Protein AF-A0A9W6SU15-F1 (afdb_monomer_lite)

pLDDT: mean 71.01, std 27.25, range [19.53, 98.69]

Secondary structure (DSSP, 8-state):
-------------------------SSSHHHHHHHHT----PPPEEEE--HHHHHHHHH-TT-THHHHHHHHHHHHHT--EEEEESB-HHHHHHHHHHHHHHHH-TTS-PPP-PPPPPGGGBS-----HHHHTTEEEE--TT--TT-SSHHHHHHHHHHHHHHHHHHHHHT--EEEEPPPS-STTHHHHHHHHHHHHHH-TT-EEEEEEESS-----------TT-------S---------------------TTHHHHHHHHHHHHTTT-TTEEEEEEPPPTTSPPPPHHHHHHHHTS-EEEEEEEGGG-EE-TTS-EE--HHHHHHHHHHHHHTTTSPPEEEEE--STHHHHHHHHHT--------------------------------------------PPPP--------------------PPP--------S-------EEEEEETTEEEEEEEHHHHHHHHHHHHHHHHTT-S-HHHHHHHHHHHHTTPPTTPPPPPP-TTTSPPPHHHHHHHHT-HHHHHHHHHHHHHHHHHHHHSTTTGGGG---TTS---GGG-EEEEEES-TTTHHHHHHHHHHHHTT--GGGEEEEEEE--HHHHHHHHHHHHHTSTT-EEEEES-GGG------S--SSS-------TTS-BSEEEE---BTTBGGG-HHHHHHTTGGGB-TTT-EEES------------HHHHHHHHTT--GGGGGS--------

Radius of gyration: 38.25 Å; chains: 1; bounding box: 88×95×110 Å

Organism: Candida boidinii (NCBI:txid5477)

Sequence (733 aa):
MNQSSGSVHSRHSIFTNTHALNTSGNHKETIDSICSSIHTKKIRIGIKPNNQIINQFSSNNTELSSLDNLFENYFKIGYNFLILSISNSNYRKICKNYLENFKKNIADLNFLNVPLPNKEDLNYCNTNQSLTNKLIGITSSWIELDSEDPLINEFSLQVITNEINYSTFLGIEDILISPPNSLNNLLIYSNNLNSLLSKFPTIRFSIRLPFCETNTSNNNLSNLESRTVSLNNTYSVNTLTNNGDNINKSDDIDYLSTWEIWNKIRISCNYNQNLYVSLASPNSFEPKLPEYLIDRWCIEPIKFYLISSSRFIPNQKKFPVLSKSNQLVFWKIIQKNALSPPGIVLYGTEIEFKELIASAGKKVTTNNQACSPIKHNSINMNRVSIISDNSESSSSSGNSTSLRFASPSIDQNSDTAQQTTFKKSSFSLSSPNFPSRSINSNSTPVSSCVNISLNNEVYNLEDLSYFEYIKYLIKSSFSNNQLLPIENYNINSLLANKLSEGALQVPLQPLNNNLTNLTYQIFEHDSTKYYCYENAIFQAISDLIEIPRFKQVTYHNETTKFDHKNCLNILVVGPGRGLLIDKVLGCLKDLDLNLSRVNIIAIEKNPNVIIHLHEKNKNHWMNKVKILNQDIRNWNGLIANLNFNDNIINGFSNNNKFHLIISELLGSFGCNELSPECIDSTTKFTDLKNCIFIPQSYSSYIAPVISPQLYKKISIFNDFSKFHNMFPFKYFQ

Structure (mmCIF, N/CA/C/O backbone):
data_AF-A0A9W6SU15-F1
#
_entry.id   AF-A0A9W6SU15-F1
#
loop_
_atom_site.group_PDB
_atom_site.id
_atom_site.type_symbol
_atom_site.label_atom_id
_atom_site.label_alt_id
_atom_site.label_comp_id
_atom_site.label_asym_id
_atom_site.label_entity_id
_atom_site.label_seq_id
_atom_site.pdbx_PDB_ins_code
_atom_site.Cartn_x
_atom_site.Cartn_y
_atom_site.Cartn_z
_atom_site.occupancy
_atom_site.B_iso_or_equiv
_atom_site.auth_seq_id
_atom_site.auth_comp_id
_atom_site.auth_asym_id
_atom_site.auth_atom_id
_atom_site.pdbx_PDB_model_num
ATOM 1 N N . MET A 1 1 ? -31.692 58.631 51.249 1.00 33.94 1 MET A N 1
ATOM 2 C CA . MET A 1 1 ? -30.475 59.412 51.565 1.00 33.94 1 MET A CA 1
ATOM 3 C C . MET A 1 1 ? -29.970 58.866 52.897 1.00 33.94 1 MET A C 1
ATOM 5 O O . MET A 1 1 ? -30.632 59.106 53.887 1.00 33.94 1 MET A O 1
ATOM 9 N N . ASN A 1 2 ? -29.000 57.960 53.012 1.00 30.39 2 ASN A N 1
ATOM 10 C CA . ASN A 1 2 ? -27.767 57.742 52.259 1.00 30.39 2 ASN A CA 1
ATOM 11 C C . ASN A 1 2 ? -27.596 56.272 51.851 1.00 30.39 2 ASN A C 1
ATOM 13 O O . ASN A 1 2 ? -27.993 55.362 52.574 1.00 30.39 2 ASN A O 1
ATOM 17 N N . GLN A 1 3 ? -27.050 56.081 50.653 1.00 24.45 3 GLN A N 1
ATOM 18 C CA . GLN A 1 3 ? -26.863 54.802 49.977 1.00 24.45 3 GLN A CA 1
ATOM 19 C C . GLN A 1 3 ? -25.541 54.103 50.354 1.00 24.45 3 GLN A C 1
ATOM 21 O O . GLN A 1 3 ? -24.541 54.764 50.618 1.00 24.45 3 GLN A O 1
ATOM 26 N N . SER A 1 4 ? -25.604 52.765 50.263 1.00 24.44 4 SER A N 1
ATOM 27 C CA . SER A 1 4 ? -24.645 51.808 49.662 1.00 24.44 4 SER A CA 1
ATOM 28 C C . SER A 1 4 ? -23.205 51.748 50.207 1.00 24.44 4 SER A C 1
ATOM 30 O O . SER A 1 4 ? -22.450 52.701 50.078 1.00 24.44 4 SER A O 1
ATOM 32 N N . SER A 1 5 ? -22.777 50.676 50.890 1.00 24.27 5 SER A N 1
ATOM 33 C CA . SER A 1 5 ? -22.520 49.289 50.424 1.00 24.27 5 SER A CA 1
ATOM 34 C C . SER A 1 5 ? -21.236 49.142 49.594 1.00 24.27 5 SER A C 1
ATOM 36 O O . SER A 1 5 ? -21.213 49.485 48.416 1.00 24.27 5 SER A O 1
ATOM 38 N N . GLY A 1 6 ? -20.196 48.561 50.203 1.00 23.12 6 GLY A N 1
ATOM 39 C CA . GLY A 1 6 ? -18.992 48.067 49.533 1.00 23.12 6 GLY A CA 1
ATOM 40 C C . GLY A 1 6 ? -18.863 46.561 49.750 1.00 23.12 6 GLY A C 1
ATOM 41 O O . GLY A 1 6 ? -18.497 46.113 50.833 1.00 23.12 6 GLY A O 1
ATOM 42 N N . SER A 1 7 ? -19.226 45.797 48.723 1.00 24.47 7 SER A N 1
ATOM 43 C CA . SER A 1 7 ? -19.146 44.341 48.627 1.00 24.47 7 SER A CA 1
ATOM 44 C C . SER A 1 7 ? -17.720 43.859 48.355 1.00 24.47 7 SER A C 1
ATOM 46 O O . SER A 1 7 ? -17.006 44.413 47.520 1.00 24.47 7 SER A O 1
ATOM 48 N N . VAL A 1 8 ? -17.358 42.767 49.020 1.00 23.88 8 VAL A N 1
ATOM 49 C CA . VAL A 1 8 ? -16.118 42.001 48.872 1.00 23.88 8 VAL A CA 1
ATOM 50 C C . VAL A 1 8 ? -16.131 41.222 47.552 1.00 23.88 8 VAL A C 1
ATOM 52 O O . VAL A 1 8 ? -16.965 40.335 47.380 1.00 23.88 8 VAL A O 1
ATOM 55 N N . HIS A 1 9 ? -15.188 41.501 46.645 1.00 24.22 9 HIS A N 1
ATOM 56 C CA . HIS A 1 9 ? -14.867 40.638 45.502 1.00 24.22 9 HIS A CA 1
ATOM 57 C C . HIS A 1 9 ? -13.356 40.577 45.223 1.00 24.22 9 HIS A C 1
ATOM 59 O O . HIS A 1 9 ? -12.706 41.578 44.935 1.00 24.22 9 HIS A O 1
ATOM 65 N N . SER A 1 10 ? -12.850 39.343 45.328 1.00 24.03 10 SER A N 1
ATOM 66 C CA . SER A 1 10 ? -11.826 38.673 44.515 1.00 24.03 10 SER A CA 1
ATOM 67 C C . SER A 1 10 ? -10.619 39.468 44.004 1.00 24.03 10 SER A C 1
ATOM 69 O O . SER A 1 10 ? -10.732 40.244 43.058 1.00 24.03 10 SER A O 1
ATOM 71 N N . ARG A 1 11 ? -9.430 39.101 44.499 1.00 22.61 11 ARG A N 1
ATOM 72 C CA . ARG A 1 11 ? -8.165 39.043 43.739 1.00 22.61 11 ARG A CA 1
ATOM 73 C C . ARG A 1 11 ? -7.127 38.305 44.582 1.00 22.61 11 ARG A C 1
ATOM 75 O O . ARG A 1 11 ? -6.486 38.925 45.421 1.00 22.61 11 ARG A O 1
ATOM 82 N N . HIS A 1 12 ? -6.958 37.001 44.377 1.00 24.42 12 HIS A N 1
ATOM 83 C CA . HIS A 1 12 ? -5.746 36.297 44.802 1.00 24.42 12 HIS A CA 1
ATOM 84 C C . HIS A 1 12 ? -5.114 35.627 43.584 1.00 24.42 12 HIS A C 1
ATOM 86 O O . HIS A 1 12 ? -5.634 34.684 42.998 1.00 24.42 12 HIS A O 1
ATOM 92 N N . SER A 1 13 ? -3.997 36.228 43.195 1.00 22.91 13 SER A N 1
ATOM 93 C CA . SER A 1 13 ? -2.961 35.732 42.306 1.00 22.91 13 SER A CA 1
ATOM 94 C C . SER A 1 13 ? -2.458 34.366 42.769 1.00 22.91 13 SER A C 1
ATOM 96 O O . SER A 1 13 ? -1.919 34.258 43.871 1.00 22.91 13 SER A O 1
ATOM 98 N N . ILE A 1 14 ? -2.577 33.341 41.926 1.00 24.08 14 ILE A N 1
ATOM 99 C CA . ILE A 1 14 ? -1.899 32.062 42.148 1.00 24.08 14 ILE A CA 1
ATOM 100 C C . ILE A 1 14 ? -0.577 32.099 41.385 1.00 24.08 14 ILE A C 1
ATOM 102 O O . ILE A 1 14 ? -0.529 32.003 40.161 1.00 24.08 14 ILE A O 1
ATOM 106 N N . PHE A 1 15 ? 0.492 32.278 42.157 1.00 22.22 15 PHE A N 1
ATOM 107 C CA . PHE A 1 15 ? 1.860 31.952 41.787 1.00 22.22 15 PHE A CA 1
ATOM 108 C C . PHE A 1 15 ? 1.956 30.446 41.513 1.00 22.22 15 PHE A C 1
ATOM 110 O O . PHE A 1 15 ? 1.761 29.631 42.412 1.00 22.22 15 PHE A O 1
ATOM 117 N N . THR A 1 16 ? 2.295 30.065 40.285 1.00 22.64 16 THR A N 1
ATOM 118 C CA . THR A 1 16 ? 2.745 28.708 39.965 1.00 22.64 16 THR A CA 1
ATOM 119 C C . THR A 1 16 ? 4.200 28.566 40.399 1.00 22.64 16 THR A C 1
ATOM 121 O O . THR A 1 16 ? 5.106 28.882 39.630 1.00 22.64 16 THR A O 1
ATOM 124 N N . ASN A 1 17 ? 4.427 28.116 41.635 1.00 22.30 17 ASN A N 1
ATOM 125 C CA . ASN A 1 17 ? 5.740 27.652 42.070 1.00 22.30 17 ASN A CA 1
ATOM 126 C C . ASN A 1 17 ? 5.785 26.127 41.967 1.00 22.30 17 ASN A C 1
ATOM 128 O O . ASN A 1 17 ? 5.184 25.392 42.748 1.00 22.30 17 ASN A O 1
ATOM 132 N N . THR A 1 18 ? 6.491 25.677 40.941 1.00 23.69 18 THR A N 1
ATOM 133 C CA . THR A 1 18 ? 6.946 24.312 40.725 1.00 23.69 18 THR A CA 1
ATOM 134 C C . THR A 1 18 ? 7.946 23.920 41.812 1.00 23.69 18 THR A C 1
ATOM 136 O O . THR A 1 18 ? 9.032 24.493 41.868 1.00 23.69 18 THR A O 1
ATOM 139 N N . HIS A 1 19 ? 7.639 22.899 42.612 1.00 23.61 19 HIS A N 1
ATOM 140 C CA . HIS A 1 19 ? 8.672 22.089 43.251 1.00 23.61 19 HIS A CA 1
ATOM 141 C C . HIS A 1 19 ? 8.538 20.640 42.796 1.00 23.61 19 HIS A C 1
ATOM 143 O O . HIS A 1 19 ? 7.558 19.949 43.064 1.00 23.61 19 HIS A O 1
ATOM 149 N N . ALA A 1 20 ? 9.555 20.241 42.040 1.00 23.09 20 ALA A N 1
ATOM 150 C CA . ALA A 1 20 ? 9.820 18.904 41.569 1.00 23.09 20 ALA A CA 1
ATOM 151 C C . ALA A 1 20 ? 10.027 17.934 42.740 1.00 23.09 20 ALA A C 1
ATOM 153 O O . ALA A 1 20 ? 10.825 18.198 43.638 1.00 23.09 20 ALA A O 1
ATOM 154 N N . LEU A 1 21 ? 9.376 16.774 42.666 1.00 24.38 21 LEU A N 1
ATOM 155 C CA . LEU A 1 21 ? 9.866 15.553 43.293 1.00 24.38 21 LEU A CA 1
ATOM 156 C C . LEU A 1 21 ? 10.390 14.649 42.179 1.00 24.38 21 LEU A C 1
ATOM 158 O O . LEU A 1 21 ? 9.641 14.078 41.389 1.00 24.38 21 LEU A O 1
ATOM 162 N N . ASN A 1 22 ? 11.718 14.602 42.113 1.00 24.66 22 ASN A N 1
ATOM 163 C CA . ASN A 1 22 ? 12.510 13.723 41.273 1.00 24.66 22 ASN A CA 1
ATOM 164 C C . ASN A 1 22 ? 12.196 12.255 41.586 1.00 24.66 22 ASN A C 1
ATOM 166 O O . ASN A 1 22 ? 12.536 11.762 42.657 1.00 24.66 22 ASN A O 1
ATOM 170 N N . THR A 1 23 ? 11.651 11.541 40.605 1.00 26.56 23 THR A N 1
ATOM 171 C CA . THR A 1 23 ? 11.929 10.112 40.416 1.00 26.56 23 THR A CA 1
ATOM 172 C C . THR A 1 23 ? 12.381 9.923 38.970 1.00 26.56 23 THR A C 1
ATOM 174 O O . THR A 1 23 ? 11.602 9.859 38.024 1.00 26.56 23 THR A O 1
ATOM 177 N N . SER A 1 24 ? 13.699 9.969 38.798 1.00 27.94 24 SER A N 1
ATOM 178 C CA . SER A 1 24 ? 14.425 9.697 37.562 1.00 27.94 24 SER A CA 1
ATOM 179 C C . SER A 1 24 ? 14.487 8.194 37.294 1.00 27.94 24 SER A C 1
ATOM 181 O O . SER A 1 24 ? 14.811 7.434 38.206 1.00 27.94 24 SER A O 1
ATOM 183 N N . GLY A 1 25 ? 14.280 7.778 36.042 1.00 25.89 25 GLY A N 1
ATOM 184 C CA . GLY A 1 25 ? 14.658 6.433 35.602 1.00 25.89 25 GLY A CA 1
ATOM 185 C C . GLY A 1 25 ? 14.061 5.974 34.269 1.00 25.89 25 GLY A C 1
ATOM 186 O O . GLY A 1 25 ? 13.110 5.207 34.247 1.00 25.89 25 GLY A O 1
ATOM 187 N N . ASN A 1 26 ? 14.682 6.385 33.160 1.00 27.47 26 ASN A N 1
ATOM 188 C CA . ASN A 1 26 ? 14.918 5.552 31.964 1.00 27.47 26 ASN A CA 1
ATOM 189 C C . ASN A 1 26 ? 13.791 5.144 30.987 1.00 27.47 26 ASN A C 1
ATOM 191 O O . ASN A 1 26 ? 14.056 4.300 30.132 1.00 27.47 26 ASN A O 1
ATOM 195 N N . HIS A 1 27 ? 12.601 5.755 30.979 1.00 32.09 27 HIS A N 1
ATOM 196 C CA . HIS A 1 27 ? 11.589 5.426 29.944 1.00 32.09 27 HIS A CA 1
ATOM 197 C C . HIS A 1 27 ? 11.226 6.536 28.947 1.00 32.09 27 HIS A C 1
ATOM 199 O O . HIS A 1 27 ? 10.529 6.263 27.973 1.00 32.09 27 HIS A O 1
ATOM 205 N N . LYS A 1 28 ? 11.718 7.770 29.128 1.00 29.97 28 LYS A N 1
ATOM 206 C CA . LYS A 1 28 ? 11.424 8.888 28.207 1.00 29.97 28 LYS A CA 1
ATOM 207 C C . LYS A 1 28 ? 12.493 9.107 27.129 1.00 29.97 28 LYS A C 1
ATOM 209 O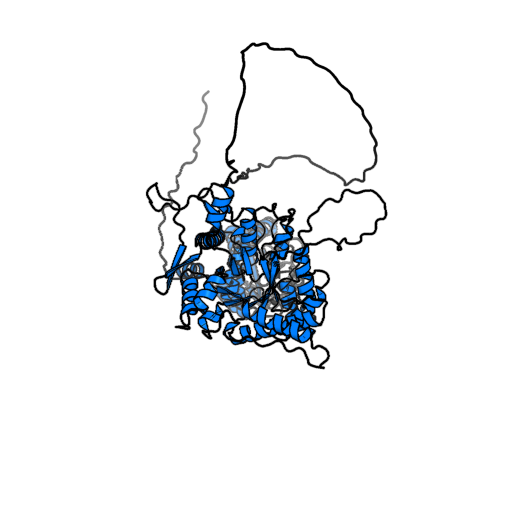 O . LYS A 1 28 ? 12.145 9.428 26.000 1.00 29.97 28 LYS A O 1
ATOM 214 N N . GLU A 1 29 ? 13.767 8.846 27.428 1.00 26.55 29 GLU A N 1
ATOM 215 C CA . GLU A 1 29 ? 14.877 9.037 26.471 1.00 26.55 29 GLU A CA 1
ATOM 216 C C . GLU A 1 29 ? 14.969 7.945 25.394 1.00 26.55 29 GLU A C 1
ATOM 218 O O . GLU A 1 29 ? 15.590 8.140 24.350 1.00 26.55 29 GLU A O 1
ATOM 223 N N . THR A 1 30 ? 14.298 6.810 25.583 1.00 35.41 30 THR A N 1
ATOM 224 C CA . THR A 1 30 ? 14.216 5.761 24.560 1.00 35.41 30 THR A CA 1
ATOM 225 C C . THR A 1 30 ? 13.256 6.135 23.432 1.00 35.41 30 THR A C 1
ATOM 227 O O . THR A 1 30 ? 13.488 5.740 22.296 1.00 35.41 30 THR A O 1
ATOM 230 N N . ILE A 1 31 ? 12.214 6.931 23.693 1.00 37.84 31 ILE A N 1
ATOM 231 C CA . ILE A 1 31 ? 11.164 7.210 22.701 1.00 37.84 31 ILE A CA 1
ATOM 232 C C . ILE A 1 31 ? 11.601 8.285 21.705 1.00 37.84 31 ILE A C 1
ATOM 234 O O . ILE A 1 31 ? 11.390 8.096 20.514 1.00 37.84 31 ILE A O 1
ATOM 238 N N . ASP A 1 32 ? 12.287 9.347 22.132 1.00 31.72 32 ASP A N 1
ATOM 239 C CA . ASP A 1 32 ? 12.808 10.348 21.186 1.00 31.72 32 ASP A CA 1
ATOM 240 C C . ASP A 1 32 ? 13.984 9.797 20.358 1.00 31.72 32 ASP A C 1
ATOM 242 O O . ASP A 1 32 ? 14.140 10.141 19.187 1.00 31.72 32 ASP A O 1
ATOM 246 N N . SER A 1 33 ? 14.756 8.857 20.912 1.00 30.41 33 SER A N 1
ATOM 247 C CA . SER A 1 33 ? 15.798 8.105 20.194 1.00 30.41 33 SER A CA 1
ATOM 248 C C . SER A 1 33 ? 15.212 7.101 19.183 1.00 30.41 33 SER A C 1
ATOM 250 O O . SER A 1 33 ? 15.697 6.985 18.055 1.00 30.41 33 SER A O 1
ATOM 252 N N . ILE A 1 34 ? 14.105 6.428 19.523 1.00 31.97 34 ILE A N 1
ATOM 253 C CA . ILE A 1 34 ? 13.405 5.509 18.609 1.00 31.97 34 ILE A CA 1
ATOM 254 C C . ILE A 1 34 ? 12.612 6.286 17.545 1.00 31.97 34 ILE A C 1
ATOM 256 O O . ILE A 1 34 ? 12.658 5.911 16.381 1.00 31.97 34 ILE A O 1
ATOM 260 N N . CYS A 1 35 ? 11.957 7.400 17.889 1.00 31.31 35 CYS A N 1
ATOM 261 C CA . CYS A 1 35 ? 11.203 8.248 16.955 1.00 31.31 35 CYS A CA 1
ATOM 262 C C . CYS A 1 35 ? 12.099 9.054 16.000 1.00 31.31 35 CYS A C 1
ATOM 264 O O . CYS A 1 35 ? 11.706 9.301 14.862 1.00 31.31 35 CYS A O 1
ATOM 266 N N . SER A 1 36 ? 13.316 9.427 16.414 1.00 29.14 36 SER A N 1
ATOM 267 C CA . SER A 1 36 ? 14.303 10.073 15.532 1.00 29.14 36 SER A CA 1
ATOM 268 C C . SER A 1 36 ? 15.061 9.096 14.624 1.00 29.14 36 SER A C 1
ATOM 270 O O . SER A 1 36 ? 15.684 9.530 13.654 1.00 29.14 36 SER A O 1
ATOM 272 N N . SER A 1 37 ? 14.973 7.785 14.880 1.00 28.64 37 SER A N 1
ATOM 273 C CA . SER A 1 37 ? 15.606 6.726 14.076 1.00 28.64 37 SER A CA 1
ATOM 274 C C . SER A 1 37 ? 14.651 6.015 13.106 1.00 28.64 37 SER A C 1
ATOM 276 O O . SER A 1 37 ? 15.036 5.053 12.437 1.00 28.64 37 SER A O 1
ATOM 278 N N . ILE A 1 38 ? 13.419 6.513 12.951 1.00 33.69 38 ILE A N 1
ATOM 279 C CA . ILE A 1 38 ? 12.419 5.939 12.043 1.00 33.69 38 ILE A CA 1
ATOM 280 C C . ILE A 1 38 ? 12.727 6.363 10.605 1.00 33.69 38 ILE A C 1
ATOM 282 O O . ILE A 1 38 ? 12.271 7.391 10.105 1.00 33.69 38 ILE A O 1
ATOM 286 N N . HIS A 1 39 ? 13.530 5.549 9.923 1.00 37.66 39 HIS A N 1
ATOM 287 C CA . HIS A 1 39 ? 13.744 5.650 8.487 1.00 37.66 39 HIS A CA 1
ATOM 288 C C . HIS A 1 39 ? 12.435 5.338 7.740 1.00 37.66 39 HIS A C 1
ATOM 290 O O . HIS A 1 39 ? 12.166 4.190 7.388 1.00 37.66 39 HIS A O 1
ATOM 296 N N . THR A 1 40 ? 11.646 6.365 7.406 1.00 42.25 40 THR A N 1
ATOM 297 C CA . THR A 1 40 ? 10.849 6.304 6.171 1.00 42.25 40 THR A CA 1
ATOM 298 C C . THR A 1 40 ? 11.792 5.855 5.050 1.00 42.25 40 THR A C 1
ATOM 300 O O . THR A 1 40 ? 12.951 6.288 5.019 1.00 42.25 40 THR A O 1
ATOM 303 N N . LYS A 1 41 ? 11.368 4.937 4.161 1.00 51.69 41 LYS A N 1
ATOM 304 C CA . LYS A 1 41 ? 12.212 4.539 3.021 1.00 51.69 41 LYS A CA 1
ATOM 305 C C . LYS A 1 41 ? 12.629 5.819 2.308 1.00 51.69 41 LYS A C 1
ATOM 307 O O . LYS A 1 41 ? 11.795 6.520 1.740 1.00 51.69 41 LYS A O 1
ATOM 312 N N . LYS A 1 42 ? 13.918 6.146 2.399 1.00 68.88 42 LYS A N 1
ATOM 313 C CA . LYS A 1 42 ? 14.463 7.383 1.853 1.00 68.88 42 LYS A CA 1
ATOM 314 C C . LYS A 1 42 ? 14.123 7.401 0.367 1.00 68.88 42 LYS A C 1
ATOM 316 O O . LYS A 1 42 ? 14.529 6.490 -0.355 1.00 68.88 42 LYS A O 1
ATOM 321 N N . ILE A 1 43 ? 13.345 8.395 -0.063 1.00 83.94 43 ILE A N 1
ATOM 322 C CA . ILE A 1 43 ? 12.979 8.568 -1.472 1.00 83.94 43 ILE A CA 1
ATOM 323 C C . ILE A 1 43 ? 14.270 8.552 -2.283 1.00 83.94 43 ILE A C 1
ATOM 325 O O . ILE A 1 43 ? 15.186 9.338 -2.025 1.00 83.94 43 ILE A O 1
ATOM 329 N N . ARG A 1 44 ? 14.360 7.602 -3.214 1.00 91.25 44 ARG A N 1
ATOM 330 C CA . ARG A 1 44 ? 15.557 7.398 -4.023 1.00 91.25 44 ARG A CA 1
ATOM 331 C C . ARG A 1 44 ? 15.518 8.348 -5.207 1.00 91.25 44 ARG A C 1
ATOM 333 O O . ARG A 1 44 ? 14.543 8.343 -5.953 1.00 91.25 44 ARG A O 1
ATOM 340 N N . ILE A 1 45 ? 16.587 9.106 -5.403 1.00 94.25 45 ILE A N 1
ATOM 341 C CA . ILE A 1 45 ? 16.768 9.966 -6.570 1.00 94.25 45 ILE A CA 1
ATOM 342 C C . ILE A 1 45 ? 17.815 9.313 -7.460 1.00 94.25 45 ILE A C 1
ATOM 344 O O . ILE A 1 45 ? 18.910 9.008 -6.997 1.00 94.25 45 ILE A O 1
ATOM 348 N N . GLY A 1 46 ? 17.496 9.095 -8.722 1.00 94.62 46 GLY A N 1
ATOM 349 C CA . GLY A 1 46 ? 18.432 8.603 -9.715 1.00 94.62 46 GLY A CA 1
ATOM 350 C C . GLY A 1 46 ? 18.507 9.512 -10.923 1.00 94.62 46 GLY A C 1
ATOM 351 O O . GLY A 1 46 ? 17.762 10.489 -11.048 1.00 94.62 46 GLY A O 1
ATOM 352 N N . ILE A 1 47 ? 19.425 9.165 -11.811 1.00 93.50 47 ILE A N 1
ATOM 353 C CA . ILE A 1 47 ? 19.690 9.938 -13.012 1.00 93.50 47 ILE A CA 1
ATOM 354 C C . ILE A 1 47 ? 19.937 9.043 -14.215 1.00 93.50 47 ILE A C 1
ATOM 356 O O . ILE A 1 47 ? 20.475 7.947 -14.080 1.00 93.50 47 ILE A O 1
ATOM 360 N N . LYS A 1 48 ? 19.525 9.513 -15.391 1.00 92.44 48 LYS A N 1
ATOM 361 C CA . LYS A 1 48 ? 19.961 8.988 -16.681 1.00 92.44 48 LYS A CA 1
ATOM 362 C C . LYS A 1 48 ? 21.119 9.858 -17.203 1.00 92.44 48 LYS A C 1
ATOM 364 O O . LYS A 1 48 ? 20.834 10.962 -17.672 1.00 92.44 48 LYS A O 1
ATOM 369 N N . PRO A 1 49 ? 22.379 9.389 -17.138 1.00 86.81 49 PRO A N 1
ATOM 370 C CA . PRO A 1 49 ? 23.520 10.123 -17.681 1.00 86.81 49 PRO A CA 1
ATOM 371 C C . PRO A 1 49 ? 23.417 10.302 -19.202 1.00 86.81 49 PRO A C 1
ATOM 373 O O . PRO A 1 49 ? 22.741 9.525 -19.885 1.00 86.81 49 PRO A O 1
ATOM 376 N N . ASN A 1 50 ? 24.127 11.293 -19.745 1.00 81.12 50 ASN A N 1
ATOM 377 C CA . ASN A 1 50 ? 24.219 11.487 -21.191 1.00 81.12 50 ASN A CA 1
ATOM 378 C C . ASN A 1 50 ? 24.945 10.297 -21.850 1.00 81.12 50 ASN A C 1
ATOM 380 O O . ASN A 1 50 ? 26.053 9.923 -21.457 1.00 81.12 50 ASN A O 1
ATOM 384 N N . ASN A 1 51 ? 24.353 9.754 -22.915 1.00 76.56 51 ASN A N 1
ATOM 385 C CA . ASN A 1 51 ? 24.955 8.706 -23.738 1.00 76.56 51 ASN A CA 1
ATOM 386 C C . ASN A 1 51 ? 26.313 9.116 -24.337 1.00 76.56 51 ASN A C 1
ATOM 388 O O . ASN A 1 51 ? 27.171 8.262 -24.524 1.00 76.56 51 ASN A O 1
ATOM 392 N N . GLN A 1 52 ? 26.538 10.400 -24.632 1.00 75.69 52 GLN A N 1
ATOM 393 C CA . GLN A 1 52 ? 27.826 10.903 -25.119 1.00 75.69 52 GLN A CA 1
ATOM 394 C C . GLN A 1 52 ? 28.927 10.760 -24.065 1.00 75.69 52 GLN A C 1
ATOM 396 O O . GLN A 1 52 ? 30.005 10.269 -24.389 1.00 75.69 52 GLN A O 1
ATOM 401 N N . ILE A 1 53 ? 28.635 11.111 -22.808 1.00 76.62 53 ILE A N 1
ATOM 402 C CA . ILE A 1 53 ? 29.571 10.949 -21.686 1.00 76.62 53 ILE A CA 1
ATOM 403 C C . ILE A 1 53 ? 29.867 9.458 -21.484 1.00 76.62 53 ILE A C 1
ATOM 405 O O . ILE A 1 53 ? 31.026 9.064 -21.384 1.00 76.62 53 ILE A O 1
ATOM 409 N N . ILE A 1 54 ? 28.836 8.607 -21.508 1.00 79.44 54 ILE A N 1
ATOM 410 C CA . ILE A 1 54 ? 29.005 7.150 -21.395 1.00 79.44 54 ILE A CA 1
ATOM 411 C C . ILE A 1 54 ? 29.911 6.616 -22.514 1.00 79.44 54 ILE A C 1
ATOM 413 O O . ILE A 1 54 ? 30.854 5.874 -22.237 1.00 79.44 54 ILE A O 1
ATOM 417 N N . ASN A 1 55 ? 29.673 7.023 -23.764 1.00 75.31 55 ASN A N 1
ATOM 418 C CA . ASN A 1 55 ? 30.469 6.584 -24.910 1.00 75.31 55 ASN A CA 1
ATOM 419 C C . ASN A 1 55 ? 31.936 7.020 -24.794 1.00 75.31 55 ASN A C 1
ATOM 421 O O . ASN A 1 55 ? 32.818 6.205 -25.037 1.00 75.31 55 ASN A O 1
ATOM 425 N N . GLN A 1 56 ? 32.200 8.263 -24.379 1.00 73.50 56 GLN A N 1
ATOM 426 C CA . GLN A 1 56 ? 33.562 8.787 -24.204 1.00 73.50 56 GLN A CA 1
ATOM 427 C C . GLN A 1 56 ? 34.353 8.002 -23.151 1.00 73.50 56 GLN A C 1
ATOM 429 O O . GLN A 1 56 ? 35.506 7.631 -23.373 1.00 73.50 56 GLN A O 1
ATOM 434 N N . PHE A 1 57 ? 33.720 7.693 -22.018 1.00 73.12 57 PHE A N 1
ATOM 435 C CA . PHE A 1 57 ? 34.340 6.896 -20.958 1.00 73.12 57 PHE A CA 1
ATOM 436 C C . PHE A 1 57 ? 34.494 5.418 -21.344 1.00 73.12 57 PHE A C 1
ATOM 438 O O . PHE A 1 57 ? 35.408 4.760 -20.849 1.00 73.12 57 PHE A O 1
ATOM 445 N N . SER A 1 58 ? 33.650 4.920 -22.254 1.00 70.56 58 SER A N 1
ATOM 446 C CA . SER A 1 58 ? 33.721 3.554 -22.788 1.00 70.56 58 SER A CA 1
ATOM 447 C C . SER A 1 58 ? 34.807 3.379 -23.858 1.00 70.56 58 SER A C 1
ATOM 449 O O . SER A 1 58 ? 35.394 2.306 -23.949 1.00 70.56 58 SER A O 1
ATOM 451 N N . SER A 1 59 ? 35.104 4.414 -24.656 1.00 62.28 59 SER A N 1
ATOM 452 C CA . SER A 1 59 ? 36.109 4.370 -25.733 1.00 62.28 59 SER A CA 1
ATOM 453 C C . SER A 1 59 ? 37.559 4.543 -25.264 1.00 62.28 59 SER A C 1
ATOM 455 O O . SER A 1 59 ? 38.490 4.214 -26.001 1.00 62.28 59 SER A O 1
ATOM 457 N N . ASN A 1 60 ? 37.776 5.050 -24.048 1.00 57.06 60 ASN A N 1
ATOM 458 C CA . ASN A 1 60 ? 39.109 5.265 -23.484 1.00 57.06 60 ASN A CA 1
ATOM 459 C C . ASN A 1 60 ? 39.679 3.937 -22.939 1.00 57.06 60 ASN A C 1
ATOM 461 O O . ASN A 1 60 ? 39.639 3.644 -21.748 1.00 57.06 60 ASN A O 1
ATOM 465 N N . ASN A 1 61 ? 40.188 3.129 -23.873 1.00 48.22 61 ASN A N 1
ATOM 466 C CA . ASN A 1 61 ? 40.576 1.713 -23.795 1.00 48.22 61 ASN A CA 1
ATOM 467 C C . ASN A 1 61 ? 41.678 1.292 -22.794 1.00 48.22 61 ASN A C 1
ATOM 469 O O . ASN A 1 61 ? 42.185 0.178 -22.919 1.00 48.22 61 ASN A O 1
ATOM 473 N N . THR A 1 62 ? 42.083 2.101 -21.812 1.00 48.88 62 THR A N 1
ATOM 474 C CA . THR A 1 62 ? 43.213 1.716 -20.940 1.00 48.88 62 THR A CA 1
ATOM 475 C C . THR A 1 62 ? 42.826 1.134 -19.584 1.00 48.88 62 THR A C 1
ATOM 477 O O . THR A 1 62 ? 43.598 0.333 -19.071 1.00 48.88 62 THR A O 1
ATOM 480 N N . GLU A 1 63 ? 41.638 1.397 -19.026 1.00 52.81 63 GLU A N 1
ATOM 481 C CA . GLU A 1 63 ? 41.197 0.713 -17.799 1.00 52.81 63 GLU A CA 1
ATOM 482 C C . GLU A 1 63 ? 39.668 0.550 -17.733 1.00 52.81 63 GLU A C 1
ATOM 484 O O . GLU A 1 63 ? 38.930 1.528 -17.803 1.00 52.81 63 GLU A O 1
ATOM 489 N N . LEU A 1 64 ? 39.179 -0.677 -17.484 1.00 52.38 64 LEU A N 1
ATOM 490 C CA . LEU A 1 64 ? 37.772 -0.959 -17.121 1.00 52.38 64 LEU A CA 1
ATOM 491 C C . LEU A 1 64 ? 37.288 -0.145 -15.893 1.00 52.38 64 LEU A C 1
ATOM 493 O O . LEU A 1 64 ? 36.090 -0.086 -15.627 1.00 52.38 64 LEU A O 1
ATOM 497 N N . SER A 1 65 ? 38.211 0.484 -15.158 1.00 60.78 65 SER A N 1
ATOM 498 C CA . SER A 1 65 ? 37.968 1.346 -14.000 1.00 60.78 65 SER A CA 1
ATOM 499 C C . SER A 1 65 ? 37.292 2.680 -14.359 1.00 60.78 65 SER A C 1
ATOM 501 O O . SER A 1 65 ? 36.696 3.303 -13.484 1.00 60.78 65 SER A O 1
ATOM 503 N N . SER A 1 66 ? 37.346 3.141 -15.617 1.00 72.81 66 SER A N 1
ATOM 504 C CA . SER A 1 66 ? 36.906 4.496 -15.997 1.00 72.81 66 SER A CA 1
ATOM 505 C C . SER A 1 66 ? 35.399 4.722 -15.808 1.00 72.81 66 SER A C 1
ATOM 507 O O . SER A 1 66 ? 34.989 5.731 -15.229 1.00 72.81 66 SER A O 1
ATOM 509 N N . LEU A 1 67 ? 34.569 3.779 -16.262 1.00 79.94 67 LEU A N 1
ATOM 510 C CA . LEU A 1 67 ? 33.109 3.883 -16.211 1.00 79.94 67 LEU A CA 1
ATOM 511 C C . LEU A 1 67 ? 32.566 3.602 -14.802 1.00 79.94 67 LEU A C 1
ATOM 513 O O . LEU A 1 67 ? 31.660 4.289 -14.335 1.00 79.94 67 LEU A O 1
ATOM 517 N N . ASP A 1 68 ? 33.182 2.661 -14.086 1.00 84.31 68 ASP A N 1
ATOM 518 C CA . ASP A 1 68 ? 32.912 2.434 -12.664 1.00 84.31 68 ASP A CA 1
ATOM 519 C C . ASP A 1 68 ? 33.225 3.693 -11.839 1.00 84.31 68 ASP A C 1
ATOM 521 O O . ASP A 1 68 ? 32.414 4.108 -11.013 1.00 84.31 68 ASP A O 1
ATOM 525 N N . ASN A 1 69 ? 34.352 4.361 -12.113 1.00 82.31 69 ASN A N 1
ATOM 526 C CA . ASN A 1 69 ? 34.714 5.624 -11.468 1.00 82.31 69 ASN A CA 1
ATOM 527 C C . ASN A 1 69 ? 33.703 6.739 -11.772 1.00 82.31 69 ASN A C 1
ATOM 529 O O . ASN A 1 69 ? 33.360 7.516 -10.878 1.00 82.31 69 ASN A O 1
ATOM 533 N N . LEU A 1 70 ? 33.198 6.816 -13.009 1.00 84.31 70 LEU A N 1
ATOM 534 C CA . LEU A 1 70 ? 32.125 7.744 -13.371 1.00 84.31 70 LEU A CA 1
ATOM 535 C C . LEU A 1 70 ? 30.871 7.486 -12.523 1.00 84.31 70 LEU A C 1
ATOM 537 O O . LEU A 1 70 ? 30.314 8.418 -11.940 1.00 84.31 70 LEU A O 1
ATOM 541 N N . PHE A 1 71 ? 30.444 6.228 -12.415 1.00 88.44 71 PHE A N 1
ATOM 542 C CA . PHE A 1 71 ? 29.253 5.857 -11.648 1.00 88.44 71 PHE A CA 1
ATOM 543 C C . PHE A 1 71 ? 29.432 6.113 -10.151 1.00 88.44 71 PHE A C 1
ATOM 545 O O . PHE A 1 71 ? 28.546 6.682 -9.512 1.00 88.44 71 PHE A O 1
ATOM 552 N N . GLU A 1 72 ? 30.600 5.793 -9.598 1.00 87.19 72 GLU A N 1
ATOM 553 C CA . GLU A 1 72 ? 30.939 6.115 -8.212 1.00 87.19 72 GLU A CA 1
ATOM 554 C C . GLU A 1 72 ? 30.918 7.622 -7.946 1.00 87.19 72 GLU A C 1
ATOM 556 O O . GLU A 1 72 ? 30.482 8.056 -6.881 1.00 87.19 72 GLU A O 1
ATOM 561 N N . ASN A 1 73 ? 31.312 8.456 -8.910 1.00 85.81 73 ASN A N 1
ATOM 562 C CA . ASN A 1 73 ? 31.208 9.907 -8.762 1.00 85.81 73 ASN A CA 1
ATOM 563 C C . ASN A 1 73 ? 29.747 10.380 -8.705 1.00 85.81 73 ASN A C 1
ATOM 565 O O . ASN A 1 73 ? 29.412 11.194 -7.841 1.00 85.81 73 ASN A O 1
ATOM 569 N N . TYR A 1 74 ? 28.854 9.816 -9.523 1.00 87.75 74 TYR A N 1
ATOM 570 C CA . TYR A 1 74 ? 27.412 10.055 -9.392 1.00 87.75 74 TYR A CA 1
ATOM 571 C C . TYR A 1 74 ? 26.868 9.629 -8.019 1.00 87.75 74 TYR A C 1
ATOM 573 O O . TYR A 1 74 ? 26.073 10.352 -7.407 1.00 87.75 74 TYR A O 1
ATOM 581 N N . PHE A 1 75 ? 27.326 8.498 -7.482 1.00 90.12 75 PHE A N 1
ATOM 582 C CA . PHE A 1 75 ? 26.925 8.049 -6.148 1.00 90.12 75 PHE A CA 1
ATOM 583 C C . PHE A 1 75 ? 27.497 8.927 -5.025 1.00 90.12 75 PHE A C 1
ATOM 585 O O . PHE A 1 75 ? 26.785 9.210 -4.061 1.00 90.12 75 PHE A O 1
ATOM 592 N N . LYS A 1 76 ? 28.726 9.443 -5.168 1.00 86.69 76 LYS A N 1
ATOM 593 C CA . LYS A 1 76 ? 29.336 10.411 -4.234 1.00 86.69 76 LYS A CA 1
ATOM 594 C C . LYS A 1 76 ? 28.600 11.750 -4.207 1.00 86.69 76 LYS A C 1
ATOM 596 O O . LYS A 1 76 ? 28.463 12.336 -3.137 1.00 86.69 76 LYS A O 1
ATOM 601 N N . ILE A 1 77 ? 28.088 12.216 -5.351 1.00 86.06 77 ILE A N 1
ATOM 602 C CA . ILE A 1 77 ? 27.205 13.398 -5.426 1.00 86.06 77 ILE A CA 1
ATOM 603 C C . ILE A 1 77 ? 25.932 13.185 -4.586 1.00 86.06 77 ILE A C 1
ATOM 605 O O . ILE A 1 77 ? 25.391 14.123 -3.991 1.00 86.06 77 ILE A O 1
ATOM 609 N N . GLY A 1 78 ? 25.465 11.938 -4.509 1.00 87.69 78 GLY A N 1
ATOM 610 C CA . GLY A 1 78 ? 24.342 11.521 -3.679 1.00 87.69 78 GLY A CA 1
ATOM 611 C C . GLY A 1 78 ? 23.169 10.925 -4.452 1.00 87.69 78 GLY A C 1
ATOM 612 O O . GLY A 1 78 ? 22.128 10.682 -3.837 1.00 87.69 78 GLY A O 1
ATOM 613 N N . TYR A 1 79 ? 23.300 10.696 -5.764 1.00 91.88 79 TYR A N 1
ATOM 614 C CA . TYR A 1 79 ? 22.326 9.890 -6.498 1.00 91.88 79 TYR A CA 1
ATOM 615 C C . TYR A 1 79 ? 22.314 8.460 -5.941 1.00 91.88 79 TYR A C 1
ATOM 617 O O . TYR A 1 79 ? 23.324 7.934 -5.480 1.00 91.88 79 TYR A O 1
ATOM 625 N N . ASN A 1 80 ? 21.149 7.822 -5.944 1.00 94.00 80 ASN A N 1
ATOM 626 C CA . ASN A 1 80 ? 20.946 6.486 -5.390 1.00 94.00 80 ASN A CA 1
ATOM 627 C C . ASN A 1 80 ? 21.048 5.385 -6.445 1.00 94.00 80 ASN A C 1
ATOM 629 O O . ASN A 1 80 ? 21.322 4.240 -6.091 1.00 94.00 80 ASN A O 1
ATOM 633 N N . PHE A 1 81 ? 20.769 5.712 -7.705 1.00 95.31 81 PHE A N 1
ATOM 634 C CA . PHE A 1 81 ? 20.780 4.771 -8.819 1.00 95.31 81 PHE A CA 1
ATOM 635 C C . PHE A 1 81 ? 20.972 5.491 -10.155 1.00 95.31 81 PHE A C 1
ATOM 637 O O . PHE A 1 81 ? 20.713 6.692 -10.258 1.00 95.31 81 PHE A O 1
ATOM 644 N N . LEU A 1 82 ? 21.396 4.744 -11.170 1.00 94.81 82 LEU A N 1
ATOM 645 C CA . LEU A 1 82 ? 21.589 5.227 -12.533 1.00 94.81 82 LEU A CA 1
ATOM 646 C C . LEU A 1 82 ? 20.689 4.471 -13.499 1.00 94.81 82 LEU A C 1
ATOM 648 O O . LEU A 1 82 ? 20.389 3.296 -13.293 1.00 94.81 82 LEU A O 1
ATOM 652 N N . ILE A 1 83 ? 20.279 5.148 -14.563 1.00 95.06 83 ILE A N 1
ATOM 653 C CA . ILE A 1 83 ? 19.499 4.559 -15.641 1.00 95.06 83 ILE A CA 1
ATOM 654 C C . ILE A 1 83 ? 20.326 4.576 -16.922 1.00 95.06 83 ILE A C 1
ATOM 656 O O . ILE A 1 83 ? 20.774 5.637 -17.351 1.00 95.06 83 ILE A O 1
ATOM 660 N N . LEU A 1 84 ? 20.494 3.412 -17.547 1.00 92.38 84 LEU A N 1
ATOM 661 C CA . LEU A 1 84 ? 21.351 3.221 -18.715 1.00 92.38 84 LEU A CA 1
ATOM 662 C C . LEU A 1 84 ? 20.595 2.447 -19.788 1.00 92.38 84 LEU A C 1
ATOM 664 O O . LEU A 1 84 ? 19.885 1.490 -19.485 1.00 92.38 84 LEU A O 1
ATOM 668 N N . SER A 1 85 ? 20.761 2.828 -21.053 1.00 92.38 85 SER A N 1
ATOM 669 C CA . SER A 1 85 ? 20.361 1.953 -22.155 1.00 92.38 85 SER A CA 1
ATOM 670 C C . SER A 1 85 ? 21.194 0.676 -22.109 1.00 92.38 85 SER A C 1
ATOM 672 O O . SER A 1 85 ? 22.403 0.749 -21.905 1.00 92.38 85 SER A O 1
ATOM 674 N N . ILE A 1 86 ? 20.579 -0.487 -22.298 1.00 92.44 86 ILE A N 1
ATOM 675 C CA . ILE A 1 86 ? 21.302 -1.764 -22.205 1.00 92.44 86 ILE A CA 1
ATOM 676 C C . ILE A 1 86 ? 22.300 -1.890 -23.365 1.00 92.44 86 ILE A C 1
ATOM 678 O O . ILE A 1 86 ? 23.504 -2.046 -23.153 1.00 92.44 86 ILE A O 1
ATOM 682 N N . SER A 1 87 ? 21.806 -1.731 -24.593 1.00 92.88 87 SER A N 1
ATOM 683 C CA . SER A 1 87 ? 22.616 -1.708 -25.811 1.00 92.88 87 SER A CA 1
ATOM 684 C C . SER A 1 87 ? 22.793 -0.291 -26.359 1.00 92.88 87 SER A C 1
ATOM 686 O O . SER A 1 87 ? 22.107 0.659 -25.960 1.00 92.88 87 SER A O 1
ATOM 688 N N . ASN A 1 88 ? 23.753 -0.128 -27.263 1.00 90.56 88 ASN A N 1
ATOM 689 C CA . ASN A 1 88 ? 24.084 1.146 -27.885 1.00 90.56 88 ASN A CA 1
ATOM 690 C C . ASN A 1 88 ? 23.686 1.196 -29.373 1.00 90.56 88 ASN A C 1
ATOM 692 O O . ASN A 1 88 ? 23.064 0.294 -29.938 1.00 90.56 88 ASN A O 1
ATOM 696 N N . SER A 1 89 ? 24.031 2.302 -30.039 1.00 90.44 89 SER A N 1
ATOM 697 C CA . SER A 1 89 ? 23.682 2.499 -31.451 1.00 90.44 89 SER A CA 1
ATOM 698 C C . SER A 1 89 ? 24.370 1.518 -32.412 1.00 90.44 89 SER A C 1
ATOM 700 O O . SER A 1 89 ? 23.867 1.329 -33.521 1.00 90.44 89 SER A O 1
ATOM 702 N N . ASN A 1 90 ? 25.479 0.887 -32.009 1.00 91.56 90 ASN A N 1
ATOM 703 C CA . ASN A 1 90 ? 26.167 -0.124 -32.806 1.00 91.56 90 ASN A CA 1
ATOM 704 C C . ASN A 1 90 ? 25.327 -1.397 -32.911 1.00 91.56 90 ASN A C 1
ATOM 706 O O . ASN A 1 90 ? 25.054 -1.853 -34.022 1.00 91.56 90 ASN A O 1
ATOM 710 N N . TYR A 1 91 ? 24.785 -1.869 -31.782 1.00 94.62 91 TYR A N 1
ATOM 711 C CA . TYR A 1 91 ? 23.905 -3.038 -31.770 1.00 94.62 91 TYR A CA 1
ATOM 712 C C . TYR A 1 91 ? 22.707 -2.861 -32.703 1.00 94.62 91 TYR A C 1
ATOM 714 O O . TYR A 1 91 ? 22.369 -3.742 -33.494 1.00 94.62 91 TYR A O 1
ATOM 722 N N . ARG A 1 92 ? 22.108 -1.662 -32.682 1.00 94.19 92 ARG A N 1
ATOM 723 C CA . ARG A 1 92 ? 21.017 -1.293 -33.590 1.00 94.19 92 ARG A CA 1
ATOM 724 C C . ARG A 1 92 ? 21.419 -1.423 -35.058 1.00 94.19 92 ARG A C 1
ATOM 726 O O . ARG A 1 92 ? 20.620 -1.912 -35.853 1.00 94.19 92 ARG A O 1
ATOM 733 N N . LYS A 1 93 ? 22.615 -0.959 -35.439 1.00 94.00 93 LYS A N 1
ATOM 734 C CA . LYS A 1 93 ? 23.106 -1.050 -36.826 1.00 94.00 93 LYS A CA 1
ATOM 735 C C . LYS A 1 93 ? 23.294 -2.507 -37.243 1.00 94.00 93 LYS A C 1
ATOM 737 O O . LYS A 1 93 ? 22.816 -2.885 -38.308 1.00 94.00 93 LYS A O 1
ATOM 742 N N . ILE A 1 94 ? 23.914 -3.322 -36.389 1.00 94.62 94 ILE A N 1
ATOM 743 C CA . ILE A 1 94 ? 24.135 -4.755 -36.638 1.00 94.62 94 ILE A CA 1
ATOM 744 C C . ILE A 1 94 ? 22.799 -5.479 -36.831 1.00 94.62 94 ILE A C 1
ATOM 746 O O . ILE A 1 94 ? 22.602 -6.150 -37.844 1.00 94.62 94 ILE A O 1
ATOM 750 N N . CYS A 1 95 ? 21.852 -5.286 -35.911 1.00 95.00 95 CYS A N 1
ATOM 751 C CA . CYS A 1 95 ? 20.542 -5.931 -35.976 1.00 95.00 95 CYS A CA 1
ATOM 752 C C . CYS A 1 95 ? 19.740 -5.491 -37.210 1.00 95.00 95 CYS A C 1
ATOM 754 O O . CYS A 1 95 ? 19.108 -6.320 -37.860 1.00 95.00 95 CYS A O 1
ATOM 756 N N . LYS A 1 96 ? 19.783 -4.200 -37.571 1.00 92.94 96 LYS A N 1
ATOM 757 C CA . LYS A 1 96 ? 19.118 -3.694 -38.782 1.00 92.94 96 LYS A CA 1
ATOM 758 C C . LYS A 1 96 ? 19.706 -4.283 -40.060 1.00 92.94 96 LYS A C 1
ATOM 760 O O . LYS A 1 96 ? 18.947 -4.767 -40.892 1.00 92.94 96 LYS A O 1
ATOM 765 N N . ASN A 1 97 ? 21.032 -4.292 -40.189 1.00 93.94 97 ASN A N 1
ATOM 766 C CA . ASN A 1 97 ? 21.703 -4.882 -41.348 1.00 93.94 97 ASN A CA 1
ATOM 767 C C . ASN A 1 97 ? 21.382 -6.379 -41.468 1.00 93.94 97 ASN A C 1
ATOM 769 O O . ASN A 1 97 ? 21.141 -6.875 -42.566 1.00 93.94 97 ASN A O 1
ATOM 773 N N . TYR A 1 98 ? 21.332 -7.092 -40.337 1.00 93.50 98 TYR A N 1
ATOM 774 C CA . TYR A 1 98 ? 20.915 -8.491 -40.299 1.00 93.50 98 TYR A CA 1
ATOM 775 C C . TYR A 1 98 ? 19.478 -8.670 -40.808 1.00 93.50 98 TYR A C 1
ATOM 777 O O . TYR A 1 98 ? 19.252 -9.484 -41.699 1.00 93.50 98 TYR A O 1
ATOM 785 N N . LEU A 1 99 ? 18.524 -7.876 -40.309 1.00 92.56 99 LEU A N 1
ATOM 786 C CA . LEU A 1 99 ? 17.124 -7.952 -40.736 1.00 92.56 99 LEU A CA 1
ATOM 787 C C . LEU A 1 99 ? 16.955 -7.635 -42.229 1.00 92.56 99 LEU A C 1
ATOM 789 O O . LEU A 1 99 ? 16.196 -8.312 -42.917 1.00 92.56 99 LEU A O 1
ATOM 793 N N . GLU A 1 100 ? 17.659 -6.629 -42.751 1.00 92.00 100 GLU A N 1
ATOM 794 C CA . GLU A 1 100 ? 17.618 -6.284 -44.177 1.00 92.00 100 GLU A CA 1
ATOM 795 C C . GLU A 1 100 ? 18.187 -7.399 -45.062 1.00 92.00 100 GLU A C 1
ATOM 797 O O . GLU A 1 100 ? 17.617 -7.702 -46.111 1.00 92.00 100 GLU A O 1
ATOM 802 N N . ASN A 1 101 ? 19.278 -8.040 -44.638 1.00 90.00 101 ASN A N 1
ATOM 803 C CA . ASN A 1 101 ? 19.852 -9.182 -45.348 1.00 90.00 101 ASN A CA 1
ATOM 804 C C . ASN A 1 101 ? 18.938 -10.410 -45.276 1.00 90.00 101 ASN A C 1
AT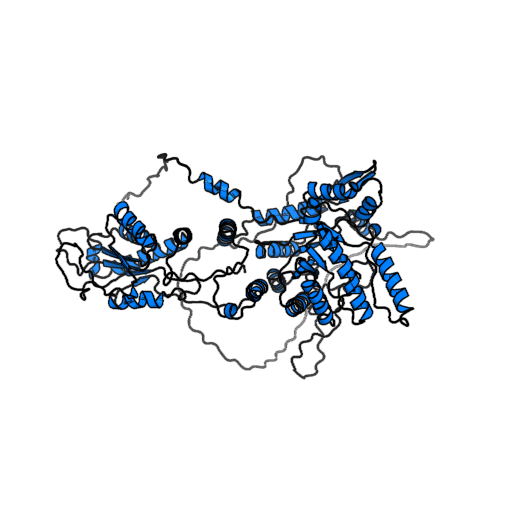OM 806 O O . ASN A 1 101 ? 18.741 -11.081 -46.286 1.00 90.00 101 ASN A O 1
ATOM 810 N N . PHE A 1 102 ? 18.327 -10.667 -44.117 1.00 89.62 102 PHE A N 1
ATOM 811 C CA . PHE A 1 102 ? 17.344 -11.733 -43.948 1.00 89.62 102 PHE A CA 1
ATOM 812 C C . PHE A 1 102 ? 16.142 -11.522 -44.875 1.00 89.62 102 PHE A C 1
ATOM 814 O O . PHE A 1 102 ? 15.769 -12.434 -45.604 1.00 89.62 102 PHE A O 1
ATOM 821 N N . LYS A 1 103 ? 15.609 -10.290 -44.951 1.00 88.56 103 LYS A N 1
ATOM 822 C CA . LYS A 1 103 ? 14.506 -9.928 -45.858 1.00 88.56 103 LYS A CA 1
ATOM 823 C C . LYS A 1 103 ? 14.830 -10.161 -47.339 1.00 88.56 103 LYS A C 1
ATOM 825 O O . LYS A 1 103 ? 13.928 -10.475 -48.110 1.00 88.56 103 LYS A O 1
ATOM 830 N N . LYS A 1 104 ? 16.096 -10.021 -47.744 1.00 86.81 104 LYS A N 1
ATOM 831 C CA . LYS A 1 104 ? 16.544 -10.290 -49.123 1.00 86.81 104 LYS A CA 1
ATOM 832 C C . LYS A 1 104 ? 16.678 -11.787 -49.430 1.00 86.81 104 LYS A C 1
ATOM 834 O O . LYS A 1 104 ? 16.513 -12.167 -50.583 1.00 86.81 104 LYS A O 1
ATOM 839 N N . ASN A 1 105 ? 16.922 -12.620 -48.415 1.00 81.62 105 ASN A N 1
ATOM 840 C CA . ASN A 1 105 ? 17.227 -14.049 -48.551 1.00 81.62 105 ASN A CA 1
ATOM 841 C C . ASN A 1 105 ? 16.113 -14.974 -48.006 1.00 81.62 105 ASN A C 1
ATOM 843 O O . ASN A 1 105 ? 16.387 -16.116 -47.655 1.00 81.62 105 ASN A O 1
ATOM 847 N N . ILE A 1 106 ? 14.853 -14.511 -47.953 1.00 70.56 106 ILE A N 1
ATOM 848 C CA . ILE A 1 106 ? 13.688 -15.253 -47.403 1.00 70.56 106 ILE A CA 1
ATOM 849 C C . ILE A 1 106 ? 13.437 -16.617 -48.093 1.00 70.56 106 ILE A C 1
ATOM 851 O O . ILE A 1 106 ? 12.710 -17.453 -47.564 1.00 70.56 106 ILE A O 1
ATOM 855 N N . ALA A 1 107 ? 14.022 -16.863 -49.271 1.00 59.72 107 ALA A N 1
ATOM 856 C CA . ALA A 1 107 ? 13.850 -18.112 -50.019 1.00 59.72 107 ALA A CA 1
ATOM 857 C C . ALA A 1 107 ? 14.466 -19.345 -49.328 1.00 59.72 107 ALA A C 1
ATOM 859 O O . ALA A 1 107 ? 14.021 -20.466 -49.580 1.00 59.72 107 ALA A O 1
ATOM 860 N N . ASP A 1 108 ? 15.448 -19.148 -48.447 1.00 58.72 108 ASP A N 1
ATOM 861 C CA . ASP A 1 108 ? 16.008 -20.220 -47.632 1.00 58.72 108 ASP A CA 1
ATOM 862 C C . ASP A 1 108 ? 15.140 -20.374 -46.376 1.00 58.72 108 ASP A C 1
ATOM 864 O O . ASP A 1 108 ? 14.880 -19.387 -45.693 1.00 58.72 108 ASP A O 1
ATOM 868 N N . LEU A 1 109 ? 14.704 -21.597 -46.044 1.00 61.19 109 LEU A N 1
ATOM 869 C CA . LEU A 1 109 ? 13.885 -21.975 -44.869 1.00 61.19 109 LEU A CA 1
ATOM 870 C C . LEU A 1 109 ? 14.558 -21.687 -43.497 1.00 61.19 109 LEU A C 1
ATOM 872 O O . LEU A 1 109 ? 14.344 -22.402 -42.518 1.00 61.19 109 LEU A O 1
ATOM 876 N N . ASN A 1 110 ? 15.419 -20.676 -43.414 1.00 69.81 110 ASN A N 1
ATOM 877 C CA . ASN A 1 110 ? 16.174 -20.290 -42.240 1.00 69.81 110 ASN A CA 1
ATOM 878 C C . ASN A 1 110 ? 15.266 -19.573 -41.238 1.00 69.81 110 ASN A C 1
ATOM 880 O O . ASN A 1 110 ? 14.628 -18.568 -41.550 1.00 69.81 110 ASN A O 1
ATOM 884 N N . PHE A 1 111 ? 15.256 -20.067 -40.003 1.00 82.50 111 PHE A N 1
ATOM 885 C CA . PHE A 1 111 ? 14.607 -19.390 -38.885 1.00 82.50 111 PHE A CA 1
ATOM 886 C C . PHE A 1 111 ? 15.322 -18.071 -38.568 1.00 82.50 111 PHE A C 1
ATOM 888 O O . PHE A 1 111 ? 16.554 -17.994 -38.616 1.00 82.50 111 PHE A O 1
ATOM 895 N N . LEU A 1 112 ? 14.551 -17.038 -38.223 1.00 88.44 112 LEU A N 1
ATOM 896 C CA . LEU A 1 112 ? 15.095 -15.759 -37.781 1.00 88.44 112 LEU A CA 1
ATOM 897 C C . LEU A 1 112 ? 15.928 -15.967 -36.508 1.00 88.44 112 LEU A C 1
ATOM 899 O O . LEU A 1 112 ? 15.434 -16.531 -35.533 1.00 88.44 112 LEU A O 1
ATOM 903 N N . ASN A 1 113 ? 17.175 -15.493 -36.498 1.00 91.69 113 ASN A N 1
ATOM 904 C CA . ASN A 1 113 ? 18.050 -15.583 -35.330 1.00 91.69 113 ASN A CA 1
ATOM 905 C C . ASN A 1 113 ? 18.891 -14.310 -35.181 1.00 91.69 113 ASN A C 1
ATOM 907 O O . ASN A 1 113 ? 19.968 -14.177 -35.767 1.00 91.69 113 ASN A O 1
ATOM 911 N N . VAL A 1 114 ? 18.370 -13.355 -34.415 1.00 94.19 114 VAL A N 1
ATOM 912 C CA . VAL A 1 114 ? 19.006 -12.054 -34.200 1.00 94.19 114 VAL A CA 1
ATOM 913 C C . VAL A 1 114 ? 20.372 -12.232 -33.526 1.00 94.19 114 VAL A C 1
ATOM 915 O O . VAL A 1 114 ? 20.455 -12.893 -32.488 1.00 94.19 114 VAL A O 1
ATOM 918 N N . PRO A 1 115 ? 21.445 -11.609 -34.055 1.00 93.94 115 PRO A N 1
ATOM 919 C CA . PRO A 1 115 ? 22.781 -11.729 -33.482 1.00 93.94 115 PRO A CA 1
ATOM 920 C C . PRO A 1 115 ? 22.828 -11.244 -32.027 1.00 93.94 115 PRO A C 1
ATOM 922 O O . PRO A 1 115 ? 22.236 -10.220 -31.666 1.00 93.94 115 PRO A O 1
ATOM 925 N N . LEU A 1 116 ? 23.563 -11.977 -31.189 1.00 95.62 116 LEU A N 1
ATOM 926 C CA . LEU A 1 116 ? 23.829 -11.588 -29.804 1.00 95.62 116 LEU A CA 1
ATOM 927 C C . LEU A 1 116 ? 24.741 -10.345 -29.758 1.00 95.62 116 LEU A C 1
ATOM 929 O O . LEU A 1 116 ? 25.603 -10.202 -30.628 1.00 95.62 116 LEU A O 1
ATOM 933 N N . PRO A 1 117 ? 24.570 -9.451 -28.766 1.00 93.88 117 PRO A N 1
ATOM 934 C CA . PRO A 1 117 ? 25.425 -8.277 -28.619 1.00 93.88 117 PRO A CA 1
ATOM 935 C C . PRO A 1 117 ? 26.841 -8.667 -28.175 1.00 93.88 117 PRO A C 1
ATOM 937 O O . PRO A 1 117 ? 27.019 -9.479 -27.265 1.00 93.88 117 PRO A O 1
ATOM 940 N N . ASN A 1 118 ? 27.849 -8.042 -28.780 1.00 91.06 118 ASN A N 1
ATOM 941 C CA . ASN A 1 118 ? 29.238 -8.101 -28.330 1.00 91.06 118 ASN A CA 1
ATOM 942 C C . ASN A 1 118 ? 29.520 -7.044 -27.249 1.00 91.06 118 ASN A C 1
ATOM 944 O O . ASN A 1 118 ? 28.709 -6.160 -26.985 1.00 91.06 118 ASN A O 1
ATOM 948 N N . LYS A 1 119 ? 30.719 -7.075 -26.651 1.00 86.94 119 LYS A N 1
ATOM 949 C CA . LYS A 1 119 ? 31.147 -6.076 -25.650 1.00 86.94 119 LYS A CA 1
ATOM 950 C C . LYS A 1 119 ? 31.015 -4.629 -26.155 1.00 86.94 119 LYS A C 1
ATOM 952 O O . LYS A 1 119 ? 30.621 -3.749 -25.403 1.00 86.94 119 LYS A O 1
ATOM 957 N N . GLU A 1 120 ? 31.323 -4.391 -27.427 1.00 86.75 120 GLU A N 1
ATOM 958 C CA . GLU A 1 120 ? 31.254 -3.064 -28.060 1.00 86.75 120 GLU A CA 1
ATOM 959 C C . GLU A 1 120 ? 29.819 -2.595 -28.344 1.00 86.75 120 GLU A C 1
ATOM 961 O O . GLU A 1 120 ? 29.599 -1.422 -28.633 1.00 86.75 120 GLU A O 1
ATOM 966 N N . ASP A 1 121 ? 28.837 -3.491 -28.247 1.00 89.44 121 ASP A N 1
ATOM 967 C CA . ASP A 1 121 ? 27.424 -3.235 -28.538 1.00 89.44 121 ASP A CA 1
ATOM 968 C C . ASP A 1 121 ? 26.633 -2.792 -27.297 1.00 89.44 121 ASP A C 1
ATOM 970 O O . ASP A 1 121 ? 25.458 -2.423 -27.385 1.00 89.44 121 ASP A O 1
ATOM 974 N N . LEU A 1 122 ? 27.279 -2.816 -26.131 1.00 89.50 122 LEU A N 1
ATOM 975 C CA . LEU A 1 122 ? 26.680 -2.657 -24.812 1.00 89.50 122 LEU A CA 1
ATOM 976 C C . LEU A 1 122 ? 27.226 -1.404 -24.122 1.00 89.50 122 LEU A C 1
ATOM 978 O O . LEU A 1 122 ? 28.396 -1.064 -24.270 1.00 89.50 122 LEU A O 1
ATOM 982 N N . ASN A 1 123 ? 26.387 -0.711 -23.344 1.00 86.69 123 ASN A N 1
ATOM 983 C CA . ASN A 1 123 ? 26.824 0.502 -22.629 1.00 86.69 123 ASN A CA 1
ATOM 984 C C . ASN A 1 123 ? 27.487 0.210 -21.277 1.00 86.69 123 ASN A C 1
ATOM 986 O O . ASN A 1 123 ? 28.140 1.082 -20.715 1.00 86.69 123 ASN A O 1
ATOM 990 N N . TYR A 1 124 ? 27.298 -0.989 -20.726 1.00 86.62 124 TYR A N 1
ATOM 991 C CA . TYR A 1 124 ? 27.945 -1.409 -19.488 1.00 86.62 124 TYR A CA 1
ATOM 992 C C . TYR A 1 124 ? 28.253 -2.897 -19.558 1.00 86.62 124 TYR A C 1
ATOM 994 O O . TYR A 1 124 ? 27.357 -3.687 -19.829 1.00 86.62 124 TYR A O 1
ATOM 1002 N N . CYS A 1 125 ? 29.514 -3.264 -19.321 1.00 83.19 125 CYS A N 1
ATOM 1003 C CA . CYS A 1 125 ? 29.971 -4.653 -19.412 1.00 83.19 125 CYS A CA 1
ATOM 1004 C C . CYS A 1 125 ? 30.662 -5.182 -18.156 1.00 83.19 125 CYS A C 1
ATOM 1006 O O . CYS A 1 125 ? 31.196 -6.291 -18.174 1.00 83.19 125 CYS A O 1
ATOM 1008 N N . ASN A 1 126 ? 30.722 -4.386 -17.091 1.00 79.56 126 ASN A N 1
ATOM 1009 C CA . ASN A 1 126 ? 31.469 -4.758 -15.901 1.00 79.56 126 ASN A CA 1
ATOM 1010 C C . ASN A 1 126 ? 30.592 -5.560 -14.927 1.00 79.56 126 ASN A C 1
ATOM 1012 O O . ASN A 1 126 ? 29.399 -5.310 -14.790 1.00 79.56 126 ASN A O 1
ATOM 1016 N N . THR A 1 127 ? 31.187 -6.528 -14.236 1.00 74.94 127 THR A N 1
ATOM 1017 C CA . THR A 1 127 ? 30.496 -7.450 -13.319 1.00 74.94 127 THR A CA 1
ATOM 1018 C C . THR A 1 127 ? 30.576 -6.991 -11.862 1.00 74.94 127 THR A C 1
ATOM 1020 O O . THR A 1 127 ? 30.508 -7.803 -10.940 1.00 74.94 127 THR A O 1
ATOM 1023 N N . ASN A 1 128 ? 30.764 -5.691 -11.627 1.00 82.00 128 ASN A N 1
ATOM 1024 C CA . ASN A 1 128 ? 30.867 -5.135 -10.286 1.00 82.00 128 ASN A CA 1
ATOM 1025 C C . ASN A 1 128 ? 29.493 -5.132 -9.594 1.00 82.00 128 ASN A C 1
ATOM 1027 O O . ASN A 1 128 ? 28.675 -4.227 -9.780 1.00 82.00 128 ASN A O 1
ATOM 1031 N N . GLN A 1 129 ? 29.255 -6.148 -8.763 1.00 78.38 129 GLN A N 1
ATOM 1032 C CA . GLN A 1 129 ? 27.950 -6.406 -8.157 1.00 78.38 129 GLN A CA 1
ATOM 1033 C C . GLN A 1 129 ? 27.443 -5.257 -7.264 1.00 78.38 129 GLN A C 1
ATOM 1035 O O . GLN A 1 129 ? 26.235 -5.047 -7.141 1.00 78.38 129 GLN A O 1
ATOM 1040 N N . SER A 1 130 ? 28.335 -4.469 -6.649 1.00 81.88 130 SER A N 1
ATOM 1041 C CA . SER A 1 130 ? 27.911 -3.324 -5.830 1.00 81.88 130 SER A CA 1
ATOM 1042 C C . SER A 1 130 ? 27.349 -2.173 -6.665 1.00 81.88 130 SER A C 1
ATOM 1044 O O . SER A 1 130 ? 26.518 -1.406 -6.166 1.00 81.88 130 SER A O 1
ATOM 1046 N N . LEU A 1 131 ? 27.792 -2.049 -7.919 1.00 84.75 131 LEU A N 1
ATOM 1047 C CA . LEU A 1 131 ? 27.302 -1.049 -8.864 1.00 84.75 131 LEU A CA 1
ATOM 1048 C C . LEU A 1 131 ? 26.043 -1.535 -9.576 1.00 84.75 131 LEU A C 1
ATOM 1050 O O . LEU A 1 131 ? 25.078 -0.777 -9.640 1.00 84.75 131 LEU A O 1
ATOM 1054 N N . THR A 1 132 ? 26.009 -2.786 -10.047 1.00 85.12 132 THR A N 1
ATOM 1055 C CA . THR A 1 132 ? 24.877 -3.316 -10.832 1.00 85.12 132 THR A CA 1
ATOM 1056 C C . THR A 1 132 ? 23.554 -3.293 -10.067 1.00 85.12 132 THR A C 1
ATOM 1058 O O . THR A 1 132 ? 22.535 -2.923 -10.642 1.00 85.12 132 THR A O 1
ATOM 1061 N N . ASN A 1 133 ? 23.573 -3.508 -8.746 1.00 86.94 133 ASN A N 1
ATOM 1062 C CA . ASN A 1 133 ? 22.397 -3.359 -7.870 1.00 86.94 133 ASN A CA 1
ATOM 1063 C C . ASN A 1 133 ? 21.807 -1.929 -7.834 1.00 86.94 133 ASN A C 1
ATOM 1065 O O . ASN A 1 133 ? 20.702 -1.706 -7.330 1.00 86.94 133 ASN A O 1
ATOM 1069 N N . LYS A 1 134 ? 22.557 -0.932 -8.316 1.00 92.31 134 LYS A N 1
ATOM 1070 C CA . LYS A 1 134 ? 22.148 0.475 -8.431 1.00 92.31 134 LYS A CA 1
ATOM 1071 C C . LYS A 1 134 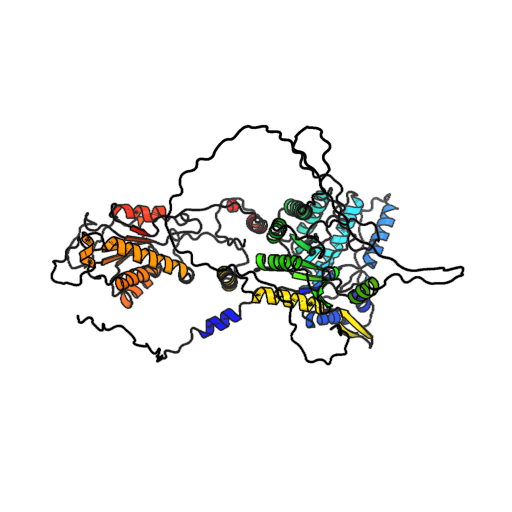? 21.896 0.890 -9.885 1.00 92.31 134 LYS A C 1
ATOM 1073 O O . LYS A 1 134 ? 21.655 2.073 -10.122 1.00 92.31 134 LYS A O 1
ATOM 1078 N N . LEU A 1 135 ? 21.947 -0.033 -10.843 1.00 94.75 135 LEU A N 1
ATOM 1079 C CA . LEU A 1 135 ? 21.651 0.230 -12.249 1.00 94.75 135 LEU A CA 1
ATOM 1080 C C . LEU A 1 135 ? 20.222 -0.196 -12.593 1.00 94.75 135 LEU A C 1
ATOM 1082 O O . LEU A 1 135 ? 19.700 -1.181 -12.077 1.00 94.75 135 LEU A O 1
ATOM 1086 N N . ILE A 1 136 ? 19.597 0.561 -13.487 1.00 96.69 136 ILE A N 1
ATOM 1087 C CA . ILE A 1 136 ? 18.301 0.256 -14.093 1.00 96.69 136 ILE A CA 1
ATOM 1088 C C . ILE A 1 136 ? 18.505 0.243 -15.603 1.00 96.69 136 ILE A C 1
ATOM 1090 O O . ILE A 1 136 ? 19.025 1.210 -16.170 1.00 96.69 136 ILE A O 1
ATOM 1094 N N . GLY A 1 137 ? 18.084 -0.838 -16.252 1.00 95.62 137 GLY A N 1
ATOM 1095 C CA . GLY A 1 137 ? 18.166 -0.966 -17.702 1.00 95.62 137 GLY A CA 1
ATOM 1096 C C . GLY A 1 137 ? 17.034 -0.211 -18.394 1.00 95.62 137 GLY A C 1
ATOM 1097 O O . GLY A 1 137 ? 15.896 -0.235 -17.935 1.00 95.62 137 GLY A O 1
ATOM 1098 N N . ILE A 1 138 ? 17.316 0.436 -19.521 1.00 95.62 138 ILE A N 1
ATOM 1099 C CA . ILE A 1 138 ? 16.306 0.851 -20.501 1.00 95.62 138 ILE A CA 1
ATOM 1100 C C . ILE A 1 138 ? 16.507 0.013 -21.754 1.00 95.62 138 ILE A C 1
ATOM 1102 O O . ILE A 1 138 ? 17.624 -0.071 -22.275 1.00 95.62 138 ILE A O 1
ATOM 1106 N N . THR A 1 139 ? 15.421 -0.557 -22.261 1.00 95.12 139 THR A N 1
ATOM 1107 C CA . THR A 1 139 ? 15.438 -1.249 -23.547 1.00 95.12 139 THR A CA 1
ATOM 1108 C C . THR A 1 139 ? 15.594 -0.272 -24.705 1.00 95.12 139 THR A C 1
ATOM 1110 O O . THR A 1 139 ? 15.184 0.891 -24.637 1.00 95.12 139 THR A O 1
ATOM 1113 N N . SER A 1 140 ? 16.131 -0.755 -25.815 1.00 93.25 140 SER A N 1
ATOM 1114 C CA . SER A 1 140 ? 16.226 0.018 -27.050 1.00 93.25 140 SER A CA 1
ATOM 1115 C C . SER A 1 140 ? 14.885 0.630 -27.491 1.00 93.25 140 SER A C 1
ATOM 1117 O O . SER A 1 140 ? 13.871 -0.052 -27.619 1.00 93.25 140 SER A O 1
ATOM 1119 N N . SER A 1 141 ? 14.879 1.929 -27.807 1.00 90.06 141 SER A N 1
ATOM 1120 C CA . SER A 1 141 ? 13.665 2.672 -28.200 1.00 90.06 141 SER A CA 1
ATOM 1121 C C . SER A 1 141 ? 13.105 2.313 -29.581 1.00 90.06 141 SER A C 1
ATOM 1123 O O . SER A 1 141 ? 12.038 2.789 -29.956 1.00 90.06 141 SER A O 1
ATOM 1125 N N . TRP A 1 142 ? 13.837 1.515 -30.360 1.00 91.69 142 TRP A N 1
ATOM 1126 C CA . TRP A 1 142 ? 13.460 1.083 -31.707 1.00 91.69 142 TRP A CA 1
ATOM 1127 C C . TRP A 1 142 ? 12.823 -0.312 -31.741 1.00 91.69 142 TRP A C 1
ATOM 1129 O O . TRP A 1 142 ? 12.518 -0.792 -32.825 1.00 91.69 142 TRP A O 1
ATOM 1139 N N . ILE A 1 143 ? 12.659 -0.956 -30.584 1.00 93.31 143 ILE A N 1
ATOM 1140 C CA . ILE A 1 143 ? 11.961 -2.236 -30.445 1.00 93.31 143 ILE A CA 1
ATOM 1141 C C . ILE A 1 143 ? 10.452 -1.985 -30.576 1.00 93.31 143 ILE A C 1
ATOM 1143 O O . ILE A 1 143 ? 9.913 -1.105 -29.902 1.00 93.31 143 ILE A O 1
ATOM 1147 N N . GLU A 1 144 ? 9.773 -2.769 -31.413 1.00 93.00 144 GLU A N 1
ATOM 1148 C CA . GLU A 1 144 ? 8.346 -2.621 -31.725 1.00 93.00 144 GLU A CA 1
ATOM 1149 C C . GLU A 1 144 ? 7.581 -3.883 -31.301 1.00 93.00 144 GLU A C 1
ATOM 1151 O O . GLU A 1 144 ? 7.300 -4.768 -32.106 1.00 93.00 144 GLU A O 1
ATOM 1156 N N . LEU A 1 145 ? 7.253 -3.976 -30.004 1.00 94.25 145 LEU A N 1
ATOM 1157 C CA . LEU A 1 145 ? 6.520 -5.117 -29.423 1.00 94.25 145 LEU A CA 1
ATOM 1158 C C . LEU A 1 145 ? 5.042 -5.178 -29.833 1.00 94.25 145 LEU A C 1
ATOM 1160 O O . LEU A 1 145 ? 4.321 -6.075 -29.413 1.00 94.25 145 LEU A O 1
ATOM 1164 N N . ASP A 1 146 ? 4.566 -4.202 -30.588 1.00 94.25 146 ASP A N 1
ATOM 1165 C CA . ASP A 1 146 ? 3.185 -4.049 -31.032 1.00 94.25 146 ASP A CA 1
ATOM 1166 C C . ASP A 1 146 ? 3.069 -4.003 -32.562 1.00 94.25 146 ASP A C 1
ATOM 1168 O O . ASP A 1 146 ? 2.049 -3.570 -33.102 1.00 94.25 146 ASP A O 1
ATOM 1172 N N . SER A 1 147 ? 4.122 -4.432 -33.265 1.00 94.06 147 SER A N 1
ATOM 1173 C CA . SER A 1 147 ? 4.116 -4.514 -34.722 1.00 94.06 147 SER A CA 1
ATOM 1174 C C . SER A 1 147 ? 3.146 -5.598 -35.201 1.00 94.06 147 SER A C 1
ATOM 1176 O O . SER A 1 147 ? 3.169 -6.726 -34.709 1.00 94.06 147 SER A O 1
ATOM 1178 N N . GLU A 1 148 ? 2.305 -5.261 -36.179 1.00 93.31 148 GLU A N 1
ATOM 1179 C CA . GLU A 1 148 ? 1.438 -6.228 -36.868 1.00 93.31 148 GLU A CA 1
ATOM 1180 C C . GLU A 1 148 ? 2.218 -7.125 -37.831 1.00 93.31 148 GLU A C 1
ATOM 1182 O O . GLU A 1 148 ? 1.772 -8.233 -38.118 1.00 93.31 148 GLU A O 1
ATOM 1187 N N . ASP A 1 149 ? 3.379 -6.667 -38.317 1.00 93.19 149 ASP A N 1
ATOM 1188 C CA . ASP A 1 149 ? 4.271 -7.478 -39.143 1.00 93.19 149 ASP A CA 1
ATOM 1189 C C . ASP A 1 149 ? 4.890 -8.580 -38.261 1.00 93.19 149 ASP A C 1
ATOM 1191 O O . ASP A 1 149 ? 5.704 -8.264 -37.381 1.00 93.19 149 ASP A O 1
ATOM 1195 N N . PRO A 1 150 ? 4.554 -9.869 -38.485 1.00 91.81 150 PRO A N 1
ATOM 1196 C CA . PRO A 1 150 ? 5.049 -10.962 -37.655 1.00 91.81 150 PRO A CA 1
ATOM 1197 C C . PRO A 1 150 ? 6.576 -11.031 -37.618 1.00 91.81 150 PRO A C 1
ATOM 1199 O O . PRO A 1 150 ? 7.141 -11.355 -36.576 1.00 91.81 150 PRO A O 1
ATOM 1202 N N . LEU A 1 151 ? 7.250 -10.670 -38.718 1.00 92.81 151 LEU A N 1
ATOM 1203 C CA . LEU A 1 151 ? 8.707 -10.686 -38.803 1.00 92.81 151 LEU A CA 1
ATOM 1204 C C . LEU A 1 151 ? 9.328 -9.585 -37.937 1.00 92.81 151 LEU A C 1
ATOM 1206 O O . LEU A 1 151 ? 10.303 -9.838 -37.232 1.00 92.81 151 LEU A O 1
ATOM 1210 N N . ILE A 1 152 ? 8.779 -8.364 -37.970 1.00 93.88 152 ILE A N 1
ATOM 1211 C CA . ILE A 1 152 ? 9.259 -7.250 -37.130 1.00 93.88 152 ILE A CA 1
ATOM 1212 C C . ILE A 1 152 ? 8.947 -7.519 -35.659 1.00 93.88 152 ILE A C 1
ATOM 1214 O O . ILE A 1 152 ? 9.772 -7.211 -34.794 1.00 93.88 152 ILE A O 1
ATOM 1218 N N . ASN A 1 153 ? 7.786 -8.106 -35.378 1.00 94.19 153 ASN A N 1
ATOM 1219 C CA . ASN A 1 153 ? 7.386 -8.480 -34.034 1.00 94.19 153 ASN A CA 1
ATOM 1220 C C . ASN A 1 153 ? 8.327 -9.548 -33.444 1.00 94.19 153 ASN A C 1
ATOM 1222 O O . ASN A 1 153 ? 8.908 -9.342 -32.378 1.00 94.19 153 ASN A O 1
ATOM 1226 N N . GLU A 1 154 ? 8.560 -10.649 -34.168 1.00 94.75 154 GLU A N 1
ATOM 1227 C CA . GLU A 1 154 ? 9.485 -11.708 -33.747 1.00 94.75 154 GLU A CA 1
ATOM 1228 C C . GLU A 1 154 ? 10.916 -11.174 -33.593 1.00 94.75 154 GLU A C 1
ATOM 1230 O O . GLU A 1 154 ? 11.568 -11.415 -32.576 1.00 94.75 154 GLU A O 1
ATOM 1235 N N . PHE A 1 155 ? 11.384 -10.371 -34.552 1.00 96.31 155 PHE A N 1
ATOM 1236 C CA . PHE A 1 155 ? 12.677 -9.694 -34.482 1.00 96.31 155 PHE A CA 1
ATOM 1237 C C . PHE A 1 155 ? 12.807 -8.826 -33.226 1.00 96.31 155 PHE A C 1
ATOM 1239 O O . PHE A 1 155 ? 13.784 -8.942 -32.487 1.00 96.31 155 PHE A O 1
ATOM 1246 N N . SER A 1 156 ? 11.804 -7.993 -32.946 1.00 96.19 156 SER A N 1
ATOM 1247 C CA . SER A 1 156 ? 11.762 -7.132 -31.760 1.00 96.19 156 SER A CA 1
ATOM 1248 C C . SER A 1 156 ? 11.771 -7.951 -30.466 1.00 96.19 156 SER A C 1
ATOM 1250 O O . SER A 1 156 ? 12.476 -7.595 -29.519 1.00 96.19 156 SER A O 1
ATOM 1252 N N . LEU A 1 157 ? 11.053 -9.079 -30.438 1.00 96.56 157 LEU A N 1
ATOM 1253 C CA . LEU A 1 157 ? 11.017 -9.994 -29.299 1.00 96.56 157 LEU A CA 1
ATOM 1254 C C . LEU A 1 157 ? 12.370 -10.689 -29.062 1.00 96.56 157 LEU A C 1
ATOM 1256 O O . LEU A 1 157 ? 12.770 -10.882 -27.910 1.00 96.56 157 LEU A O 1
ATOM 1260 N N . GLN A 1 158 ? 13.108 -11.033 -30.121 1.00 96.88 158 GLN A N 1
ATOM 1261 C CA . GLN A 1 158 ? 14.459 -11.589 -30.000 1.00 96.88 158 GLN A CA 1
ATOM 1262 C C . GLN A 1 158 ? 15.472 -10.532 -29.531 1.00 96.88 158 GLN A C 1
ATOM 1264 O O . GLN A 1 158 ? 16.243 -10.794 -28.609 1.00 96.88 158 GLN A O 1
ATOM 1269 N N . VAL A 1 159 ? 15.425 -9.312 -30.081 1.00 97.31 159 VAL A N 1
ATOM 1270 C CA . VAL A 1 159 ? 16.290 -8.196 -29.652 1.00 97.31 159 VAL A CA 1
ATOM 1271 C C . VAL A 1 159 ? 16.087 -7.887 -28.167 1.00 97.31 159 VAL A C 1
ATOM 1273 O O . VAL A 1 159 ? 17.056 -7.859 -27.409 1.00 97.31 159 VAL A O 1
ATOM 1276 N N . ILE A 1 160 ? 14.838 -7.683 -27.727 1.00 97.19 160 ILE A N 1
ATOM 1277 C CA . ILE A 1 160 ? 14.560 -7.367 -26.319 1.00 97.19 160 ILE A CA 1
ATOM 1278 C C . ILE A 1 160 ? 14.950 -8.533 -25.405 1.00 97.19 160 ILE A C 1
ATOM 1280 O O . ILE A 1 160 ? 15.481 -8.314 -24.321 1.00 97.19 160 ILE A O 1
ATOM 1284 N N . THR A 1 161 ? 14.755 -9.777 -25.856 1.00 97.62 161 THR A N 1
ATOM 1285 C CA . THR A 1 161 ? 15.200 -10.973 -25.131 1.00 97.62 161 THR A CA 1
ATOM 1286 C C . THR A 1 161 ? 16.713 -10.952 -24.922 1.00 97.62 161 THR A C 1
ATOM 1288 O O . THR A 1 161 ? 17.167 -11.243 -23.818 1.00 97.62 161 THR A O 1
ATOM 1291 N N . ASN A 1 162 ? 17.494 -10.593 -25.944 1.00 97.00 162 ASN A N 1
ATOM 1292 C CA . ASN A 1 162 ? 18.950 -10.503 -25.842 1.00 97.00 162 ASN A CA 1
ATOM 1293 C C . ASN A 1 162 ? 19.378 -9.415 -24.844 1.00 97.00 162 ASN A C 1
ATOM 1295 O O . ASN A 1 162 ? 20.232 -9.667 -23.993 1.00 97.00 162 ASN A O 1
ATOM 1299 N N . GLU A 1 163 ? 18.740 -8.240 -24.886 1.00 96.88 163 GLU A N 1
ATOM 1300 C CA . GLU A 1 163 ? 18.991 -7.158 -23.922 1.00 96.88 163 GLU A CA 1
ATOM 1301 C C . GLU A 1 163 ? 18.637 -7.570 -22.478 1.00 96.88 163 GLU A C 1
ATOM 1303 O O . GLU A 1 163 ? 19.410 -7.326 -21.546 1.00 96.88 163 GLU A O 1
ATOM 1308 N N . ILE A 1 164 ? 17.495 -8.235 -22.268 1.00 96.94 164 ILE A N 1
ATOM 1309 C CA . ILE A 1 164 ? 17.056 -8.677 -20.935 1.00 96.94 164 ILE A CA 1
ATOM 1310 C C . ILE A 1 164 ? 17.939 -9.813 -20.409 1.00 96.94 164 ILE A C 1
ATOM 1312 O O . ILE A 1 164 ? 18.320 -9.787 -19.239 1.00 96.94 164 ILE A O 1
ATOM 1316 N N . ASN A 1 165 ? 18.310 -10.783 -21.251 1.00 96.19 165 ASN A N 1
ATOM 1317 C CA . ASN A 1 165 ? 19.241 -11.855 -20.883 1.00 96.19 165 ASN A CA 1
ATOM 1318 C C . ASN A 1 165 ? 20.561 -11.271 -20.374 1.00 96.19 165 ASN A C 1
ATOM 1320 O O . ASN A 1 165 ? 21.057 -11.671 -19.321 1.00 96.19 165 ASN A O 1
ATOM 1324 N N . TYR A 1 166 ? 21.099 -10.286 -21.095 1.00 94.88 166 TYR A N 1
ATOM 1325 C CA . TYR A 1 166 ? 22.333 -9.628 -20.698 1.00 94.88 166 TYR A CA 1
ATOM 1326 C C . TYR A 1 166 ? 22.182 -8.826 -19.397 1.00 94.88 166 TYR A C 1
ATOM 1328 O O . TYR A 1 166 ? 23.017 -8.915 -18.499 1.00 94.88 166 TYR A O 1
ATOM 1336 N N . SER A 1 167 ? 21.071 -8.105 -19.245 1.00 93.44 167 SER A N 1
ATOM 1337 C CA . SER A 1 167 ? 20.750 -7.382 -18.006 1.00 93.44 167 SER A CA 1
ATOM 1338 C C . SER A 1 167 ? 20.647 -8.326 -16.806 1.00 93.44 167 SER A C 1
ATOM 1340 O O . SER A 1 167 ? 21.201 -8.047 -15.744 1.00 93.44 167 SER A O 1
ATOM 1342 N N . THR A 1 168 ? 20.004 -9.480 -16.998 1.00 93.00 168 THR A N 1
ATOM 1343 C CA . THR A 1 168 ? 19.864 -10.531 -15.982 1.00 93.00 168 THR A CA 1
ATOM 1344 C C . THR A 1 168 ? 21.228 -11.099 -15.595 1.00 93.00 168 THR A C 1
ATOM 1346 O O . THR A 1 168 ? 21.501 -11.270 -14.410 1.00 93.00 168 THR A O 1
ATOM 1349 N N . PHE A 1 169 ? 22.112 -11.331 -16.571 1.00 92.50 169 PHE A N 1
ATOM 1350 C CA . PHE A 1 169 ? 23.490 -11.767 -16.327 1.00 92.50 169 PHE A CA 1
ATOM 1351 C C . PHE A 1 169 ? 24.278 -10.771 -15.457 1.00 92.50 169 PHE A C 1
ATOM 1353 O O . PHE A 1 169 ? 25.021 -11.189 -14.573 1.00 92.50 169 PHE A O 1
ATOM 1360 N N . LEU A 1 170 ? 24.075 -9.463 -15.650 1.00 90.50 170 LEU A N 1
ATOM 1361 C CA . LEU A 1 170 ? 24.690 -8.417 -14.822 1.00 90.50 170 LEU A CA 1
ATOM 1362 C C . LEU A 1 170 ? 24.047 -8.262 -13.428 1.00 90.50 170 LEU A C 1
ATOM 1364 O O . LEU A 1 170 ? 24.590 -7.554 -12.578 1.00 90.50 170 LEU A O 1
ATOM 1368 N N . GLY A 1 171 ? 22.898 -8.894 -13.178 1.00 91.31 171 GLY A N 1
ATOM 1369 C CA . GLY A 1 171 ? 22.122 -8.723 -11.947 1.00 91.31 171 GLY A CA 1
ATOM 1370 C C . GLY A 1 171 ? 21.243 -7.467 -11.928 1.00 91.31 171 GLY A C 1
ATOM 1371 O O . GLY A 1 171 ? 20.845 -7.013 -10.859 1.00 91.31 171 GLY A O 1
ATOM 1372 N N . ILE A 1 172 ? 20.935 -6.883 -13.091 1.00 94.12 172 ILE A N 1
ATOM 1373 C CA . ILE A 1 172 ? 19.989 -5.766 -13.201 1.00 94.12 172 ILE A CA 1
ATOM 1374 C C . ILE A 1 172 ? 18.565 -6.324 -13.135 1.00 94.12 172 ILE A C 1
ATOM 1376 O O . ILE A 1 172 ? 18.128 -7.044 -14.029 1.00 94.12 172 ILE A O 1
ATOM 1380 N N . GLU A 1 173 ? 17.829 -5.963 -12.085 1.00 94.00 173 GLU A N 1
ATOM 1381 C CA . GLU A 1 173 ? 16.473 -6.472 -11.838 1.00 94.00 173 GLU A CA 1
ATOM 1382 C C . GLU A 1 173 ? 15.355 -5.566 -12.363 1.00 94.00 173 GLU A C 1
ATOM 1384 O O . GLU A 1 173 ? 14.227 -6.020 -12.522 1.00 94.00 173 GLU A O 1
ATOM 1389 N N . ASP A 1 174 ? 15.617 -4.272 -12.554 1.00 96.88 174 ASP A N 1
ATOM 1390 C CA . ASP A 1 174 ? 14.616 -3.293 -12.987 1.00 96.88 174 ASP A CA 1
ATOM 1391 C C . ASP A 1 174 ? 14.883 -2.880 -14.438 1.00 96.88 174 ASP A C 1
ATOM 1393 O O . ASP A 1 174 ? 15.965 -2.376 -14.757 1.00 96.88 174 ASP A O 1
ATOM 1397 N N . ILE A 1 175 ? 13.885 -3.064 -15.308 1.00 97.31 175 ILE A N 1
ATOM 1398 C CA . ILE A 1 175 ? 13.978 -2.743 -16.737 1.00 97.31 175 ILE A CA 1
ATOM 1399 C C . ILE A 1 175 ? 12.816 -1.842 -17.163 1.00 97.31 175 ILE A C 1
ATOM 1401 O O . ILE A 1 175 ? 11.640 -2.175 -17.004 1.00 97.31 175 ILE A O 1
ATOM 1405 N N . LEU A 1 176 ? 13.158 -0.691 -17.739 1.00 96.81 176 LEU A N 1
ATOM 1406 C CA . LEU A 1 176 ? 12.239 0.241 -18.380 1.00 96.81 176 LEU A CA 1
ATOM 1407 C C . LEU A 1 176 ? 11.997 -0.170 -19.835 1.00 96.81 176 LEU A C 1
ATOM 1409 O O . LEU A 1 176 ? 12.939 -0.213 -20.626 1.00 96.81 176 LEU A O 1
ATOM 1413 N N . ILE A 1 177 ? 10.731 -0.407 -20.182 1.00 95.12 177 ILE A N 1
ATOM 1414 C CA . ILE A 1 177 ? 10.291 -0.731 -21.545 1.00 95.12 177 ILE A CA 1
ATOM 1415 C C . ILE A 1 177 ? 9.591 0.482 -22.168 1.00 95.12 177 ILE A C 1
ATOM 1417 O O . ILE A 1 177 ? 8.883 1.240 -21.495 1.00 95.12 177 ILE A O 1
ATOM 1421 N N . SER A 1 178 ? 9.798 0.659 -23.471 1.00 90.31 178 SER A N 1
ATOM 1422 C CA . SER A 1 178 ? 9.102 1.647 -24.297 1.00 90.31 178 SER A CA 1
ATOM 1423 C C . SER A 1 178 ? 7.573 1.457 -24.272 1.00 90.31 178 SER A C 1
ATOM 1425 O O . SER A 1 178 ? 7.096 0.320 -24.185 1.00 90.31 178 SER A O 1
ATOM 1427 N N . PRO A 1 179 ? 6.789 2.545 -24.376 1.00 89.81 179 PRO A N 1
ATOM 1428 C CA . PRO A 1 179 ? 5.342 2.438 -24.540 1.00 89.81 179 PRO A CA 1
ATOM 1429 C C . PRO A 1 179 ? 4.981 1.730 -25.858 1.00 89.81 179 PRO A C 1
ATOM 1431 O O . PRO A 1 179 ? 5.807 1.708 -26.775 1.00 89.81 179 PRO A O 1
ATOM 1434 N N . PRO A 1 180 ? 3.756 1.189 -25.981 1.00 89.31 180 PRO A N 1
ATOM 1435 C CA . PRO A 1 180 ? 3.225 0.775 -27.279 1.00 89.31 180 PRO A CA 1
ATOM 1436 C C . PRO A 1 180 ? 3.217 1.963 -28.256 1.00 89.31 180 PRO A C 1
ATOM 1438 O O . PRO A 1 180 ? 2.914 3.093 -27.865 1.00 89.31 180 PRO A O 1
ATOM 1441 N N . ASN A 1 181 ? 3.551 1.710 -29.521 1.00 83.06 181 ASN A N 1
ATOM 1442 C CA . ASN A 1 181 ? 3.530 2.704 -30.593 1.00 83.06 181 ASN A CA 1
ATOM 1443 C C . ASN A 1 181 ? 2.102 2.962 -31.107 1.00 83.06 181 ASN A C 1
ATOM 1445 O O . ASN A 1 181 ? 1.795 4.078 -31.523 1.00 83.06 181 ASN A O 1
ATOM 1449 N N . SER A 1 182 ? 1.237 1.942 -31.082 1.00 79.62 182 SER A N 1
ATOM 1450 C CA . SER A 1 182 ? -0.136 1.966 -31.588 1.00 79.62 182 SER A CA 1
ATOM 1451 C C . SER A 1 182 ? -1.142 1.474 -30.547 1.00 79.62 182 SER A C 1
ATOM 1453 O O . SER A 1 182 ? -0.985 0.418 -29.933 1.00 79.62 182 SER A O 1
ATOM 1455 N N . LEU A 1 183 ? -2.243 2.214 -30.400 1.00 79.94 183 LEU A N 1
ATOM 1456 C CA . LEU A 1 183 ? -3.356 1.850 -29.515 1.00 79.94 183 LEU A CA 1
ATOM 1457 C C . LEU A 1 183 ? -4.195 0.686 -30.046 1.00 79.94 183 LEU A C 1
ATOM 1459 O O . LEU A 1 183 ? -4.858 0.001 -29.267 1.00 79.94 183 LEU A O 1
ATOM 1463 N N . ASN A 1 184 ? -4.160 0.448 -31.356 1.00 84.75 184 ASN A N 1
ATOM 1464 C CA . ASN A 1 184 ? -4.898 -0.651 -31.975 1.00 84.75 184 ASN A CA 1
ATOM 1465 C C . ASN A 1 184 ? -4.247 -2.005 -31.655 1.00 84.75 184 ASN A C 1
ATOM 1467 O O . ASN A 1 184 ? -4.934 -3.021 -31.579 1.00 84.75 184 ASN A O 1
ATOM 1471 N N . ASN A 1 185 ? -2.945 -2.000 -31.352 1.00 90.19 185 ASN A N 1
ATOM 1472 C CA . ASN A 1 185 ? -2.131 -3.210 -31.221 1.00 90.19 185 ASN A CA 1
ATOM 1473 C C . ASN A 1 185 ? -1.763 -3.528 -29.767 1.00 90.19 185 ASN A C 1
ATOM 1475 O O . ASN A 1 185 ? -0.845 -4.304 -29.497 1.00 90.19 185 ASN A O 1
ATOM 1479 N N . LEU A 1 186 ? -2.517 -2.980 -28.806 1.00 92.19 186 LEU A N 1
ATOM 1480 C CA . LEU A 1 186 ? -2.294 -3.210 -27.374 1.00 92.19 186 LEU A CA 1
ATOM 1481 C C . LEU A 1 186 ? -2.377 -4.688 -26.984 1.00 92.19 186 LEU A C 1
ATOM 1483 O O . LEU A 1 186 ? -1.696 -5.106 -26.048 1.00 92.19 186 LEU A O 1
ATOM 1487 N N . LEU A 1 187 ? -3.183 -5.486 -27.690 1.00 92.75 187 LEU A N 1
ATOM 1488 C CA . LEU A 1 187 ? -3.264 -6.925 -27.445 1.00 92.75 187 LEU A CA 1
ATOM 1489 C C . LEU A 1 187 ? -1.960 -7.636 -27.841 1.00 92.75 187 LEU A C 1
ATOM 1491 O O . LEU A 1 187 ? -1.463 -8.451 -27.070 1.00 92.75 187 LEU A O 1
ATOM 1495 N N . ILE A 1 188 ? -1.374 -7.282 -28.993 1.00 95.19 188 ILE A N 1
ATOM 1496 C CA . ILE A 1 188 ? -0.076 -7.811 -29.449 1.00 95.19 188 ILE A CA 1
ATOM 1497 C C . ILE A 1 188 ? 1.011 -7.426 -28.441 1.00 95.19 188 ILE A C 1
ATOM 1499 O O . ILE A 1 188 ? 1.712 -8.300 -27.929 1.00 95.19 188 ILE A O 1
ATOM 1503 N N . TYR A 1 189 ? 1.062 -6.142 -28.064 1.00 96.50 189 TYR A N 1
ATOM 1504 C CA . TYR A 1 189 ? 1.978 -5.641 -27.037 1.00 96.50 189 TYR A CA 1
ATOM 1505 C C . TYR A 1 189 ? 1.866 -6.430 -25.727 1.00 96.50 189 TYR A C 1
ATOM 1507 O O . TYR A 1 189 ? 2.868 -6.890 -25.180 1.00 96.50 189 TYR A O 1
ATOM 1515 N N . SER A 1 190 ? 0.639 -6.608 -25.229 1.00 95.62 190 SER A N 1
ATOM 1516 C CA . SER A 1 190 ? 0.379 -7.278 -23.951 1.00 95.62 190 SER A CA 1
ATOM 1517 C C . SER A 1 190 ? 0.727 -8.765 -23.999 1.00 95.62 190 SER A C 1
ATOM 1519 O O . SER A 1 190 ? 1.272 -9.292 -23.034 1.00 95.62 190 SER A O 1
ATOM 1521 N N . ASN A 1 191 ? 0.473 -9.441 -25.122 1.00 95.81 191 ASN A N 1
ATOM 1522 C CA . ASN A 1 191 ? 0.842 -10.844 -25.308 1.00 95.81 191 ASN A CA 1
ATOM 1523 C C . ASN A 1 191 ? 2.362 -11.030 -25.299 1.00 95.81 191 ASN A C 1
ATOM 1525 O O . ASN A 1 191 ? 2.868 -11.873 -24.560 1.00 95.81 191 ASN A O 1
ATOM 1529 N N . ASN A 1 192 ? 3.094 -10.197 -26.039 1.00 97.12 192 ASN A N 1
ATOM 1530 C CA . ASN A 1 192 ? 4.555 -10.225 -26.034 1.00 97.12 192 ASN A CA 1
ATOM 1531 C C . ASN A 1 192 ? 5.125 -9.904 -24.650 1.00 97.12 192 ASN A C 1
ATOM 1533 O O . ASN A 1 192 ? 6.030 -10.587 -24.170 1.00 97.12 192 ASN A O 1
ATOM 1537 N N . LEU A 1 193 ? 4.560 -8.906 -23.968 1.00 96.88 193 LEU A N 1
ATOM 1538 C CA . LEU A 1 193 ? 4.945 -8.569 -22.603 1.00 96.88 193 LEU A CA 1
ATOM 1539 C C . LEU A 1 193 ? 4.670 -9.726 -21.631 1.00 96.88 193 LEU A C 1
ATOM 1541 O O . LEU A 1 193 ? 5.509 -10.009 -20.780 1.00 96.88 193 LEU A O 1
ATOM 1545 N N . ASN A 1 194 ? 3.552 -10.441 -21.776 1.00 96.12 194 ASN A N 1
ATOM 1546 C CA . ASN A 1 194 ? 3.254 -11.649 -21.004 1.00 96.12 194 ASN A CA 1
ATOM 1547 C C . ASN A 1 194 ? 4.263 -12.773 -21.254 1.00 96.12 194 ASN A C 1
ATOM 1549 O O . ASN A 1 194 ? 4.688 -13.438 -20.303 1.00 96.12 194 ASN A O 1
ATOM 1553 N N . SER A 1 195 ? 4.686 -12.973 -22.505 1.00 96.50 195 SER A N 1
ATOM 1554 C CA . SER A 1 195 ? 5.755 -13.919 -22.833 1.00 96.50 195 SER A CA 1
ATOM 1555 C C . SER A 1 195 ? 7.066 -13.542 -22.138 1.00 96.50 195 SER A C 1
ATOM 1557 O O . SER A 1 195 ? 7.721 -14.412 -21.565 1.00 96.50 195 SER A O 1
ATOM 1559 N N . LEU A 1 196 ? 7.419 -12.252 -22.106 1.00 97.44 196 LEU A N 1
ATOM 1560 C CA . LEU A 1 196 ? 8.605 -11.759 -21.396 1.00 97.44 196 LEU A CA 1
ATOM 1561 C C . LEU A 1 196 ? 8.485 -11.919 -19.875 1.00 97.44 196 LEU A C 1
ATOM 1563 O O . LEU A 1 196 ? 9.409 -12.427 -19.248 1.00 97.44 196 LEU A O 1
ATOM 1567 N N . LEU A 1 197 ? 7.343 -11.554 -19.286 1.00 96.12 197 LEU A N 1
ATOM 1568 C CA . LEU A 1 197 ? 7.064 -11.714 -17.853 1.00 96.12 197 LEU A CA 1
ATOM 1569 C C . LEU A 1 197 ? 7.161 -13.179 -17.408 1.00 96.12 197 LEU A C 1
ATOM 1571 O O . LEU A 1 197 ? 7.665 -13.463 -16.324 1.00 96.12 197 LEU A O 1
ATOM 1575 N N . SER A 1 198 ? 6.697 -14.106 -18.250 1.00 95.31 198 SER A N 1
ATOM 1576 C CA . SER A 1 198 ? 6.763 -15.548 -17.982 1.00 95.31 198 SER A CA 1
ATOM 1577 C C . SER A 1 198 ? 8.187 -16.090 -18.119 1.00 95.31 198 SER A C 1
ATOM 1579 O O . SER A 1 198 ? 8.608 -16.939 -17.337 1.00 95.31 198 SER A O 1
ATOM 1581 N N . LYS A 1 199 ? 8.944 -15.586 -19.101 1.00 96.81 199 LYS A N 1
ATOM 1582 C CA . LYS A 1 199 ? 10.334 -15.983 -19.356 1.00 96.81 199 LYS A CA 1
ATOM 1583 C C . LYS A 1 199 ? 11.312 -15.434 -18.312 1.00 96.81 199 LYS A C 1
ATOM 1585 O O . LYS A 1 199 ? 12.301 -16.095 -18.010 1.00 96.81 199 LYS A O 1
ATOM 1590 N N . PHE A 1 200 ? 11.030 -14.258 -17.750 1.00 96.69 200 PHE A N 1
ATOM 1591 C CA . PHE A 1 200 ? 11.901 -13.543 -16.814 1.00 96.69 200 PHE A CA 1
ATOM 1592 C C . PHE A 1 200 ? 11.185 -13.233 -15.485 1.00 96.69 200 PHE A C 1
ATOM 1594 O O . PHE A 1 200 ? 10.893 -12.073 -15.191 1.00 96.69 200 PHE A O 1
ATOM 1601 N N . PRO A 1 201 ? 10.919 -14.247 -14.639 1.00 93.25 201 PRO A N 1
ATOM 1602 C CA . PRO A 1 201 ? 10.120 -14.091 -13.419 1.00 93.25 201 PRO A CA 1
ATOM 1603 C C . PRO A 1 201 ? 10.817 -13.301 -12.299 1.00 93.25 201 PRO A C 1
ATOM 1605 O O . PRO A 1 201 ? 10.185 -12.982 -11.295 1.00 93.25 201 PRO A O 1
ATOM 1608 N N . THR A 1 202 ? 12.108 -12.996 -12.429 1.00 93.25 202 THR A N 1
ATOM 1609 C CA . THR A 1 202 ? 12.868 -12.182 -11.466 1.00 93.25 202 THR A CA 1
ATOM 1610 C C . THR A 1 202 ? 12.979 -10.715 -11.883 1.00 93.25 202 THR A C 1
ATOM 1612 O O . THR A 1 202 ? 13.301 -9.868 -11.052 1.00 93.25 202 THR A O 1
ATOM 1615 N N . ILE A 1 203 ? 12.701 -10.399 -13.151 1.00 96.31 203 ILE A N 1
ATOM 1616 C CA . ILE A 1 203 ? 12.823 -9.048 -13.696 1.00 96.31 203 ILE A CA 1
ATOM 1617 C C . ILE A 1 203 ? 11.537 -8.274 -13.458 1.00 96.31 203 ILE A C 1
ATOM 1619 O O . ILE A 1 203 ? 10.443 -8.749 -13.752 1.00 96.31 203 ILE A O 1
ATOM 1623 N N . ARG A 1 204 ? 11.686 -7.044 -12.971 1.00 96.88 204 ARG A N 1
ATOM 1624 C CA . ARG A 1 204 ? 10.620 -6.065 -12.780 1.00 96.88 204 ARG A CA 1
ATOM 1625 C C . ARG A 1 204 ? 10.573 -5.152 -13.996 1.00 96.88 204 ARG A C 1
ATOM 1627 O O . ARG A 1 204 ? 11.449 -4.312 -14.203 1.00 96.88 204 ARG A O 1
ATOM 1634 N N . PHE A 1 205 ? 9.527 -5.316 -14.789 1.00 97.75 205 PHE A N 1
ATOM 1635 C CA . PHE A 1 205 ? 9.279 -4.519 -15.977 1.00 97.75 205 PHE A CA 1
ATOM 1636 C C . PHE A 1 205 ? 8.458 -3.289 -15.626 1.00 97.75 205 PHE A C 1
ATOM 1638 O O . PHE A 1 205 ? 7.419 -3.383 -14.970 1.00 97.75 205 PHE A O 1
ATOM 1645 N N . SER A 1 206 ? 8.906 -2.129 -16.093 1.00 97.50 206 SER A N 1
ATOM 1646 C CA . SER A 1 206 ? 8.185 -0.877 -15.915 1.00 97.50 206 SER A CA 1
ATOM 1647 C C . SER A 1 206 ? 7.959 -0.189 -17.254 1.00 97.50 206 SER A C 1
ATOM 1649 O O . SER A 1 206 ? 8.911 0.160 -17.952 1.00 97.50 206 SER A O 1
ATOM 1651 N N . ILE A 1 207 ? 6.694 0.000 -17.625 1.00 97.00 207 ILE A N 1
ATOM 1652 C CA . ILE A 1 207 ? 6.329 0.633 -18.897 1.00 97.00 207 ILE A CA 1
ATOM 1653 C C . ILE A 1 207 ? 6.439 2.146 -18.737 1.00 97.00 207 ILE A C 1
ATOM 1655 O O . ILE A 1 207 ? 5.812 2.731 -17.852 1.00 97.00 207 ILE A O 1
ATOM 1659 N N . ARG A 1 208 ? 7.223 2.796 -19.599 1.00 94.88 208 ARG A N 1
ATOM 1660 C CA . ARG A 1 208 ? 7.345 4.256 -19.616 1.00 94.88 208 ARG A CA 1
ATOM 1661 C C . ARG A 1 208 ? 6.138 4.880 -20.319 1.00 94.88 208 ARG A C 1
ATOM 1663 O O . ARG A 1 208 ? 6.028 4.776 -21.534 1.00 94.88 208 ARG A O 1
ATOM 1670 N N . LEU A 1 209 ? 5.297 5.599 -19.580 1.00 94.19 209 LEU A N 1
ATOM 1671 C CA . LEU A 1 209 ? 4.141 6.331 -20.109 1.00 94.19 209 LEU A CA 1
ATOM 1672 C C . LEU A 1 209 ? 4.217 7.828 -19.765 1.00 94.19 209 LEU A C 1
ATOM 1674 O O . LEU A 1 209 ? 4.807 8.199 -18.744 1.00 94.19 209 LEU A O 1
ATOM 1678 N N . PRO A 1 210 ? 3.652 8.721 -20.598 1.00 91.88 210 PRO A N 1
ATOM 1679 C CA . PRO A 1 210 ? 3.415 10.101 -20.188 1.00 91.88 210 PRO A CA 1
ATOM 1680 C C . PRO A 1 210 ? 2.354 10.168 -19.074 1.00 91.88 210 PRO A C 1
ATOM 1682 O O . PRO A 1 210 ? 1.637 9.203 -18.832 1.00 91.88 210 PRO A O 1
ATOM 1685 N N . PHE A 1 211 ? 2.246 11.297 -18.369 1.00 90.06 211 PHE A N 1
ATOM 1686 C CA . PHE A 1 211 ? 1.200 11.459 -17.349 1.00 90.06 211 PHE A CA 1
ATOM 1687 C C . PHE A 1 211 ? -0.211 11.522 -17.962 1.00 90.06 211 PHE A C 1
ATOM 1689 O O . PHE A 1 211 ? -1.148 10.908 -17.458 1.00 90.06 211 PHE A O 1
ATOM 1696 N N . CYS A 1 212 ? -0.337 12.259 -19.064 1.00 86.50 212 CYS A N 1
ATOM 1697 C CA . CYS A 1 212 ? -1.515 12.384 -19.916 1.00 86.50 212 CYS A CA 1
ATOM 1698 C C . CYS A 1 212 ? -1.057 12.791 -21.323 1.00 86.50 212 CYS A C 1
ATOM 1700 O O . CYS A 1 212 ? 0.129 13.071 -21.539 1.00 86.50 212 CYS A O 1
ATOM 1702 N N . GLU A 1 213 ? -1.978 12.808 -22.279 1.00 78.38 213 GLU A N 1
ATOM 1703 C CA . GLU A 1 213 ? -1.722 13.394 -23.592 1.00 78.38 213 GLU A CA 1
ATOM 1704 C C . GLU A 1 213 ? -1.489 14.900 -23.504 1.00 78.38 213 GLU A C 1
ATOM 1706 O O . GLU A 1 213 ? -2.009 15.584 -22.620 1.00 78.38 213 GLU A O 1
ATOM 1711 N N . THR A 1 214 ? -0.672 15.404 -24.425 1.00 64.69 214 THR A N 1
ATOM 1712 C CA . THR A 1 214 ? -0.342 16.822 -24.517 1.00 64.69 214 THR A CA 1
ATOM 1713 C C . THR A 1 214 ? -0.864 17.360 -25.847 1.00 64.69 214 THR A C 1
ATOM 1715 O O . THR A 1 214 ? -0.597 16.791 -26.908 1.00 64.69 214 THR A O 1
ATOM 1718 N N . ASN A 1 215 ? -1.600 18.475 -25.814 1.00 52.38 215 ASN A N 1
ATOM 1719 C CA . ASN A 1 215 ? -2.032 19.165 -27.030 1.00 52.38 215 ASN A CA 1
ATOM 1720 C C . ASN A 1 215 ? -0.813 19.798 -27.706 1.00 52.38 215 ASN A C 1
ATOM 1722 O O . ASN A 1 215 ? -0.445 20.937 -27.425 1.00 52.38 215 ASN A O 1
ATOM 1726 N N . THR A 1 216 ? -0.159 19.065 -28.598 1.00 46.69 216 THR A N 1
ATOM 1727 C CA . THR A 1 216 ? 0.896 19.612 -29.456 1.00 46.69 216 THR A CA 1
ATOM 1728 C C . THR A 1 216 ? 0.295 20.095 -30.771 1.00 46.69 216 THR A C 1
ATOM 1730 O O . THR A 1 216 ? 0.547 19.561 -31.845 1.00 46.69 216 THR A O 1
ATOM 1733 N N . SER A 1 217 ? -0.487 21.172 -30.708 1.00 35.97 217 SER A N 1
ATOM 1734 C CA . SER A 1 217 ? -0.720 22.016 -31.879 1.00 35.97 217 SER A CA 1
ATOM 1735 C C . SER A 1 217 ? 0.539 22.854 -32.121 1.00 35.97 217 SER A C 1
ATOM 1737 O O . SER A 1 217 ? 0.677 23.916 -31.520 1.00 35.97 217 SER A O 1
ATOM 1739 N N . ASN A 1 218 ? 1.490 22.351 -32.920 1.00 31.12 218 ASN A N 1
ATOM 1740 C CA . ASN A 1 218 ? 2.322 23.157 -33.826 1.00 31.12 218 ASN A CA 1
ATOM 1741 C C . ASN A 1 218 ? 3.272 22.290 -34.666 1.00 31.12 218 ASN A C 1
ATOM 1743 O O . ASN A 1 218 ? 4.216 21.682 -34.165 1.00 31.12 218 ASN A O 1
ATOM 1747 N N . ASN A 1 219 ? 3.051 22.341 -35.981 1.00 36.75 219 ASN A N 1
ATOM 1748 C CA . ASN A 1 219 ? 4.045 22.069 -37.011 1.00 36.75 219 ASN A CA 1
ATOM 1749 C C . ASN A 1 219 ? 5.292 22.927 -36.748 1.00 36.75 219 ASN A C 1
ATOM 1751 O O . ASN A 1 219 ? 5.232 24.136 -36.950 1.00 36.75 219 ASN A O 1
ATOM 1755 N N . ASN A 1 220 ? 6.386 22.327 -36.270 1.00 28.30 220 ASN A N 1
ATOM 1756 C CA . ASN A 1 220 ? 7.760 22.557 -36.732 1.00 28.30 220 ASN A CA 1
ATOM 1757 C C . ASN A 1 220 ? 8.771 21.814 -35.840 1.00 28.30 220 ASN A C 1
ATOM 1759 O O . ASN A 1 220 ? 8.823 22.011 -34.631 1.00 28.30 220 ASN A O 1
ATOM 1763 N N . LEU A 1 221 ? 9.640 21.058 -36.517 1.00 29.92 221 LEU A N 1
ATOM 1764 C CA . LEU A 1 221 ? 10.899 20.462 -36.066 1.00 29.92 221 LEU A CA 1
ATOM 1765 C C . LEU A 1 221 ? 10.840 19.080 -35.389 1.00 29.92 221 LEU A C 1
ATOM 1767 O O . LEU A 1 221 ? 10.683 18.913 -34.184 1.00 29.92 221 LEU A O 1
ATOM 1771 N N . SER A 1 222 ? 11.111 18.083 -36.231 1.00 31.72 222 SER A N 1
ATOM 1772 C CA . SER A 1 222 ? 11.709 16.795 -35.903 1.00 31.72 222 SER A CA 1
ATOM 1773 C C . SER A 1 222 ? 12.875 16.934 -34.915 1.00 31.72 222 SER A C 1
ATOM 1775 O O . SER A 1 222 ? 13.976 17.303 -35.315 1.00 31.72 222 SER A O 1
ATOM 1777 N N . ASN A 1 223 ? 12.653 16.579 -33.650 1.00 26.84 223 ASN A N 1
ATOM 1778 C CA . ASN A 1 223 ? 13.708 16.174 -32.726 1.00 26.84 223 ASN A CA 1
ATOM 1779 C C . ASN A 1 223 ? 13.255 14.929 -31.949 1.00 26.84 223 ASN A C 1
ATOM 1781 O O . ASN A 1 223 ? 12.104 14.786 -31.544 1.00 26.84 223 ASN A O 1
ATOM 1785 N N . LEU A 1 224 ? 14.182 13.985 -31.829 1.00 35.94 224 LEU A N 1
ATOM 1786 C CA . LEU A 1 224 ? 13.975 12.538 -31.742 1.00 35.94 224 LEU A CA 1
ATOM 1787 C C . LEU A 1 224 ? 13.430 11.971 -30.410 1.00 35.94 224 LEU A C 1
ATOM 1789 O O . LEU A 1 224 ? 13.550 10.768 -30.188 1.00 35.94 224 LEU A O 1
ATOM 1793 N N . GLU A 1 225 ? 12.832 12.763 -29.519 1.00 35.94 225 GLU A N 1
ATOM 1794 C CA . GLU A 1 225 ? 12.566 12.308 -28.137 1.00 35.94 225 GLU A CA 1
ATOM 1795 C C . GLU A 1 225 ? 11.103 12.344 -27.682 1.00 35.94 225 GLU A C 1
ATOM 1797 O O . GLU A 1 225 ? 10.794 12.105 -26.515 1.00 35.94 225 GLU A O 1
ATOM 1802 N N . SER A 1 226 ? 10.165 12.574 -28.594 1.00 39.06 226 SER A N 1
ATOM 1803 C CA . SER A 1 226 ? 8.733 12.486 -28.300 1.00 39.06 226 SER A CA 1
ATOM 1804 C C . SER A 1 226 ? 8.024 11.752 -29.429 1.00 39.06 226 SER A C 1
ATOM 1806 O O . SER A 1 226 ? 7.345 12.353 -30.250 1.00 39.06 226 SER A O 1
ATOM 1808 N N . ARG A 1 227 ? 8.175 10.421 -29.479 1.00 36.69 227 ARG A N 1
ATOM 1809 C CA . ARG A 1 227 ? 7.170 9.563 -30.128 1.00 36.69 227 ARG A CA 1
ATOM 1810 C C . ARG A 1 227 ? 5.939 9.538 -29.219 1.00 36.69 227 ARG A C 1
ATOM 1812 O O . ARG A 1 227 ? 5.701 8.579 -28.495 1.00 36.69 227 ARG A O 1
ATOM 1819 N N . THR A 1 228 ? 5.239 10.663 -29.158 1.00 39.03 228 THR A N 1
ATOM 1820 C CA . THR A 1 228 ? 3.889 10.740 -28.610 1.00 39.03 228 THR A CA 1
ATOM 1821 C C . THR A 1 228 ? 2.945 10.152 -29.645 1.00 39.03 228 THR A C 1
ATOM 1823 O O . THR A 1 228 ? 3.031 10.486 -30.826 1.00 39.03 228 THR A O 1
ATOM 1826 N N . VAL A 1 229 ? 2.074 9.256 -29.191 1.00 41.75 229 VAL A N 1
ATOM 1827 C CA . VAL A 1 229 ? 0.944 8.736 -29.957 1.00 41.75 229 VAL A CA 1
ATOM 1828 C C . VAL A 1 229 ? 0.149 9.940 -30.478 1.00 41.75 229 VAL A C 1
ATOM 1830 O O . VAL A 1 229 ? -0.307 10.760 -29.687 1.00 41.75 229 VAL A O 1
ATOM 1833 N N . SER A 1 230 ? 0.014 10.094 -31.795 1.00 34.88 230 SER A N 1
ATOM 1834 C CA . SER A 1 230 ? -0.998 10.988 -32.358 1.00 34.88 230 SER A CA 1
ATOM 1835 C C . SER A 1 230 ? -2.316 10.225 -32.375 1.00 34.88 230 SER A C 1
ATOM 1837 O O . SER A 1 230 ? -2.510 9.343 -33.211 1.00 34.88 230 SER A O 1
ATOM 1839 N N . LEU A 1 231 ? -3.205 10.530 -31.430 1.00 42.03 231 LEU A N 1
ATOM 1840 C CA . LEU A 1 231 ? -4.551 9.973 -31.401 1.00 42.03 231 LEU A CA 1
ATOM 1841 C C . LEU A 1 231 ? -5.446 10.766 -32.343 1.00 42.03 231 LEU A C 1
ATOM 1843 O O . LEU A 1 231 ? -6.026 11.775 -31.964 1.00 42.03 231 LEU A O 1
ATOM 1847 N N . ASN A 1 232 ? -5.610 10.267 -33.562 1.00 31.81 232 ASN A N 1
ATOM 1848 C CA . ASN A 1 232 ? -6.767 10.621 -34.370 1.00 31.81 232 ASN A CA 1
ATOM 1849 C C . ASN A 1 232 ? -7.711 9.410 -34.422 1.00 31.81 232 ASN A C 1
ATOM 1851 O O . ASN A 1 232 ? -7.461 8.461 -35.155 1.00 31.81 232 ASN A O 1
ATOM 1855 N N . ASN A 1 233 ? -8.792 9.503 -33.633 1.00 34.38 233 ASN A N 1
ATOM 1856 C CA . ASN A 1 233 ? -10.059 8.750 -33.658 1.00 34.38 233 ASN A CA 1
ATOM 1857 C C . ASN A 1 233 ? -10.040 7.209 -33.632 1.00 34.38 233 ASN A C 1
ATOM 1859 O O . ASN A 1 233 ? -9.743 6.571 -34.635 1.00 34.38 233 ASN A O 1
ATOM 1863 N N . THR A 1 234 ? -10.585 6.620 -32.552 1.00 30.91 234 THR A N 1
ATOM 1864 C CA . THR A 1 234 ? -11.831 5.793 -32.548 1.00 30.91 234 THR A CA 1
ATOM 1865 C C . THR A 1 234 ? -12.126 5.197 -31.157 1.00 30.91 234 THR A C 1
ATOM 1867 O O . THR A 1 234 ? -12.235 3.991 -30.979 1.00 30.91 234 THR A O 1
ATOM 1870 N N . TYR A 1 235 ? -12.315 6.048 -30.145 1.00 34.19 235 TYR A N 1
ATOM 1871 C CA . TYR A 1 235 ? -13.021 5.658 -28.916 1.00 34.19 235 TYR A CA 1
ATOM 1872 C C . TYR A 1 235 ? -14.045 6.737 -28.555 1.00 34.19 235 TYR A C 1
ATOM 1874 O O . TYR A 1 235 ? -13.959 7.402 -27.533 1.00 34.19 235 TYR A O 1
ATOM 1882 N N . SER A 1 236 ? -15.033 6.928 -29.430 1.00 33.19 236 SER A N 1
ATOM 1883 C CA . SER A 1 236 ? -16.336 7.405 -28.970 1.00 33.19 236 SER A CA 1
ATOM 1884 C C . SER A 1 236 ? -17.108 6.178 -28.500 1.00 33.19 236 SER A C 1
ATOM 1886 O O . SER A 1 236 ? -17.361 5.244 -29.260 1.00 33.19 236 SER A O 1
ATOM 1888 N N . VAL A 1 237 ? -17.438 6.154 -27.213 1.00 33.91 237 VAL A N 1
ATOM 1889 C CA . VAL A 1 237 ? -18.419 5.223 -26.662 1.00 33.91 237 VAL A CA 1
ATOM 1890 C C . VAL A 1 237 ? -19.735 5.480 -27.397 1.00 33.91 237 VAL A C 1
ATOM 1892 O O . VAL A 1 237 ? -20.305 6.561 -27.285 1.00 33.91 237 VAL A O 1
ATOM 1895 N N . ASN A 1 238 ? -20.199 4.503 -28.178 1.00 28.14 238 ASN A N 1
ATOM 1896 C CA . ASN A 1 238 ? -21.506 4.537 -28.827 1.00 28.14 238 ASN A CA 1
ATOM 1897 C C . ASN A 1 238 ? -22.616 4.502 -27.762 1.00 28.14 238 ASN A C 1
ATOM 1899 O O . ASN A 1 238 ? -23.124 3.436 -27.416 1.00 28.14 238 ASN A O 1
ATOM 1903 N N . THR A 1 239 ? -23.028 5.663 -27.263 1.00 29.45 239 THR A N 1
ATOM 1904 C CA . THR A 1 239 ? -24.390 5.866 -26.767 1.00 29.45 239 THR A CA 1
ATOM 1905 C C . THR A 1 239 ? -25.265 6.247 -27.956 1.00 29.45 239 THR A C 1
ATOM 1907 O O . THR A 1 239 ? -25.158 7.325 -28.534 1.00 29.45 239 THR A O 1
ATOM 1910 N N . LEU A 1 240 ? -26.119 5.309 -28.363 1.00 30.72 240 LEU A N 1
ATOM 1911 C CA . LEU A 1 240 ? -27.119 5.497 -29.408 1.00 30.72 240 LEU A CA 1
ATOM 1912 C C . LEU A 1 240 ? -28.108 6.595 -28.998 1.00 30.72 240 LEU A C 1
ATOM 1914 O O . LEU A 1 240 ? -29.037 6.341 -28.238 1.00 30.72 240 LEU A O 1
ATOM 1918 N N . THR A 1 241 ? -27.956 7.787 -29.568 1.00 29.80 241 THR A N 1
ATOM 1919 C CA . THR A 1 241 ? -29.082 8.694 -29.808 1.00 29.80 241 THR A CA 1
ATOM 1920 C C . THR A 1 241 ? -28.939 9.253 -31.216 1.00 29.80 241 THR A C 1
ATOM 1922 O O . THR A 1 241 ? -28.075 10.080 -31.490 1.00 29.80 241 THR A O 1
ATOM 1925 N N . ASN A 1 242 ? -29.763 8.737 -32.129 1.00 35.03 242 ASN A N 1
ATOM 1926 C CA . ASN A 1 242 ? -29.999 9.364 -33.421 1.00 35.03 242 ASN A CA 1
ATOM 1927 C C . ASN A 1 242 ? -30.688 10.700 -33.158 1.00 35.03 242 ASN A C 1
ATOM 1929 O O . ASN A 1 242 ? -31.796 10.691 -32.635 1.00 35.03 242 ASN A O 1
ATOM 1933 N N . ASN A 1 243 ? -30.041 11.803 -33.519 1.00 32.00 243 ASN A N 1
ATOM 1934 C CA . ASN A 1 243 ? -30.674 12.958 -34.147 1.00 32.00 243 ASN A CA 1
ATOM 1935 C C . ASN A 1 243 ? -29.571 13.818 -34.763 1.00 32.00 243 ASN A C 1
ATOM 1937 O O . ASN A 1 243 ? -28.582 14.150 -34.112 1.00 32.00 243 ASN A O 1
ATOM 1941 N N . GLY A 1 244 ? -29.719 14.091 -36.057 1.00 40.22 244 GLY A N 1
ATOM 1942 C CA . GLY A 1 244 ? -28.805 14.940 -36.795 1.00 40.22 244 GLY A CA 1
ATOM 1943 C C . GLY A 1 244 ? -28.965 16.379 -36.342 1.00 40.22 244 GLY A C 1
ATOM 1944 O O . GLY A 1 244 ? -30.020 16.955 -36.552 1.00 40.22 244 GLY A O 1
ATOM 1945 N N . ASP A 1 245 ? -27.903 16.928 -35.768 1.00 34.97 245 ASP A N 1
ATOM 1946 C CA . ASP A 1 245 ? -27.653 18.359 -35.697 1.00 34.97 245 ASP A CA 1
ATOM 1947 C C . ASP A 1 245 ? -26.136 18.581 -35.726 1.00 34.97 245 ASP A C 1
ATOM 1949 O O . ASP A 1 245 ? -25.359 17.853 -35.102 1.00 34.97 245 ASP A O 1
ATOM 1953 N N . ASN A 1 246 ? -25.709 19.567 -36.514 1.00 40.94 246 ASN A N 1
ATOM 1954 C CA . ASN A 1 246 ? -24.319 20.001 -36.634 1.00 40.94 246 ASN A CA 1
ATOM 1955 C C . ASN A 1 246 ? -23.824 20.537 -35.282 1.00 40.94 246 ASN A C 1
ATOM 1957 O O . ASN A 1 246 ? -24.019 21.709 -34.964 1.00 40.94 246 ASN A O 1
ATOM 1961 N N . ILE A 1 247 ? -23.170 19.687 -34.491 1.00 37.44 247 ILE A N 1
ATOM 1962 C CA . ILE A 1 247 ? -22.533 20.078 -33.234 1.00 37.44 247 ILE A CA 1
ATOM 1963 C C . ILE A 1 247 ? -21.063 20.395 -33.512 1.00 37.44 247 ILE A C 1
ATOM 1965 O O . ILE A 1 247 ? -20.291 19.537 -33.946 1.00 37.44 247 ILE A O 1
ATOM 1969 N N . ASN A 1 248 ? -20.682 21.644 -33.240 1.00 36.34 248 ASN A N 1
ATOM 1970 C CA . ASN A 1 248 ? -19.295 22.059 -33.054 1.00 36.34 248 ASN A CA 1
ATOM 1971 C C . ASN A 1 248 ? -18.622 21.083 -32.077 1.00 36.34 248 ASN A C 1
ATOM 1973 O O . ASN A 1 248 ? -18.960 21.083 -30.895 1.00 36.34 248 ASN A O 1
ATOM 1977 N N . LYS A 1 249 ? -17.702 20.242 -32.565 1.00 40.84 249 LYS A N 1
ATOM 1978 C CA . LYS A 1 249 ? -16.874 19.381 -31.712 1.00 40.84 249 LYS A CA 1
ATOM 1979 C C . LYS A 1 249 ? -16.099 20.279 -30.749 1.00 40.84 249 LYS A C 1
ATOM 1981 O O . LYS A 1 249 ? -15.209 21.005 -31.182 1.00 40.84 249 LYS A O 1
ATOM 1986 N N . SER A 1 250 ? -16.463 20.270 -29.469 1.00 41.16 250 SER A N 1
ATOM 1987 C CA . SER A 1 250 ? -15.560 20.732 -28.424 1.00 41.16 250 SER A CA 1
ATOM 1988 C C . SER A 1 250 ? -14.364 19.783 -28.419 1.00 41.16 250 SER A C 1
ATOM 1990 O O . SER A 1 250 ? -14.532 18.569 -28.319 1.00 41.16 250 SER A O 1
ATOM 1992 N N . ASP A 1 251 ? -13.161 20.330 -28.574 1.00 52.34 251 ASP A N 1
ATOM 1993 C CA . ASP A 1 251 ? -11.898 19.616 -28.376 1.00 52.34 251 ASP A CA 1
ATOM 1994 C C . ASP A 1 251 ? -11.710 19.313 -26.874 1.00 52.34 251 ASP A C 1
ATOM 1996 O O . ASP A 1 251 ? -10.833 19.872 -26.211 1.00 52.34 251 ASP A O 1
ATOM 2000 N N . ASP A 1 252 ? -12.577 18.481 -26.293 1.00 60.34 252 ASP A N 1
ATOM 2001 C CA . ASP A 1 252 ? -12.412 18.007 -24.921 1.00 60.34 252 ASP A CA 1
ATOM 2002 C C . ASP A 1 252 ? -11.258 16.997 -24.893 1.00 60.34 252 ASP A C 1
ATOM 2004 O O . ASP A 1 252 ? -11.354 15.888 -25.418 1.00 60.34 252 ASP A O 1
ATOM 2008 N N . ILE A 1 253 ? -10.134 17.413 -24.305 1.00 71.19 253 ILE A N 1
ATOM 2009 C CA . ILE A 1 253 ? -8.941 16.579 -24.123 1.00 71.19 253 ILE A CA 1
ATOM 2010 C C . ILE A 1 253 ? -9.313 15.386 -23.237 1.00 71.19 253 ILE A C 1
ATOM 2012 O O . ILE A 1 253 ? -9.671 15.566 -22.068 1.00 71.19 253 ILE A O 1
ATOM 2016 N N . ASP A 1 254 ? -9.169 14.167 -23.756 1.00 83.56 254 ASP A N 1
ATOM 2017 C CA . ASP A 1 254 ? -9.283 12.962 -22.941 1.00 83.56 254 ASP A CA 1
ATOM 2018 C C . ASP A 1 254 ? -8.019 12.778 -22.088 1.00 83.56 254 ASP A C 1
ATOM 2020 O O . ASP A 1 254 ? -7.025 12.175 -22.486 1.00 83.56 254 ASP A O 1
ATOM 2024 N N . TYR A 1 255 ? -8.058 13.312 -20.869 1.00 86.00 255 TYR A N 1
ATOM 2025 C CA . TYR A 1 255 ? -6.969 13.193 -19.903 1.00 86.00 255 TYR A CA 1
ATOM 2026 C C . TYR A 1 255 ? -6.692 11.749 -19.449 1.00 86.00 255 TYR A C 1
ATOM 2028 O O . TYR A 1 255 ? -5.614 11.492 -18.905 1.00 86.00 255 TYR A O 1
ATOM 2036 N N . LEU A 1 256 ? -7.647 10.823 -19.608 1.00 89.75 256 LEU A N 1
ATOM 2037 C CA . LEU A 1 256 ? -7.545 9.452 -19.099 1.00 89.75 256 LEU A CA 1
ATOM 2038 C C . LEU A 1 256 ? -6.991 8.462 -20.118 1.00 89.75 256 LEU A C 1
ATOM 2040 O O . LEU A 1 256 ? -6.600 7.371 -19.706 1.00 89.75 256 LEU A O 1
ATOM 2044 N N . SER A 1 257 ? -6.883 8.829 -21.390 1.00 89.19 257 SER A N 1
ATOM 2045 C CA . SER A 1 257 ? -6.422 7.949 -22.467 1.00 89.19 257 SER A CA 1
ATOM 2046 C C . SER A 1 257 ? -5.127 7.191 -22.124 1.00 89.19 257 SER A C 1
ATOM 2048 O O . SER A 1 257 ? -5.057 5.966 -22.241 1.00 89.19 257 SER A O 1
ATOM 2050 N N . THR A 1 258 ? -4.111 7.877 -21.585 1.00 91.69 258 THR A N 1
ATOM 2051 C CA . THR A 1 258 ? -2.848 7.241 -21.178 1.00 91.69 258 THR A CA 1
ATOM 2052 C C . THR A 1 258 ? -3.026 6.269 -20.011 1.00 91.69 258 THR A C 1
ATOM 2054 O O . THR A 1 258 ? -2.382 5.216 -19.964 1.00 91.69 258 THR A O 1
ATOM 2057 N N . TRP A 1 259 ? -3.907 6.593 -19.064 1.00 93.62 259 TRP A N 1
ATOM 2058 C CA . TRP A 1 259 ? -4.254 5.677 -17.980 1.00 93.62 259 TRP A CA 1
ATOM 2059 C C . TRP A 1 259 ? -5.025 4.462 -18.514 1.00 93.62 259 TRP A C 1
ATOM 2061 O O . TRP A 1 259 ? -4.797 3.345 -18.052 1.00 93.62 259 TRP A O 1
ATOM 2071 N N . GLU A 1 260 ? -5.875 4.629 -19.529 1.00 92.19 260 GLU A N 1
ATOM 2072 C CA . GLU A 1 260 ? -6.580 3.517 -20.170 1.00 92.19 260 GLU A CA 1
ATOM 2073 C C . GLU A 1 260 ? -5.633 2.548 -20.884 1.00 92.19 260 GLU A C 1
ATOM 2075 O O . GLU A 1 260 ? -5.847 1.336 -20.815 1.00 92.19 260 GLU A O 1
ATOM 2080 N N . ILE A 1 261 ? -4.562 3.049 -21.511 1.00 93.31 261 ILE A N 1
ATOM 2081 C CA . ILE A 1 261 ? -3.492 2.211 -22.082 1.00 93.31 261 ILE A CA 1
ATOM 2082 C C . ILE A 1 261 ? -2.906 1.310 -20.997 1.00 93.31 261 ILE A C 1
ATOM 2084 O O . ILE A 1 261 ? -2.885 0.085 -21.139 1.00 93.31 261 ILE A O 1
ATOM 2088 N N . TRP A 1 262 ? -2.476 1.913 -19.886 1.00 95.12 262 TRP A N 1
ATOM 2089 C CA . TRP A 1 262 ? -1.961 1.177 -18.733 1.00 95.12 262 TRP A CA 1
ATOM 2090 C C . TRP A 1 262 ? -2.984 0.161 -18.213 1.00 95.12 262 TRP A C 1
ATOM 2092 O O . TRP A 1 262 ? -2.646 -0.994 -17.946 1.00 95.12 262 TRP A O 1
ATOM 2102 N N . ASN A 1 263 ? -4.249 0.568 -18.116 1.00 94.00 263 ASN A N 1
ATOM 2103 C CA . ASN A 1 263 ? -5.336 -0.270 -17.640 1.00 94.00 263 ASN A CA 1
ATOM 2104 C C . ASN A 1 263 ? -5.575 -1.499 -18.529 1.00 94.00 263 ASN A C 1
ATOM 2106 O O . ASN A 1 263 ? -5.694 -2.610 -18.018 1.00 94.00 263 ASN A O 1
ATOM 2110 N N . LYS A 1 264 ? -5.586 -1.334 -19.854 1.00 94.12 264 LYS A N 1
ATOM 2111 C CA . LYS A 1 264 ? -5.733 -2.450 -20.801 1.00 94.12 264 LYS A CA 1
ATOM 2112 C C . LYS A 1 264 ? -4.554 -3.421 -20.707 1.00 94.12 264 LYS A C 1
ATOM 2114 O O . LYS A 1 264 ? -4.770 -4.633 -20.653 1.00 94.12 264 LYS A O 1
ATOM 2119 N N . ILE A 1 265 ? -3.327 -2.902 -20.617 1.00 95.19 265 ILE A N 1
ATOM 2120 C CA . ILE A 1 265 ? -2.119 -3.732 -20.525 1.00 95.19 265 ILE A CA 1
ATOM 2121 C C . ILE A 1 265 ? -2.094 -4.513 -19.207 1.00 95.19 265 ILE A C 1
ATOM 2123 O O . ILE A 1 265 ? -1.951 -5.732 -19.220 1.00 95.19 265 ILE A O 1
ATOM 2127 N N . ARG A 1 266 ? -2.287 -3.855 -18.055 1.00 93.50 266 ARG A N 1
ATOM 2128 C CA . ARG A 1 266 ? -2.210 -4.529 -16.743 1.00 93.50 266 ARG A CA 1
ATOM 2129 C C . ARG A 1 266 ? -3.282 -5.610 -16.564 1.00 93.50 266 ARG A C 1
ATOM 2131 O O . ARG A 1 266 ? -2.999 -6.625 -15.931 1.00 93.50 266 ARG A O 1
ATOM 2138 N N . ILE A 1 267 ? -4.480 -5.406 -17.125 1.00 92.56 267 ILE A N 1
ATOM 2139 C CA . ILE A 1 267 ? -5.563 -6.402 -17.128 1.00 92.56 267 ILE A CA 1
ATOM 2140 C C . ILE A 1 267 ? -5.177 -7.590 -18.012 1.00 92.56 267 ILE A C 1
ATOM 2142 O O . ILE A 1 267 ? -5.252 -8.730 -17.560 1.00 92.56 267 ILE A O 1
ATOM 2146 N N . SER A 1 268 ? -4.701 -7.331 -19.234 1.00 93.56 268 SER A N 1
ATOM 2147 C CA . SER A 1 268 ? -4.263 -8.375 -20.175 1.00 93.56 268 SER A CA 1
ATOM 2148 C C . SER A 1 268 ? -3.072 -9.175 -19.640 1.00 93.56 268 SER A C 1
ATOM 2150 O O . SER A 1 268 ? -2.943 -10.367 -19.911 1.00 93.56 268 SER A O 1
ATOM 2152 N N . CYS A 1 269 ? -2.230 -8.546 -18.819 1.00 92.69 269 CYS A N 1
ATOM 2153 C CA . CYS A 1 269 ? -1.131 -9.198 -18.112 1.00 92.69 269 CYS A CA 1
ATOM 2154 C C . CYS A 1 269 ? -1.522 -9.798 -16.752 1.00 92.69 269 CYS A C 1
ATOM 2156 O O . CYS A 1 269 ? -0.649 -10.071 -15.925 1.00 92.69 269 CYS A O 1
ATOM 2158 N N . ASN A 1 270 ? -2.824 -9.963 -16.489 1.00 90.06 270 ASN A N 1
ATOM 2159 C CA . ASN A 1 270 ? -3.389 -10.535 -15.266 1.00 90.06 270 ASN A CA 1
ATOM 2160 C C . ASN A 1 270 ? -2.756 -9.979 -13.974 1.00 90.06 270 ASN A C 1
ATOM 2162 O O . ASN A 1 270 ? -2.417 -10.721 -13.052 1.00 90.06 270 ASN A O 1
ATOM 2166 N N . TYR A 1 271 ? -2.549 -8.658 -13.925 1.00 90.69 271 TYR A N 1
ATOM 2167 C CA . TYR A 1 271 ? -1.999 -7.953 -12.764 1.00 90.69 271 TYR A CA 1
ATOM 2168 C C . TYR A 1 271 ? -0.645 -8.510 -12.280 1.00 90.69 271 TYR A C 1
ATOM 2170 O O . TYR A 1 271 ? -0.366 -8.502 -11.079 1.00 90.69 271 TYR A O 1
ATOM 2178 N N . ASN A 1 272 ? 0.215 -8.974 -13.197 1.00 91.19 272 ASN A N 1
ATOM 2179 C CA . ASN A 1 272 ? 1.497 -9.601 -12.863 1.00 91.19 272 ASN A CA 1
ATOM 2180 C C . ASN A 1 272 ? 2.303 -8.815 -11.802 1.00 91.19 272 ASN A C 1
ATOM 2182 O O . ASN A 1 272 ? 2.430 -7.586 -11.863 1.00 91.19 272 ASN A O 1
ATOM 2186 N N . GLN A 1 273 ? 2.867 -9.535 -10.821 1.00 88.69 273 GLN A N 1
ATOM 2187 C CA . GLN A 1 273 ? 3.667 -8.996 -9.711 1.00 88.69 273 GLN A CA 1
ATOM 2188 C C . GLN A 1 273 ? 4.794 -8.071 -10.144 1.00 88.69 273 GLN A C 1
ATOM 2190 O O . GLN A 1 273 ? 4.972 -7.005 -9.551 1.00 88.69 273 GLN A O 1
ATOM 2195 N N . ASN A 1 274 ? 5.451 -8.431 -11.234 1.00 93.81 274 ASN A N 1
ATOM 2196 C CA . ASN A 1 274 ? 6.628 -7.756 -11.733 1.00 93.81 274 ASN A CA 1
ATOM 2197 C C . ASN A 1 274 ? 6.326 -6.675 -12.771 1.00 93.81 274 ASN A C 1
ATOM 2199 O O . ASN A 1 274 ? 7.259 -6.100 -13.322 1.00 93.81 274 ASN A O 1
ATOM 2203 N N . LEU A 1 275 ? 5.049 -6.386 -13.034 1.00 95.19 275 LEU A N 1
ATOM 2204 C CA . LEU A 1 275 ? 4.639 -5.321 -13.937 1.00 95.19 275 LEU A CA 1
ATOM 2205 C C . LEU A 1 275 ? 4.328 -4.030 -13.169 1.00 95.19 275 LEU A C 1
ATOM 2207 O O . LEU A 1 275 ? 3.510 -4.017 -12.240 1.00 95.19 275 LEU A O 1
ATOM 2211 N N . TYR A 1 276 ? 4.965 -2.949 -13.606 1.00 95.88 276 TYR A N 1
ATOM 2212 C CA . TYR A 1 276 ? 4.862 -1.603 -13.056 1.00 95.88 276 TYR A CA 1
ATOM 2213 C C . TYR A 1 276 ? 4.686 -0.556 -14.164 1.00 95.88 276 TYR A C 1
ATOM 2215 O O . TYR A 1 276 ? 4.861 -0.837 -15.353 1.00 95.88 276 TYR A O 1
ATOM 2223 N N . VAL A 1 277 ? 4.384 0.676 -13.753 1.00 96.25 277 VAL A N 1
ATOM 2224 C CA . VAL A 1 277 ? 4.361 1.850 -14.631 1.00 96.25 277 VAL A CA 1
ATOM 2225 C C . VAL A 1 277 ? 5.400 2.881 -14.190 1.00 96.25 277 VAL A C 1
ATOM 2227 O O . VAL A 1 277 ? 5.639 3.093 -12.999 1.00 96.25 277 VAL A O 1
ATOM 2230 N N . SER A 1 278 ? 6.024 3.551 -15.154 1.00 96.81 278 SER A N 1
ATOM 2231 C CA . SER A 1 278 ? 6.880 4.713 -14.929 1.00 96.81 278 SER A CA 1
ATOM 2232 C C . SER A 1 278 ? 6.301 5.925 -15.628 1.00 96.81 278 SER A C 1
ATOM 2234 O O . SER A 1 278 ? 6.159 5.925 -16.848 1.00 96.81 278 SER A O 1
ATOM 2236 N N . LEU A 1 279 ? 5.997 6.964 -14.856 1.00 96.12 279 LEU A N 1
ATOM 2237 C CA . LEU A 1 279 ? 5.289 8.138 -15.353 1.00 96.12 279 LEU A CA 1
ATOM 2238 C C . LEU A 1 279 ? 6.256 9.279 -15.619 1.00 96.12 279 LEU A C 1
ATOM 2240 O O . LEU A 1 279 ? 6.988 9.700 -14.724 1.00 96.12 279 LEU A O 1
ATOM 2244 N N . ALA A 1 280 ? 6.242 9.801 -16.841 1.00 93.62 280 ALA A N 1
ATOM 2245 C CA . ALA A 1 280 ? 6.884 11.069 -17.141 1.00 93.62 280 ALA A CA 1
ATOM 2246 C C . ALA A 1 280 ? 6.072 12.210 -16.527 1.00 93.62 280 ALA A C 1
ATOM 2248 O O . ALA A 1 280 ? 4.849 12.216 -16.632 1.00 93.62 280 ALA A O 1
ATOM 2249 N N . SER A 1 281 ? 6.739 13.180 -15.904 1.00 91.62 281 SER A N 1
ATOM 2250 C CA . SER A 1 281 ? 6.068 14.314 -15.280 1.00 91.62 281 SER A CA 1
ATOM 2251 C C . SER A 1 281 ? 5.238 15.095 -16.311 1.00 91.62 281 SER A C 1
ATOM 2253 O O . SER A 1 281 ? 5.613 15.105 -17.486 1.00 91.62 281 SER A O 1
ATOM 2255 N N . PRO A 1 282 ? 4.162 15.788 -15.910 1.00 89.19 282 PRO A N 1
ATOM 2256 C CA . PRO A 1 282 ? 3.352 16.618 -16.809 1.00 89.19 282 PRO A CA 1
ATOM 2257 C C . PRO A 1 282 ? 4.114 17.803 -17.405 1.00 89.19 282 PRO A C 1
ATOM 2259 O O . PRO A 1 282 ? 5.217 18.147 -16.949 1.00 89.19 282 PRO A O 1
ATOM 2262 N N . ASN A 1 283 ? 3.581 18.418 -18.465 1.00 82.06 283 ASN A N 1
ATOM 2263 C CA . ASN A 1 283 ? 4.218 19.598 -19.048 1.00 82.06 283 ASN A CA 1
ATOM 2264 C C . ASN A 1 283 ? 4.026 20.798 -18.111 1.00 82.06 283 ASN A C 1
ATOM 2266 O O . ASN A 1 283 ? 2.948 21.025 -17.575 1.00 82.06 283 ASN A O 1
ATOM 2270 N N . SER A 1 284 ? 5.074 21.590 -17.893 1.00 70.00 284 SER A N 1
ATOM 2271 C CA . SER A 1 284 ? 5.001 22.729 -16.967 1.00 70.00 284 SER A CA 1
ATOM 2272 C C . SER A 1 284 ? 4.133 23.880 -17.466 1.00 70.00 284 SER A C 1
ATOM 2274 O O . SER A 1 284 ? 3.782 24.749 -16.667 1.00 70.00 284 SER A O 1
ATOM 2276 N N . PHE A 1 285 ? 3.782 23.863 -18.753 1.00 64.62 285 PHE A N 1
ATOM 2277 C CA . PHE A 1 285 ? 2.914 24.841 -19.407 1.00 64.62 285 PHE A CA 1
ATOM 2278 C C . PHE A 1 285 ? 1.464 24.362 -19.569 1.00 64.62 285 PHE A C 1
ATOM 2280 O O . PHE A 1 285 ? 0.642 25.106 -20.097 1.00 64.62 285 PHE A O 1
ATOM 2287 N N . GLU A 1 286 ? 1.139 23.143 -19.129 1.00 66.06 286 GLU A N 1
ATOM 2288 C CA . GLU A 1 286 ? -0.234 22.639 -19.177 1.00 66.06 286 GLU A CA 1
ATOM 2289 C C . GLU A 1 286 ? -1.145 23.341 -18.161 1.00 66.06 286 GLU A C 1
ATOM 2291 O O . GLU A 1 286 ? -0.681 23.797 -17.104 1.00 66.06 286 GLU A O 1
ATOM 2296 N N . PRO A 1 287 ? -2.459 23.418 -18.454 1.00 66.06 287 PRO A N 1
ATOM 2297 C CA . PRO A 1 287 ? -3.444 23.841 -17.471 1.00 66.06 287 PRO A CA 1
ATOM 2298 C C . PRO A 1 287 ? -3.380 22.944 -16.230 1.00 66.06 287 PRO A C 1
ATOM 2300 O O . PRO A 1 287 ? -2.839 21.837 -16.246 1.00 66.06 287 PRO A O 1
ATOM 2303 N N . LYS A 1 288 ? -3.940 23.431 -15.119 1.00 77.25 288 LYS A N 1
ATOM 2304 C CA . LYS A 1 288 ? -4.029 22.653 -13.881 1.00 77.25 288 LYS A CA 1
ATOM 2305 C C . LYS A 1 288 ? -4.673 21.296 -14.188 1.00 77.25 288 LYS A C 1
ATOM 2307 O O . LYS A 1 288 ? -5.837 21.253 -14.579 1.00 77.25 288 LYS A O 1
ATOM 2312 N N . LEU A 1 289 ? -3.916 20.219 -13.981 1.00 84.00 289 LEU A N 1
ATOM 2313 C CA . LEU A 1 289 ? -4.399 18.867 -14.226 1.00 84.00 289 LEU A CA 1
ATOM 2314 C C . LEU A 1 289 ? -5.610 18.556 -13.339 1.00 84.00 289 LEU A C 1
ATOM 2316 O O . LEU A 1 289 ? -5.622 18.960 -12.166 1.00 84.00 289 LEU A O 1
ATOM 2320 N N . PRO A 1 290 ? -6.605 17.821 -13.861 1.00 88.25 290 PRO A N 1
ATOM 2321 C CA . PRO A 1 290 ? -7.737 17.401 -13.061 1.00 88.25 290 PRO A CA 1
ATOM 2322 C C . PRO A 1 290 ? -7.303 16.514 -11.893 1.00 88.25 290 PRO A C 1
ATOM 2324 O O . PRO A 1 290 ? -6.477 15.613 -12.035 1.00 88.25 290 PRO A O 1
ATOM 2327 N N . GLU A 1 291 ? -7.896 16.748 -10.726 1.00 86.44 291 GLU A N 1
ATOM 2328 C CA . GLU A 1 291 ? -7.561 16.015 -9.505 1.00 86.44 291 GLU A CA 1
ATOM 2329 C C . GLU A 1 291 ? -7.845 14.511 -9.629 1.00 86.44 291 GLU A C 1
ATOM 2331 O O . GLU A 1 291 ? -7.007 13.701 -9.236 1.00 86.44 291 GLU A O 1
ATOM 2336 N N . TYR A 1 292 ? -8.950 14.146 -10.289 1.00 88.38 292 TYR A N 1
ATOM 2337 C CA . TYR A 1 292 ? -9.333 12.751 -10.508 1.00 88.38 292 TYR A CA 1
ATOM 2338 C C . TYR A 1 292 ? -8.273 11.949 -11.282 1.00 88.38 292 TYR A C 1
ATOM 2340 O O . TYR A 1 292 ? -8.117 10.756 -11.035 1.00 88.38 292 TYR A O 1
ATOM 2348 N N . LEU A 1 293 ? -7.534 12.578 -12.207 1.00 90.69 293 LEU A N 1
ATOM 2349 C CA . LEU A 1 293 ? -6.468 11.920 -12.968 1.00 90.69 293 LEU A CA 1
ATOM 2350 C C . LEU A 1 293 ? -5.281 11.605 -12.054 1.00 90.69 293 LEU A C 1
ATOM 2352 O O . LEU A 1 293 ? -4.715 10.515 -12.106 1.00 90.69 293 LEU A O 1
ATOM 2356 N N . ILE A 1 294 ? -4.908 12.564 -11.204 1.00 90.31 294 ILE A N 1
ATOM 2357 C CA . ILE A 1 294 ? -3.798 12.395 -10.264 1.00 90.31 294 ILE A CA 1
ATOM 2358 C C . ILE A 1 294 ? -4.127 11.275 -9.280 1.00 90.31 294 ILE A C 1
ATOM 2360 O O . ILE A 1 294 ? -3.303 10.388 -9.063 1.00 90.31 294 ILE A O 1
ATOM 2364 N N . ASP A 1 295 ? -5.344 11.275 -8.741 1.00 87.56 295 ASP A N 1
ATOM 2365 C CA . ASP A 1 295 ? -5.782 10.263 -7.784 1.00 87.56 295 ASP A CA 1
ATOM 2366 C C . ASP A 1 295 ? -5.837 8.861 -8.429 1.00 87.56 295 ASP A C 1
ATOM 2368 O O . ASP A 1 295 ? -5.454 7.878 -7.794 1.00 87.56 295 ASP A O 1
ATOM 2372 N N . ARG A 1 296 ? -6.205 8.760 -9.720 1.00 90.19 296 ARG A N 1
ATOM 2373 C CA . ARG A 1 296 ? -6.132 7.510 -10.504 1.00 90.19 296 ARG A CA 1
ATOM 2374 C C . ARG A 1 296 ? -4.713 6.987 -10.658 1.00 90.19 296 ARG A C 1
ATOM 2376 O O . ARG A 1 296 ? -4.513 5.785 -10.552 1.00 90.19 296 ARG A O 1
ATOM 2383 N N . TRP A 1 297 ? -3.729 7.848 -10.897 1.00 92.31 297 TRP A N 1
ATOM 2384 C CA . TRP A 1 297 ? -2.337 7.406 -10.969 1.00 92.31 297 TRP A CA 1
ATOM 2385 C C . TRP A 1 297 ? -1.778 7.025 -9.598 1.00 92.31 297 TRP A C 1
ATOM 2387 O O . TRP A 1 297 ? -1.032 6.054 -9.498 1.00 92.31 297 TRP A O 1
ATOM 2397 N N . CYS A 1 298 ? -2.167 7.729 -8.532 1.00 88.19 298 CYS A N 1
ATOM 2398 C CA . CYS A 1 298 ? -1.684 7.453 -7.178 1.00 88.19 298 CYS A CA 1
ATOM 2399 C C . CYS A 1 298 ? -2.030 6.046 -6.660 1.00 88.19 298 CYS A C 1
ATOM 2401 O O . CYS A 1 298 ? -1.324 5.559 -5.783 1.00 88.19 298 CYS A O 1
ATOM 2403 N N . ILE A 1 299 ? -3.067 5.391 -7.196 1.00 87.19 299 ILE A N 1
ATOM 2404 C CA . ILE A 1 299 ? -3.451 4.014 -6.828 1.00 87.19 299 ILE A CA 1
ATOM 2405 C C . ILE A 1 299 ? -2.764 2.926 -7.676 1.00 87.19 299 ILE A C 1
ATOM 2407 O O . ILE A 1 299 ? -2.943 1.732 -7.416 1.00 87.19 299 ILE A O 1
ATOM 2411 N N . GLU A 1 300 ? -2.005 3.309 -8.704 1.00 91.56 300 GLU A N 1
ATOM 2412 C CA . GLU A 1 300 ? -1.309 2.385 -9.604 1.00 91.56 300 GLU A CA 1
ATOM 2413 C C . GLU A 1 300 ? 0.104 2.050 -9.086 1.00 91.56 300 GLU A C 1
ATOM 2415 O O . GLU A 1 300 ? 0.670 2.787 -8.276 1.00 91.56 300 GLU A O 1
ATOM 2420 N N . PRO A 1 301 ? 0.715 0.924 -9.501 1.00 91.19 301 PRO A N 1
ATOM 2421 C CA . PRO A 1 301 ? 2.064 0.546 -9.081 1.00 91.19 301 PRO A CA 1
ATOM 2422 C C . PRO A 1 301 ? 3.134 1.381 -9.811 1.00 91.19 301 PRO A C 1
ATOM 2424 O O . PRO A 1 301 ? 3.830 0.888 -10.705 1.00 91.19 301 PRO A O 1
ATOM 2427 N N . ILE A 1 302 ? 3.267 2.656 -9.435 1.00 93.19 302 ILE A N 1
ATOM 2428 C CA . ILE A 1 302 ? 4.272 3.563 -9.999 1.00 93.19 302 ILE A CA 1
ATOM 2429 C C . ILE A 1 302 ? 5.653 3.188 -9.456 1.00 93.19 302 ILE A C 1
ATOM 2431 O O . ILE A 1 302 ? 5.936 3.342 -8.270 1.00 93.19 302 ILE A O 1
ATOM 2435 N N . LYS A 1 303 ? 6.548 2.729 -10.333 1.00 94.44 303 LYS A N 1
ATOM 2436 C CA . LYS A 1 303 ? 7.925 2.372 -9.964 1.00 94.44 303 LYS A CA 1
ATOM 2437 C C . LYS A 1 303 ? 8.874 3.566 -10.009 1.00 94.44 303 LYS A C 1
ATOM 2439 O O . LYS A 1 303 ? 9.695 3.738 -9.107 1.00 94.44 303 LYS A O 1
ATOM 2444 N N . PHE A 1 304 ? 8.755 4.389 -11.051 1.00 96.44 304 PHE A N 1
ATOM 2445 C CA . PHE A 1 304 ? 9.607 5.561 -11.258 1.00 96.44 304 PHE A CA 1
ATOM 2446 C C . PHE A 1 304 ? 8.788 6.772 -11.707 1.00 96.44 304 PHE A C 1
ATOM 2448 O O . PHE A 1 304 ? 7.889 6.635 -12.537 1.00 96.44 304 PHE A O 1
ATOM 2455 N N . TYR A 1 305 ? 9.132 7.952 -11.193 1.00 96.75 305 TYR A N 1
ATOM 2456 C CA . TYR A 1 305 ? 8.595 9.236 -11.642 1.00 96.75 305 TYR A CA 1
ATOM 2457 C C . TYR A 1 305 ? 9.698 10.012 -12.367 1.00 96.75 305 TYR A C 1
ATOM 2459 O O . TYR A 1 305 ? 10.716 10.365 -11.768 1.00 96.75 305 TYR A O 1
ATOM 2467 N N . LEU A 1 306 ? 9.525 10.222 -13.671 1.00 95.56 306 LEU A N 1
ATOM 2468 C CA . LEU A 1 306 ? 10.565 10.696 -14.582 1.00 95.56 306 LEU A CA 1
ATOM 2469 C C . LEU A 1 306 ? 10.402 12.194 -14.846 1.00 95.56 306 LEU A C 1
ATOM 2471 O O . LEU A 1 306 ? 9.420 12.612 -15.452 1.00 95.56 306 LEU A O 1
ATOM 2475 N N . ILE A 1 307 ? 11.385 13.003 -14.472 1.00 94.31 307 ILE A N 1
ATOM 2476 C CA . ILE A 1 307 ? 11.355 14.459 -14.620 1.00 94.31 307 ILE A CA 1
ATOM 2477 C C . ILE A 1 307 ? 12.475 14.885 -15.575 1.00 94.31 307 ILE A C 1
ATOM 2479 O O . ILE A 1 307 ? 13.659 14.742 -15.274 1.00 94.31 307 ILE A O 1
ATOM 2483 N N . SER A 1 308 ? 12.091 15.418 -16.736 1.00 91.62 308 SER A N 1
ATOM 2484 C CA . SER A 1 308 ? 13.041 16.031 -17.673 1.00 91.62 308 SER A CA 1
ATOM 2485 C C . SER A 1 308 ? 13.435 17.426 -17.189 1.00 91.62 308 SER A C 1
ATOM 2487 O O . SER A 1 308 ? 12.591 18.152 -16.659 1.00 91.62 308 SER A O 1
ATOM 2489 N N . SER A 1 309 ? 14.673 17.843 -17.449 1.00 88.19 309 SER A N 1
ATOM 2490 C CA . SER A 1 309 ? 15.124 19.237 -17.300 1.00 88.19 309 SER A CA 1
ATOM 2491 C C . SER A 1 309 ? 14.199 20.252 -17.991 1.00 88.19 309 SER A C 1
ATOM 2493 O O . SER A 1 309 ? 13.932 21.317 -17.439 1.00 88.19 309 SER A O 1
ATOM 2495 N N . SER A 1 310 ? 13.611 19.884 -19.137 1.00 86.81 310 SER A N 1
ATOM 2496 C CA . SER A 1 310 ? 12.635 20.697 -19.882 1.00 86.81 310 SER A CA 1
ATOM 2497 C C . SER A 1 310 ? 11.365 21.029 -19.089 1.00 86.81 310 SER A C 1
ATOM 2499 O O . SER A 1 310 ? 10.602 21.915 -19.471 1.00 86.81 310 SER A O 1
ATOM 2501 N N . ARG A 1 311 ? 11.109 20.325 -17.978 1.00 87.94 311 ARG A N 1
ATOM 2502 C CA . ARG A 1 311 ? 9.945 20.548 -17.110 1.00 87.94 311 ARG A CA 1
ATOM 2503 C C . ARG A 1 311 ? 10.226 21.540 -15.993 1.00 87.94 311 ARG A C 1
ATOM 2505 O O . ARG A 1 311 ? 9.312 21.879 -15.248 1.00 87.94 311 ARG A O 1
ATOM 2512 N N . PHE A 1 312 ? 11.440 22.045 -15.860 1.00 89.94 312 PHE A N 1
ATOM 2513 C CA . PHE A 1 312 ? 11.735 23.081 -14.883 1.00 89.94 312 PHE A CA 1
ATOM 2514 C C . PHE A 1 312 ? 11.579 24.462 -15.512 1.00 89.94 312 PHE A C 1
ATOM 2516 O O . PHE A 1 312 ? 11.910 24.691 -16.672 1.00 89.94 312 PHE A O 1
ATOM 2523 N N . ILE A 1 313 ? 11.085 25.399 -14.714 1.00 88.38 313 ILE A N 1
ATOM 2524 C CA . ILE A 1 313 ? 10.991 26.815 -15.050 1.00 88.38 313 ILE A CA 1
ATOM 2525 C C . ILE A 1 313 ? 11.976 27.598 -14.174 1.00 88.38 313 ILE A C 1
ATOM 2527 O O . ILE A 1 313 ? 12.182 27.235 -13.014 1.00 88.38 313 ILE A O 1
ATOM 2531 N N . PRO A 1 314 ? 12.607 28.667 -14.681 1.00 86.25 314 PRO A N 1
ATOM 2532 C CA . PRO A 1 314 ? 13.499 29.475 -13.866 1.00 86.25 314 PRO A CA 1
ATOM 2533 C C . PRO A 1 314 ? 12.693 30.294 -12.853 1.00 86.25 314 PRO A C 1
ATOM 2535 O O . PRO A 1 314 ? 11.695 30.931 -13.191 1.00 86.25 314 PRO A O 1
ATOM 2538 N N . ASN A 1 315 ? 13.143 30.324 -11.601 1.00 87.38 315 ASN A N 1
ATOM 2539 C CA . ASN A 1 315 ? 12.630 31.277 -10.620 1.00 87.38 315 ASN A CA 1
ATOM 2540 C C . ASN A 1 315 ? 13.232 32.685 -10.833 1.00 87.38 315 ASN A C 1
ATOM 2542 O O . ASN A 1 315 ? 14.079 32.899 -11.699 1.00 87.38 315 ASN A O 1
ATOM 2546 N N . GLN A 1 316 ? 12.850 33.656 -9.994 1.00 85.69 316 GLN A N 1
ATOM 2547 C CA . GLN A 1 316 ? 13.384 35.032 -10.048 1.00 85.69 316 GLN A CA 1
ATOM 2548 C C . GLN A 1 316 ? 14.919 35.107 -9.928 1.00 85.69 316 GLN A C 1
ATOM 2550 O O . GLN A 1 316 ? 15.540 36.022 -10.458 1.00 85.69 316 GLN A O 1
ATOM 2555 N N . LYS A 1 317 ? 15.537 34.133 -9.252 1.00 84.06 317 LYS A N 1
ATOM 2556 C CA . LYS A 1 317 ? 16.991 34.001 -9.082 1.00 84.06 317 LYS A CA 1
ATOM 2557 C C . LYS A 1 317 ? 17.638 33.095 -10.144 1.00 84.06 317 LYS A C 1
ATOM 2559 O O . LYS A 1 317 ? 18.810 32.764 -10.009 1.00 84.06 317 LYS A O 1
ATOM 2564 N N . LYS A 1 318 ? 16.897 32.714 -11.193 1.00 82.94 318 LYS A N 1
ATOM 2565 C CA . LYS A 1 318 ? 17.308 31.830 -12.300 1.00 82.94 318 LYS A CA 1
ATOM 2566 C C . LYS A 1 318 ? 17.649 30.383 -11.912 1.00 82.94 318 LYS A C 1
ATOM 2568 O O . LYS A 1 318 ? 18.250 29.680 -12.714 1.00 82.94 318 LYS A O 1
ATOM 2573 N N . PHE A 1 319 ? 17.245 29.917 -10.731 1.00 84.38 319 PHE A N 1
ATOM 2574 C CA . PHE A 1 319 ? 17.343 28.495 -10.379 1.00 84.38 319 PHE A CA 1
ATOM 2575 C C . PHE A 1 319 ? 16.160 27.709 -10.965 1.00 84.38 319 PHE A C 1
ATOM 2577 O O . PHE A 1 319 ? 15.044 28.246 -10.964 1.00 84.38 319 PHE A O 1
ATOM 2584 N N . PRO A 1 320 ? 16.368 26.459 -11.420 1.00 89.88 320 PRO A N 1
ATOM 2585 C CA . PRO A 1 320 ? 15.294 25.619 -11.928 1.00 89.88 320 PRO A CA 1
ATOM 2586 C C . PRO A 1 320 ? 14.350 25.213 -10.796 1.00 89.88 320 PRO A C 1
ATOM 2588 O O . PRO A 1 320 ? 14.771 24.720 -9.751 1.00 89.88 320 PRO A O 1
ATOM 2591 N N . VAL A 1 321 ? 13.054 25.421 -11.007 1.00 91.44 321 VAL A N 1
ATOM 2592 C CA . VAL A 1 321 ? 11.988 25.014 -10.090 1.00 91.44 321 VAL A CA 1
ATOM 2593 C C . VAL A 1 321 ? 10.840 24.379 -10.872 1.00 91.44 321 VAL A C 1
ATOM 2595 O O . VAL A 1 321 ? 10.646 24.669 -12.048 1.00 91.44 321 VAL A O 1
ATOM 2598 N N . LEU A 1 322 ? 10.048 23.518 -10.238 1.00 91.31 322 LEU A N 1
ATOM 2599 C CA . LEU A 1 322 ? 8.815 23.011 -10.841 1.00 91.31 322 LEU A CA 1
ATOM 2600 C C . LEU A 1 322 ? 7.693 24.045 -10.695 1.00 91.31 322 LEU A C 1
ATOM 2602 O O . LEU A 1 322 ? 7.663 24.813 -9.729 1.00 91.31 322 LEU A O 1
ATOM 2606 N N . SER A 1 323 ? 6.739 24.048 -11.628 1.00 89.69 323 SER A N 1
ATOM 2607 C CA . SER A 1 323 ? 5.506 24.832 -11.490 1.00 89.69 323 SER A CA 1
ATOM 2608 C C . SER A 1 323 ? 4.714 24.386 -10.251 1.00 89.69 323 SER A C 1
ATOM 2610 O O . SER A 1 323 ? 4.854 23.254 -9.788 1.00 89.69 323 SER A O 1
ATOM 2612 N N . LYS A 1 324 ? 3.836 25.245 -9.712 1.00 86.44 324 LYS A N 1
ATOM 2613 C CA . LYS A 1 324 ? 2.986 24.873 -8.560 1.00 86.44 324 LYS A CA 1
ATOM 2614 C C . LYS A 1 324 ? 2.136 23.626 -8.843 1.00 86.44 324 LYS A C 1
ATOM 2616 O O . LYS A 1 324 ? 1.963 22.805 -7.954 1.00 86.44 324 LYS A O 1
ATOM 2621 N N . SER A 1 325 ? 1.651 23.473 -10.079 1.00 86.44 325 SER A N 1
ATOM 2622 C CA . SER A 1 325 ? 0.907 22.284 -10.519 1.00 86.44 325 SER A CA 1
ATOM 2623 C C . SER A 1 325 ? 1.766 21.018 -10.405 1.00 86.44 325 SER A C 1
ATOM 2625 O O . SER A 1 325 ? 1.381 20.059 -9.742 1.00 86.44 325 SER A O 1
ATOM 2627 N N . ASN A 1 326 ? 2.990 21.053 -10.941 1.00 89.44 326 ASN A N 1
ATOM 2628 C CA . ASN A 1 326 ? 3.905 19.912 -10.897 1.00 89.44 326 ASN A CA 1
ATOM 2629 C C . ASN A 1 326 ? 4.432 19.613 -9.486 1.00 89.44 326 ASN A C 1
ATOM 2631 O O . ASN A 1 326 ? 4.647 18.448 -9.161 1.00 89.44 326 ASN A O 1
ATOM 2635 N N . GLN A 1 327 ? 4.588 20.628 -8.628 1.00 89.75 327 GLN A N 1
ATOM 2636 C CA . GLN A 1 327 ? 4.885 20.423 -7.205 1.00 89.75 327 GLN A CA 1
ATOM 2637 C C . GLN A 1 327 ? 3.750 19.664 -6.500 1.00 89.75 327 GLN A C 1
ATOM 2639 O O . GLN A 1 327 ? 4.023 18.727 -5.755 1.00 89.75 327 GLN A O 1
ATOM 2644 N N . LEU A 1 328 ? 2.484 20.010 -6.773 1.00 85.38 328 LEU A N 1
ATOM 2645 C CA . LEU A 1 328 ? 1.327 19.306 -6.206 1.00 85.38 328 LEU A CA 1
ATOM 2646 C C . LEU A 1 328 ? 1.261 17.845 -6.661 1.00 85.38 328 LEU A C 1
ATOM 2648 O O . LEU A 1 328 ? 1.064 16.968 -5.824 1.00 85.38 328 LEU A O 1
ATOM 2652 N N . VAL A 1 329 ? 1.462 17.575 -7.956 1.00 89.12 329 VAL A N 1
ATOM 2653 C CA . VAL A 1 329 ? 1.516 16.200 -8.491 1.00 89.12 329 VAL A CA 1
ATOM 2654 C C . VAL A 1 329 ? 2.644 15.411 -7.825 1.00 89.12 329 VAL A C 1
ATOM 2656 O O . VAL A 1 329 ? 2.418 14.311 -7.327 1.00 89.12 329 VAL A O 1
ATOM 2659 N N . PHE A 1 330 ? 3.842 15.999 -7.752 1.00 89.25 330 PHE A N 1
ATOM 2660 C CA . PHE A 1 330 ? 5.008 15.394 -7.110 1.00 89.25 330 PHE A CA 1
ATOM 2661 C C . PHE A 1 330 ? 4.730 15.026 -5.646 1.00 89.25 330 PHE A C 1
ATOM 2663 O O . PHE A 1 330 ? 4.978 13.892 -5.236 1.00 89.25 330 PHE A O 1
ATOM 2670 N N . TRP A 1 331 ? 4.165 15.951 -4.864 1.00 85.19 331 TRP A N 1
ATOM 2671 C CA . TRP A 1 331 ? 3.835 15.695 -3.463 1.00 85.19 331 TRP A CA 1
ATOM 2672 C C . TRP A 1 331 ? 2.732 14.653 -3.299 1.00 85.19 331 TRP A C 1
ATOM 2674 O O . TRP A 1 331 ? 2.890 13.763 -2.468 1.00 85.19 331 TRP A O 1
ATOM 2684 N N . LYS A 1 332 ? 1.663 14.705 -4.106 1.00 83.50 332 LYS A N 1
ATOM 2685 C CA . LYS A 1 332 ? 0.588 13.702 -4.056 1.00 83.50 332 LYS A CA 1
ATOM 2686 C C . LYS A 1 332 ? 1.114 12.294 -4.328 1.00 83.50 332 LYS A C 1
ATOM 2688 O O . LYS A 1 332 ? 0.813 11.386 -3.559 1.00 83.50 332 LYS A O 1
ATOM 2693 N N . ILE A 1 333 ? 1.933 12.118 -5.368 1.00 85.75 333 ILE A N 1
ATOM 2694 C CA . ILE A 1 333 ? 2.520 10.813 -5.707 1.00 85.75 333 ILE A CA 1
ATOM 2695 C C . ILE A 1 333 ? 3.381 10.288 -4.555 1.00 85.75 333 ILE A C 1
ATOM 2697 O O . ILE A 1 333 ? 3.274 9.115 -4.203 1.00 85.75 333 ILE A O 1
ATOM 2701 N N . ILE A 1 334 ? 4.209 11.143 -3.949 1.00 82.44 334 ILE A N 1
ATOM 2702 C CA . ILE A 1 334 ? 5.083 10.752 -2.836 1.00 82.44 334 ILE A CA 1
ATOM 2703 C C . ILE A 1 334 ? 4.284 10.408 -1.577 1.00 82.44 334 ILE A C 1
ATOM 2705 O O . ILE A 1 334 ? 4.586 9.410 -0.930 1.00 82.44 334 ILE A O 1
ATOM 2709 N N . GLN A 1 335 ? 3.275 11.207 -1.227 1.00 75.88 335 GLN A N 1
ATOM 2710 C CA . GLN A 1 335 ? 2.472 11.004 -0.018 1.00 75.88 335 GLN A CA 1
ATOM 2711 C C . GLN A 1 335 ? 1.604 9.752 -0.109 1.00 75.88 335 GLN A C 1
ATOM 2713 O O . GLN A 1 335 ? 1.629 8.919 0.792 1.00 75.88 335 GLN A O 1
ATOM 2718 N N . LYS A 1 336 ? 0.867 9.583 -1.212 1.00 75.38 336 LYS A N 1
ATOM 2719 C CA . LYS A 1 336 ? -0.035 8.434 -1.392 1.00 75.38 336 LYS A CA 1
ATOM 2720 C C . LYS A 1 336 ? 0.727 7.113 -1.511 1.00 75.38 336 LYS A C 1
ATOM 2722 O O . LYS A 1 336 ? 0.191 6.070 -1.161 1.00 75.38 336 LYS A O 1
ATOM 2727 N N . ASN A 1 337 ? 1.994 7.170 -1.926 1.00 72.00 337 ASN A N 1
ATOM 2728 C CA . ASN A 1 337 ? 2.904 6.028 -1.974 1.00 72.00 337 ASN A CA 1
ATOM 2729 C C . ASN A 1 337 ? 3.975 6.087 -0.868 1.00 72.00 337 ASN A C 1
ATOM 2731 O O . ASN A 1 337 ? 5.074 5.585 -1.065 1.00 72.00 337 ASN A O 1
ATOM 2735 N N . ALA A 1 338 ? 3.708 6.701 0.294 1.00 67.81 338 ALA A N 1
ATOM 2736 C CA . ALA A 1 338 ? 4.738 6.950 1.317 1.00 67.81 338 ALA A CA 1
ATOM 2737 C C . ALA A 1 338 ? 5.443 5.684 1.845 1.00 67.81 338 ALA A C 1
ATOM 2739 O O . ALA A 1 338 ? 6.585 5.755 2.304 1.00 67.81 338 ALA A O 1
ATOM 2740 N N . LEU A 1 339 ? 4.780 4.528 1.786 1.00 66.12 339 LEU A N 1
ATOM 2741 C CA . LEU A 1 339 ? 5.339 3.252 2.234 1.00 66.12 339 LEU A CA 1
ATOM 2742 C C . LEU A 1 339 ? 6.311 2.630 1.197 1.00 66.12 339 LEU A C 1
ATOM 2744 O O . LEU A 1 339 ? 7.350 2.075 1.582 1.00 66.12 339 LEU A O 1
ATOM 2748 N N . SER A 1 340 ? 6.054 2.816 -0.103 1.00 73.81 340 SER A N 1
ATOM 2749 C CA . SER A 1 340 ? 6.963 2.484 -1.208 1.00 73.81 340 SER A CA 1
ATOM 2750 C C . SER A 1 340 ? 6.960 3.604 -2.255 1.00 73.81 340 SER A C 1
ATOM 2752 O O . SER A 1 340 ? 6.370 3.449 -3.331 1.00 73.81 340 SER A O 1
ATOM 2754 N N . PRO A 1 341 ? 7.645 4.730 -1.979 1.00 82.62 341 PRO A N 1
ATOM 2755 C CA . PRO A 1 341 ? 7.637 5.864 -2.887 1.00 82.62 341 PRO A CA 1
ATOM 2756 C C . PRO A 1 341 ? 8.370 5.507 -4.185 1.00 82.62 341 PRO A C 1
ATOM 2758 O O . PRO A 1 341 ? 9.376 4.784 -4.143 1.00 82.62 341 PRO A O 1
ATOM 2761 N N . PRO A 1 342 ? 7.921 6.027 -5.340 1.00 91.50 342 PRO A N 1
ATOM 2762 C CA . PRO A 1 342 ? 8.604 5.783 -6.601 1.00 91.50 342 PRO A CA 1
ATOM 2763 C C . PRO A 1 342 ? 10.014 6.376 -6.584 1.00 91.50 342 PRO A C 1
ATOM 2765 O O . PRO A 1 342 ? 10.276 7.407 -5.958 1.00 91.50 342 PRO A O 1
ATOM 2768 N N . GLY A 1 343 ? 10.930 5.750 -7.325 1.00 93.88 343 GLY A N 1
ATOM 2769 C CA . GLY A 1 343 ? 12.233 6.353 -7.583 1.00 93.88 343 GLY A CA 1
ATOM 2770 C C . GLY A 1 343 ? 12.065 7.606 -8.444 1.00 93.88 343 GLY A C 1
ATOM 2771 O O . GLY A 1 343 ? 11.456 7.547 -9.512 1.00 93.88 343 GLY A O 1
ATOM 2772 N N . ILE A 1 344 ? 12.600 8.738 -7.998 1.00 96.06 344 ILE A N 1
ATOM 2773 C CA . ILE A 1 344 ? 12.578 9.981 -8.771 1.00 96.06 344 ILE A CA 1
ATOM 2774 C C . ILE A 1 344 ? 13.745 9.954 -9.746 1.00 96.06 344 ILE A C 1
ATOM 2776 O O . ILE A 1 344 ? 14.879 9.743 -9.330 1.00 96.06 344 ILE A O 1
ATOM 2780 N N . VAL A 1 345 ? 13.483 10.164 -11.030 1.00 95.94 345 VAL A N 1
ATOM 2781 C CA . VAL A 1 345 ? 14.503 10.092 -12.079 1.00 95.94 345 VAL A CA 1
ATOM 2782 C C . VAL A 1 345 ? 14.646 11.448 -12.733 1.00 95.94 345 VAL A C 1
ATOM 2784 O O . VAL A 1 345 ? 13.676 11.973 -13.274 1.00 95.94 345 VAL A O 1
ATOM 2787 N N . LEU A 1 346 ? 15.860 11.983 -12.732 1.00 93.94 346 LEU A N 1
ATOM 2788 C CA . LEU A 1 346 ? 16.221 13.163 -13.508 1.00 93.94 346 LEU A CA 1
ATOM 2789 C C . LEU A 1 346 ? 16.859 12.750 -14.839 1.00 93.94 346 LEU A C 1
ATOM 2791 O O . LEU A 1 346 ? 17.611 11.778 -14.900 1.00 93.94 346 LEU A O 1
ATOM 2795 N N . TYR A 1 347 ? 16.541 13.468 -15.913 1.00 90.81 347 TYR A N 1
ATOM 2796 C CA . TYR A 1 347 ? 17.182 13.271 -17.215 1.00 90.81 347 TYR A CA 1
ATOM 2797 C C . TYR A 1 347 ? 17.207 14.560 -18.041 1.00 90.81 347 TYR A C 1
ATOM 2799 O O . TYR A 1 347 ? 16.369 15.449 -17.860 1.00 90.81 347 TYR A O 1
ATOM 2807 N N . GLY A 1 348 ? 18.177 14.657 -18.953 1.00 84.00 348 GLY A N 1
ATOM 2808 C CA . GLY A 1 348 ? 18.409 15.852 -19.771 1.00 84.00 348 GLY A CA 1
ATOM 2809 C C . GLY A 1 348 ? 18.960 17.044 -18.981 1.00 84.00 348 GLY A C 1
ATOM 2810 O O . GLY A 1 348 ? 18.843 18.175 -19.432 1.00 84.00 348 GLY A O 1
ATOM 2811 N N . THR A 1 349 ? 19.531 16.835 -17.791 1.00 73.25 349 THR A N 1
ATOM 2812 C CA . THR A 1 349 ? 20.059 17.872 -16.868 1.00 73.25 349 THR A CA 1
ATOM 2813 C C . THR A 1 349 ? 21.366 18.526 -17.334 1.00 73.25 349 THR A C 1
ATOM 2815 O O . THR A 1 349 ? 22.096 19.142 -16.554 1.00 73.25 349 THR A O 1
ATOM 2818 N N . GLU A 1 350 ? 21.658 18.393 -18.619 1.00 69.19 350 GLU A N 1
ATOM 2819 C CA . GLU A 1 350 ? 22.827 18.938 -19.279 1.00 69.19 350 GLU A CA 1
ATOM 2820 C C . GLU A 1 350 ? 22.714 20.464 -19.392 1.00 69.19 350 GLU A C 1
ATOM 2822 O O . GLU A 1 350 ? 21.639 21.057 -19.258 1.00 69.19 350 GLU A O 1
ATOM 2827 N N . ILE A 1 351 ? 23.842 21.132 -19.633 1.00 55.97 351 ILE A N 1
ATOM 2828 C CA . ILE A 1 351 ? 23.977 22.599 -19.572 1.00 55.97 351 ILE A CA 1
ATOM 2829 C C . ILE A 1 351 ? 23.321 23.303 -20.793 1.00 55.97 351 ILE A C 1
ATOM 2831 O O . ILE A 1 351 ? 23.621 24.453 -21.101 1.00 55.97 351 ILE A O 1
ATOM 2835 N N . GLU A 1 352 ? 22.336 22.691 -21.457 1.00 50.22 352 GLU A N 1
ATOM 2836 C CA . GLU A 1 352 ? 21.556 23.341 -22.525 1.00 50.22 352 GLU A CA 1
ATOM 2837 C C . GLU A 1 352 ? 20.702 24.516 -22.008 1.00 50.22 352 GLU A C 1
ATOM 2839 O O . GLU A 1 352 ? 20.342 25.419 -22.765 1.00 50.22 352 GLU A O 1
ATOM 2844 N N . PHE A 1 353 ? 20.416 24.582 -20.700 1.00 40.81 353 PHE A N 1
ATOM 2845 C CA . PHE A 1 353 ? 19.542 25.620 -20.131 1.00 40.81 353 PHE A CA 1
ATOM 2846 C C . PHE A 1 353 ? 20.105 27.048 -20.279 1.00 40.81 353 PHE A C 1
ATOM 2848 O O . PHE A 1 353 ? 19.346 28.019 -20.319 1.00 40.81 353 PHE A O 1
ATOM 2855 N N . LYS A 1 354 ? 21.433 27.208 -20.414 1.00 42.09 354 LYS A N 1
ATOM 2856 C CA . LYS A 1 354 ? 22.049 28.517 -20.708 1.00 42.09 354 LYS A CA 1
ATOM 2857 C C . LYS A 1 354 ? 21.919 28.898 -22.188 1.00 42.09 354 LYS A C 1
ATOM 2859 O O . LYS A 1 354 ? 21.744 30.081 -22.483 1.00 42.09 354 LYS A O 1
ATOM 2864 N N . GLU A 1 355 ? 21.922 27.929 -23.100 1.00 43.50 355 GLU A N 1
ATOM 2865 C CA . GLU A 1 355 ? 21.765 28.168 -24.541 1.00 43.50 355 GLU A CA 1
ATOM 2866 C C . GLU A 1 355 ? 20.299 28.400 -24.942 1.00 43.50 355 GLU A C 1
ATOM 2868 O O . GLU A 1 355 ? 20.021 29.247 -25.794 1.00 43.50 355 GLU A O 1
ATOM 2873 N N . LEU A 1 356 ? 19.341 27.768 -24.256 1.00 37.47 356 LEU A N 1
ATOM 2874 C CA . LEU A 1 356 ? 17.901 28.032 -24.412 1.00 37.47 356 LEU A CA 1
ATOM 2875 C C . LEU A 1 356 ? 17.507 29.464 -24.001 1.00 37.47 356 LEU A C 1
ATOM 2877 O O . LEU A 1 356 ? 16.700 30.110 -24.668 1.00 37.47 356 LEU A O 1
ATOM 2881 N N . ILE A 1 357 ? 18.129 30.018 -22.954 1.00 41.53 357 ILE A N 1
ATOM 2882 C CA . ILE A 1 357 ? 17.927 31.425 -22.560 1.00 41.53 357 ILE A CA 1
ATOM 2883 C C . ILE A 1 357 ? 18.677 32.382 -23.506 1.00 41.53 357 ILE A C 1
ATOM 2885 O O . ILE A 1 357 ? 18.183 33.473 -23.796 1.00 41.53 357 ILE A O 1
ATOM 2889 N N . ALA A 1 358 ? 19.843 31.984 -24.028 1.00 37.94 358 ALA A N 1
ATOM 2890 C CA . ALA A 1 358 ? 20.597 32.782 -24.998 1.00 37.94 358 ALA A CA 1
ATOM 2891 C C . ALA A 1 358 ? 19.910 32.861 -26.376 1.00 37.94 358 ALA A C 1
ATOM 2893 O O . ALA A 1 358 ? 19.997 33.888 -27.052 1.00 37.94 358 ALA A O 1
ATOM 2894 N N . SER A 1 359 ? 19.195 31.809 -26.781 1.00 33.69 359 SER A N 1
ATOM 2895 C CA . SER A 1 359 ? 18.443 31.746 -28.041 1.00 33.69 359 SER A CA 1
ATOM 2896 C C . SER A 1 359 ? 17.069 32.419 -27.952 1.00 33.69 359 SER A C 1
ATOM 2898 O O . SER A 1 359 ? 16.685 33.116 -28.888 1.00 33.69 359 SER A O 1
ATOM 2900 N N . ALA A 1 360 ? 16.381 32.348 -26.806 1.00 33.84 360 ALA A N 1
ATOM 2901 C CA . ALA A 1 360 ? 15.138 33.095 -26.571 1.00 33.84 360 ALA A CA 1
ATOM 2902 C C . ALA A 1 360 ? 15.344 34.625 -26.441 1.00 33.84 360 ALA A C 1
ATOM 2904 O O . ALA A 1 360 ? 14.390 35.396 -26.541 1.00 33.84 360 ALA A O 1
ATOM 2905 N N . GLY A 1 361 ? 16.587 35.079 -26.234 1.00 32.41 361 GLY A N 1
ATOM 2906 C CA . GLY A 1 361 ? 16.963 36.494 -26.132 1.00 32.41 361 GLY A CA 1
ATOM 2907 C C . GLY A 1 361 ? 17.327 37.186 -27.453 1.00 32.41 361 GLY A C 1
ATOM 2908 O O . GLY A 1 361 ? 17.492 38.409 -27.464 1.00 32.41 361 GLY A O 1
ATOM 2909 N N . LYS A 1 362 ? 17.445 36.463 -28.577 1.00 30.44 362 LYS A N 1
ATOM 2910 C CA . LYS A 1 362 ? 17.745 37.074 -29.884 1.00 30.44 362 LYS A CA 1
ATOM 2911 C C . LYS A 1 362 ? 16.465 37.557 -30.565 1.00 30.44 362 LYS A C 1
ATOM 2913 O O . LYS A 1 362 ? 15.881 36.882 -31.406 1.00 30.44 362 LYS A O 1
ATOM 2918 N N . LYS A 1 363 ? 16.061 38.784 -30.222 1.00 28.20 363 LYS A N 1
ATOM 2919 C CA . LYS A 1 363 ? 15.227 39.608 -31.105 1.00 28.20 363 LYS A CA 1
ATOM 2920 C C . LYS A 1 363 ? 15.915 39.740 -32.464 1.00 28.20 363 LYS A C 1
ATOM 2922 O O . LYS A 1 363 ? 17.107 40.029 -32.534 1.00 28.20 363 LYS A O 1
ATOM 2927 N N . VAL A 1 364 ? 15.124 39.569 -33.519 1.00 31.19 364 VAL A N 1
ATOM 2928 C CA . VAL A 1 364 ? 15.419 39.985 -34.891 1.00 31.19 364 VAL A CA 1
ATOM 2929 C C . VAL A 1 364 ? 15.999 41.401 -34.874 1.00 31.19 364 VAL A C 1
ATOM 2931 O O . VAL A 1 364 ? 15.313 42.351 -34.498 1.00 31.19 364 VAL A O 1
ATOM 2934 N N . THR A 1 365 ? 17.253 41.543 -35.293 1.00 24.41 365 THR A N 1
ATOM 2935 C CA . THR A 1 365 ? 17.817 42.823 -35.723 1.00 24.41 365 THR A CA 1
ATOM 2936 C C . THR A 1 365 ? 18.232 42.687 -37.176 1.00 24.41 365 THR A C 1
ATOM 2938 O O . THR A 1 365 ? 19.132 41.929 -37.526 1.00 24.41 365 THR A O 1
ATOM 2941 N N . THR A 1 366 ? 17.495 43.418 -37.999 1.00 25.30 366 THR A N 1
ATOM 2942 C CA . THR A 1 366 ? 17.728 43.756 -39.400 1.00 25.30 366 THR A CA 1
ATOM 2943 C C . THR A 1 366 ? 19.195 44.065 -39.708 1.00 25.30 366 THR A C 1
ATOM 2945 O O . THR A 1 366 ? 19.787 44.932 -39.065 1.00 25.30 366 THR A O 1
ATOM 2948 N N . ASN A 1 367 ? 19.745 43.438 -40.752 1.00 23.69 367 ASN A N 1
ATOM 2949 C CA . ASN A 1 367 ? 20.906 43.970 -41.462 1.00 23.69 367 ASN A CA 1
ATOM 2950 C C . ASN A 1 367 ? 20.434 45.083 -42.408 1.00 23.69 367 ASN A C 1
ATOM 2952 O O . ASN A 1 367 ? 19.632 44.844 -43.308 1.00 23.69 367 ASN A O 1
ATOM 2956 N N . ASN A 1 368 ? 20.940 46.295 -42.191 1.00 25.16 368 ASN A N 1
ATOM 2957 C CA . ASN A 1 368 ? 20.855 47.408 -43.132 1.00 25.16 368 ASN A CA 1
ATOM 2958 C C . ASN A 1 368 ? 21.904 47.235 -44.237 1.00 25.16 368 ASN A C 1
ATOM 2960 O O . ASN A 1 368 ? 23.073 47.059 -43.906 1.00 25.16 368 ASN A O 1
ATOM 2964 N N . GLN A 1 369 ? 21.509 47.408 -45.505 1.00 21.98 369 GLN A N 1
ATOM 2965 C CA . GLN A 1 369 ? 22.165 48.314 -46.469 1.00 21.98 369 GLN A CA 1
ATOM 2966 C C . GLN A 1 369 ? 21.441 48.309 -47.832 1.00 21.98 369 GLN A C 1
ATOM 2968 O O . GLN A 1 369 ? 21.494 47.314 -48.546 1.00 21.98 369 GLN A O 1
ATOM 2973 N N . ALA A 1 370 ? 20.787 49.427 -48.192 1.00 20.52 370 ALA A N 1
ATOM 2974 C CA . ALA A 1 370 ? 21.153 50.293 -49.333 1.00 20.52 370 ALA A CA 1
ATOM 2975 C C . ALA A 1 370 ? 20.009 51.249 -49.782 1.00 20.52 370 ALA A C 1
ATOM 2977 O O . ALA A 1 370 ? 18.929 50.814 -50.162 1.00 20.52 370 ALA A O 1
ATOM 2978 N N . CYS A 1 371 ? 20.349 52.549 -49.802 1.00 19.56 371 CYS A N 1
ATOM 2979 C CA . CYS A 1 371 ? 19.933 53.615 -50.739 1.00 19.56 371 CYS A CA 1
ATOM 2980 C C . CYS A 1 371 ? 18.508 54.244 -50.718 1.00 19.56 371 CYS A C 1
ATOM 2982 O O . CYS A 1 371 ? 17.618 53.842 -51.453 1.00 19.56 371 CYS A O 1
ATOM 2984 N N . SER A 1 372 ? 18.375 55.320 -49.914 1.00 19.53 372 SER A N 1
ATOM 2985 C CA . SER A 1 372 ? 17.982 56.736 -50.215 1.00 19.53 372 SER A CA 1
ATOM 2986 C C . SER A 1 372 ? 17.258 57.139 -51.530 1.00 19.53 372 SER A C 1
ATOM 2988 O O . SER A 1 372 ? 17.529 56.506 -52.546 1.00 19.53 372 SER A O 1
ATOM 2990 N N . PRO A 1 373 ? 16.649 58.358 -51.646 1.00 28.20 373 PRO A N 1
ATOM 2991 C CA . PRO A 1 373 ? 16.085 59.297 -50.642 1.00 28.20 373 PRO A CA 1
ATOM 2992 C C . PRO A 1 373 ? 14.712 59.931 -51.058 1.00 28.20 373 PRO A C 1
ATOM 2994 O O . PRO A 1 373 ? 14.251 59.728 -52.174 1.00 28.20 373 PRO A O 1
ATOM 2997 N N . ILE A 1 374 ? 14.122 60.793 -50.198 1.00 20.92 374 ILE A N 1
ATOM 2998 C CA . ILE A 1 374 ? 13.625 62.179 -50.485 1.00 20.92 374 ILE A CA 1
ATOM 2999 C C . ILE A 1 374 ? 12.343 62.598 -49.705 1.00 20.92 374 ILE A C 1
ATOM 3001 O O . ILE A 1 374 ? 11.256 62.076 -49.914 1.00 20.92 374 ILE A O 1
ATOM 3005 N N . LYS A 1 375 ? 12.539 63.686 -48.932 1.00 21.12 375 LYS A N 1
ATOM 3006 C CA . LYS A 1 375 ? 11.665 64.804 -48.480 1.00 21.12 375 LYS A CA 1
ATOM 3007 C C . LYS A 1 375 ? 10.639 64.651 -47.342 1.00 21.12 375 LYS A C 1
ATOM 3009 O O . LYS A 1 375 ? 9.542 64.133 -47.491 1.00 21.12 375 LYS A O 1
ATOM 3014 N N . HIS A 1 376 ? 10.988 65.353 -46.260 1.00 22.23 376 HIS A N 1
ATOM 3015 C CA . HIS A 1 376 ? 10.103 66.027 -45.310 1.00 22.23 376 HIS A CA 1
ATOM 3016 C C . HIS A 1 376 ? 9.488 67.316 -45.882 1.00 22.23 376 HIS A C 1
ATOM 3018 O O . HIS A 1 376 ? 10.141 68.026 -46.646 1.00 22.23 376 HIS A O 1
ATOM 3024 N N . ASN A 1 377 ? 8.281 67.636 -45.405 1.00 20.73 377 ASN A N 1
ATOM 3025 C CA . ASN A 1 377 ? 7.821 68.919 -44.833 1.00 20.73 377 ASN A CA 1
ATOM 3026 C C . ASN A 1 377 ? 6.343 68.713 -44.408 1.00 20.73 377 ASN A C 1
ATOM 3028 O O . ASN A 1 377 ? 5.645 67.977 -45.088 1.00 20.73 377 ASN A O 1
ATOM 3032 N N . SER A 1 378 ? 5.725 69.289 -43.375 1.00 21.22 378 SER A N 1
ATOM 3033 C CA . SER A 1 378 ? 6.090 70.130 -42.225 1.00 21.22 378 SER A CA 1
ATOM 3034 C C . SER A 1 378 ? 4.760 70.550 -41.531 1.00 21.22 378 SER A C 1
ATOM 3036 O O . SER A 1 378 ? 3.742 70.594 -42.213 1.00 21.22 378 SER A O 1
ATOM 3038 N N . ILE A 1 379 ? 4.813 70.980 -40.255 1.00 21.16 379 ILE A N 1
ATOM 3039 C CA . ILE A 1 379 ? 3.891 71.924 -39.545 1.00 21.16 379 ILE A CA 1
ATOM 3040 C C . ILE A 1 379 ? 2.736 71.373 -38.657 1.00 21.16 379 ILE A C 1
ATOM 3042 O O . ILE A 1 379 ? 1.697 70.925 -39.121 1.00 21.16 379 ILE A O 1
ATOM 3046 N N . ASN A 1 380 ? 2.978 71.510 -37.341 1.00 20.58 380 ASN A N 1
ATOM 3047 C CA . ASN A 1 380 ? 2.223 72.104 -36.209 1.00 20.58 380 ASN A CA 1
ATOM 3048 C C . ASN A 1 380 ? 0.674 72.219 -36.104 1.00 20.58 380 ASN A C 1
ATOM 3050 O O . ASN A 1 380 ? 0.014 72.837 -36.927 1.00 20.58 380 ASN A O 1
ATOM 3054 N N . MET A 1 381 ? 0.220 71.805 -34.902 1.00 21.73 381 MET A N 1
ATOM 3055 C CA . MET A 1 381 ? -0.771 72.356 -33.938 1.00 21.73 381 MET A CA 1
ATOM 3056 C C . MET A 1 381 ? -2.088 73.020 -34.398 1.00 21.73 381 MET A C 1
ATOM 3058 O O . MET A 1 381 ? -2.067 74.122 -34.933 1.00 21.73 381 MET A O 1
ATOM 3062 N N . ASN A 1 382 ? -3.230 72.506 -33.898 1.00 20.08 382 ASN A N 1
ATOM 3063 C CA . ASN A 1 382 ? -4.040 73.181 -32.859 1.00 20.08 382 ASN A CA 1
ATOM 3064 C C . ASN A 1 382 ? -5.223 72.341 -32.311 1.00 20.08 382 ASN A C 1
ATOM 3066 O O . ASN A 1 382 ? -5.690 71.398 -32.937 1.00 20.08 382 ASN A O 1
ATOM 3070 N N . ARG A 1 383 ? -5.652 72.741 -31.102 1.00 21.97 383 ARG A N 1
ATOM 3071 C CA . ARG A 1 383 ? -6.780 72.315 -30.237 1.00 21.97 383 ARG A CA 1
ATOM 3072 C C . ARG A 1 383 ? -8.158 72.180 -30.923 1.00 21.97 383 ARG A C 1
ATOM 3074 O O . ARG A 1 383 ? -8.430 72.918 -31.857 1.00 21.97 383 ARG A O 1
ATOM 3081 N N . VAL A 1 384 ? -9.081 71.419 -30.309 1.00 20.70 384 VAL A N 1
ATOM 3082 C CA . VAL A 1 384 ? -10.307 71.879 -29.587 1.00 20.70 384 VAL A CA 1
ATOM 3083 C C . VAL A 1 384 ? -11.203 70.667 -29.231 1.00 20.70 384 VAL A C 1
ATOM 3085 O O . VAL A 1 384 ? -11.041 69.566 -29.738 1.00 20.70 384 VAL A O 1
ATOM 3088 N N . SER A 1 385 ? -12.058 70.892 -28.241 1.00 20.95 385 SER A N 1
ATOM 3089 C CA . SER A 1 385 ? -12.765 70.028 -27.302 1.00 20.95 385 SER A CA 1
ATOM 3090 C C . SER A 1 385 ? -14.281 69.878 -27.563 1.00 20.95 385 SER A C 1
ATOM 3092 O O . SER A 1 385 ? -14.866 70.790 -28.134 1.00 20.95 385 SER A O 1
ATOM 3094 N N . ILE A 1 386 ? -14.890 68.851 -26.937 1.00 21.08 386 ILE A N 1
ATOM 3095 C CA . ILE A 1 386 ? -16.308 68.705 -26.492 1.00 21.08 386 ILE A CA 1
ATOM 3096 C C . ILE A 1 386 ? -17.379 68.508 -27.592 1.00 21.08 386 ILE A C 1
ATOM 3098 O O . ILE A 1 386 ? -17.448 69.282 -28.535 1.00 21.08 386 ILE A O 1
ATOM 3102 N N . ILE A 1 387 ? -18.248 67.494 -27.427 1.00 21.12 387 ILE A N 1
ATOM 3103 C CA . ILE A 1 387 ? -19.721 67.580 -27.243 1.00 21.12 387 ILE A CA 1
ATOM 3104 C C . ILE A 1 387 ? -20.311 66.154 -27.117 1.00 21.12 387 ILE A C 1
ATOM 3106 O O . ILE A 1 387 ? -19.808 65.190 -27.689 1.00 21.12 387 ILE A O 1
ATOM 3110 N N . SER A 1 388 ? -21.329 66.077 -26.264 1.00 21.72 388 SER A N 1
ATOM 3111 C CA . SER A 1 388 ? -22.225 64.990 -25.867 1.00 21.72 388 SER A CA 1
ATOM 3112 C C . SER A 1 388 ? -23.179 64.503 -26.971 1.00 21.72 388 SER A C 1
ATOM 3114 O O . SER A 1 388 ? -23.383 65.205 -27.951 1.00 21.72 388 SER A O 1
ATOM 3116 N N . ASP A 1 389 ? -23.797 63.326 -26.790 1.00 20.73 389 ASP A N 1
ATOM 3117 C CA . ASP A 1 389 ? -25.268 63.167 -26.686 1.00 20.73 389 ASP A CA 1
ATOM 3118 C C . ASP A 1 389 ? -25.738 61.698 -26.831 1.00 20.73 389 ASP A C 1
ATOM 3120 O O . ASP A 1 389 ? -25.441 61.014 -27.802 1.00 20.73 389 ASP A O 1
ATOM 3124 N N . ASN A 1 390 ? -26.435 61.245 -25.780 1.00 21.45 390 ASN A N 1
ATOM 3125 C CA . ASN A 1 390 ? -27.750 60.581 -25.684 1.00 21.45 390 ASN A CA 1
ATOM 3126 C C . ASN A 1 390 ? -28.318 59.576 -26.718 1.00 21.45 390 ASN A C 1
ATOM 3128 O O . ASN A 1 390 ? -28.203 59.730 -27.928 1.00 21.45 390 ASN A O 1
ATOM 3132 N N . SER A 1 391 ? -29.187 58.718 -26.139 1.00 22.30 391 SER A N 1
ATOM 3133 C CA . SER A 1 391 ? -30.348 57.972 -26.695 1.00 22.30 391 SER A CA 1
ATOM 3134 C C . SER A 1 391 ? -30.044 56.612 -27.361 1.00 22.30 391 SER A C 1
ATOM 3136 O O . SER A 1 391 ? -29.010 56.457 -27.988 1.00 22.30 391 SER A O 1
ATOM 3138 N N . GLU A 1 392 ? -30.847 55.542 -27.274 1.00 21.55 392 GLU A N 1
ATOM 3139 C CA . GLU A 1 392 ? -32.125 55.248 -26.611 1.00 21.55 392 GLU A CA 1
ATOM 3140 C C . GLU A 1 392 ? -32.397 53.719 -26.654 1.00 21.55 392 GLU A C 1
ATOM 3142 O O . GLU A 1 392 ? -31.740 52.956 -27.355 1.00 21.55 392 GLU A O 1
ATOM 3147 N N . SER A 1 393 ? -33.394 53.322 -25.864 1.00 21.59 393 SER A N 1
ATOM 3148 C CA . SER A 1 393 ? -34.088 52.038 -25.642 1.00 21.59 393 SER A CA 1
ATOM 3149 C C . SER A 1 393 ? -34.311 51.027 -26.788 1.00 21.59 393 SER A C 1
ATOM 3151 O O . SER A 1 393 ? -34.586 51.409 -27.920 1.00 21.59 393 SER A O 1
ATOM 3153 N N . SER A 1 394 ? -34.469 49.738 -26.435 1.00 23.91 394 SER A N 1
ATOM 3154 C CA . SER A 1 394 ? -35.733 48.987 -26.654 1.00 23.91 394 SER A CA 1
ATOM 3155 C C . SER A 1 394 ? -35.727 47.570 -26.046 1.00 23.91 394 SER A C 1
ATOM 3157 O O . SER A 1 394 ? -34.693 46.949 -25.823 1.00 23.91 394 SER A O 1
ATOM 3159 N N . SER A 1 395 ? -36.934 47.118 -25.715 1.00 21.48 395 SER A N 1
ATOM 3160 C CA . SER A 1 395 ? -37.349 45.975 -24.901 1.00 21.48 395 SER A CA 1
ATOM 3161 C C . SER A 1 395 ? -38.005 44.858 -25.734 1.00 21.48 395 SER A C 1
ATOM 3163 O O . SER A 1 395 ? -38.537 45.118 -26.807 1.00 21.48 395 SER A O 1
ATOM 3165 N N . SER A 1 396 ? -38.016 43.621 -25.217 1.00 24.03 396 SER A N 1
ATOM 3166 C CA . SER A 1 396 ? -39.077 42.582 -25.350 1.00 24.03 396 SER A CA 1
ATOM 3167 C C . SER A 1 396 ? -38.543 41.278 -24.721 1.00 24.03 396 SER A C 1
ATOM 3169 O O . SER A 1 396 ? -37.450 40.842 -25.052 1.00 24.03 396 SER A O 1
ATOM 3171 N N . SER A 1 397 ? -39.058 40.728 -23.616 1.00 22.30 397 SER A N 1
ATOM 3172 C CA . SER A 1 397 ? -40.361 40.101 -23.316 1.00 22.30 397 SER A CA 1
ATOM 3173 C C . SER A 1 397 ? -40.688 38.861 -24.162 1.00 22.30 397 SER A C 1
ATOM 3175 O O . SER A 1 397 ? -41.056 38.987 -25.325 1.00 22.30 397 SER A O 1
ATOM 3177 N N . GLY A 1 398 ? -40.653 37.678 -23.536 1.00 24.34 398 GLY A N 1
ATOM 3178 C CA . GLY A 1 398 ? -41.137 36.419 -24.108 1.00 24.34 398 GLY A CA 1
ATOM 3179 C C . GLY A 1 398 ? -41.080 35.272 -23.096 1.00 24.34 398 GLY A C 1
ATOM 3180 O O . GLY A 1 398 ? -40.077 34.579 -22.993 1.00 24.34 398 GLY A O 1
ATOM 3181 N N . ASN A 1 399 ? -42.157 35.113 -22.323 1.00 21.50 399 ASN A N 1
ATOM 3182 C CA . ASN A 1 399 ? -42.404 33.996 -21.406 1.00 21.50 399 ASN A CA 1
ATOM 3183 C C . ASN A 1 399 ? -42.684 32.682 -22.160 1.00 21.50 399 ASN A C 1
ATOM 3185 O O . ASN A 1 399 ? -43.469 32.686 -23.105 1.00 21.50 399 ASN A O 1
ATOM 3189 N N . SER A 1 400 ? -42.231 31.548 -21.617 1.00 24.34 400 SER A N 1
ATOM 3190 C CA . SER A 1 400 ? -42.994 30.291 -21.666 1.00 24.34 400 SER A CA 1
ATOM 3191 C C . SER A 1 400 ? -42.681 29.408 -20.454 1.00 24.34 400 SER A C 1
ATOM 3193 O O . SER A 1 400 ? -41.536 29.071 -20.170 1.00 24.34 400 SER A O 1
ATOM 3195 N N . THR A 1 401 ? -43.746 29.089 -19.732 1.00 21.69 401 THR A N 1
ATOM 3196 C CA . THR A 1 401 ? -43.867 28.367 -18.462 1.00 21.69 401 THR A CA 1
ATOM 3197 C C . THR A 1 401 ? -43.893 26.837 -18.599 1.00 21.69 401 THR A C 1
ATOM 3199 O O . THR A 1 401 ? -44.220 26.325 -19.665 1.00 21.69 401 THR A O 1
ATOM 3202 N N . SER A 1 402 ? -43.761 26.167 -17.436 1.00 21.72 402 SER A N 1
ATOM 3203 C CA . SER A 1 402 ? -44.204 24.795 -17.066 1.00 21.72 402 SER A CA 1
ATOM 3204 C C . SER A 1 402 ? -43.100 23.713 -17.129 1.00 21.72 402 SER A C 1
ATOM 3206 O O . SER A 1 402 ? -42.362 23.666 -18.097 1.00 21.72 402 SER A O 1
ATOM 3208 N N . LEU A 1 403 ? -42.858 22.829 -16.145 1.00 22.44 403 LEU A N 1
ATOM 3209 C CA . LEU A 1 403 ? -43.558 22.450 -14.908 1.00 22.44 403 LEU A CA 1
ATOM 3210 C C . LEU A 1 403 ? -42.571 21.824 -13.892 1.00 22.44 403 LEU A C 1
ATOM 3212 O O . LEU A 1 403 ? -41.597 21.173 -14.259 1.00 22.44 403 LEU A O 1
ATOM 3216 N N . ARG A 1 404 ? -42.868 22.030 -12.604 1.00 21.41 404 ARG A N 1
ATOM 3217 C CA . ARG A 1 404 ? -42.185 21.490 -11.414 1.00 21.41 404 ARG A CA 1
ATOM 3218 C C . ARG A 1 404 ? -42.575 20.029 -11.148 1.00 21.41 404 ARG A C 1
ATOM 3220 O O . ARG A 1 404 ? -43.730 19.684 -11.362 1.00 21.41 404 ARG A O 1
ATOM 3227 N N . PHE A 1 405 ? -41.704 19.282 -10.464 1.00 22.05 405 PHE A N 1
ATOM 3228 C CA . PHE A 1 405 ? -42.121 18.458 -9.321 1.00 22.05 405 PHE A CA 1
ATOM 3229 C C . PHE A 1 405 ? -41.182 18.686 -8.132 1.00 22.05 405 PHE A C 1
ATOM 3231 O O . PHE A 1 405 ? -39.982 18.892 -8.293 1.00 22.05 405 PHE A O 1
ATOM 3238 N N . ALA A 1 406 ? -41.801 18.777 -6.959 1.00 21.66 406 ALA A N 1
ATOM 3239 C CA . ALA A 1 406 ? -41.309 19.424 -5.755 1.00 21.66 406 ALA A CA 1
ATOM 3240 C C . ALA A 1 406 ? -40.748 18.432 -4.727 1.00 21.66 406 ALA A C 1
ATOM 3242 O O . ALA A 1 406 ? -41.280 17.337 -4.561 1.00 21.66 406 ALA A O 1
ATOM 3243 N N . SER A 1 407 ? -39.747 18.887 -3.975 1.00 23.45 407 SER A N 1
ATOM 3244 C CA . SER A 1 407 ? -39.340 18.338 -2.677 1.00 23.45 407 SER A CA 1
ATOM 3245 C C . SER A 1 407 ? -39.952 19.216 -1.573 1.00 23.45 407 SER A C 1
ATOM 3247 O O . SER A 1 407 ? -39.967 20.439 -1.743 1.00 23.45 407 SER A O 1
ATOM 3249 N N . PRO A 1 408 ? -40.470 18.659 -0.464 1.00 24.50 408 PRO A N 1
ATOM 3250 C CA . PRO A 1 408 ? -41.154 19.443 0.557 1.00 24.50 408 PRO A CA 1
ATOM 3251 C C . PRO A 1 408 ? -40.173 20.146 1.506 1.00 24.50 408 PRO A C 1
ATOM 3253 O O . PRO A 1 408 ? -39.162 19.586 1.926 1.00 24.50 408 PRO A O 1
ATOM 3256 N N . SER A 1 409 ? -40.523 21.385 1.840 1.00 21.28 409 SER A N 1
ATOM 3257 C CA . SER A 1 409 ? -39.959 22.247 2.880 1.00 21.28 409 SER A CA 1
ATOM 3258 C C . SER A 1 409 ? -40.799 22.178 4.157 1.00 21.28 409 SER A C 1
ATOM 3260 O O . SER A 1 409 ? -42.016 22.097 4.031 1.00 21.28 409 SER A O 1
ATOM 3262 N N . ILE A 1 410 ? -40.157 22.288 5.324 1.00 24.58 410 ILE A N 1
ATOM 3263 C CA . ILE A 1 410 ? -40.655 22.713 6.657 1.00 24.58 410 ILE A CA 1
ATOM 3264 C C . ILE A 1 410 ? -39.409 22.649 7.569 1.00 24.58 410 ILE A C 1
ATOM 3266 O O . ILE A 1 410 ? -38.659 21.683 7.475 1.00 24.58 410 ILE A O 1
ATOM 3270 N N . ASP A 1 411 ? -39.043 23.570 8.454 1.00 23.09 411 ASP A N 1
ATOM 3271 C CA . ASP A 1 411 ? -39.469 24.923 8.801 1.00 23.09 411 ASP A CA 1
ATOM 3272 C C . ASP A 1 411 ? -38.237 25.582 9.450 1.00 23.09 411 ASP A C 1
ATOM 3274 O O . ASP A 1 411 ? -37.508 24.935 10.206 1.00 23.09 411 ASP A O 1
ATOM 3278 N N . GLN A 1 412 ? -37.992 26.861 9.167 1.00 22.41 412 GLN A N 1
ATOM 3279 C CA . GLN A 1 412 ? -37.074 27.680 9.957 1.00 22.41 412 GLN A CA 1
ATOM 3280 C C . GLN A 1 412 ? -37.897 28.500 10.946 1.00 22.41 412 GLN A C 1
ATOM 3282 O O . GLN A 1 412 ? -38.688 29.339 10.529 1.00 22.41 412 GLN A O 1
ATOM 3287 N N . ASN A 1 413 ? -37.657 28.296 12.239 1.00 22.55 413 ASN A N 1
ATOM 3288 C CA . ASN A 1 413 ? -37.840 29.329 13.248 1.00 22.55 413 ASN A CA 1
ATOM 3289 C C . ASN A 1 413 ? -36.634 29.343 14.193 1.00 22.55 413 ASN A C 1
ATOM 3291 O O . ASN A 1 413 ? -36.035 28.318 14.513 1.00 22.55 413 ASN A O 1
ATOM 3295 N N . SER A 1 414 ? -36.273 30.572 14.525 1.00 22.97 414 SER A N 1
ATOM 3296 C CA . SER A 1 414 ? -35.132 31.092 15.266 1.00 22.97 414 SER A CA 1
ATOM 3297 C C . SER A 1 414 ? -34.939 30.505 16.668 1.00 22.97 414 SER A C 1
ATOM 3299 O O . SER A 1 414 ? -35.910 30.339 17.393 1.00 22.97 414 SER A O 1
ATOM 3301 N N . ASP A 1 415 ? -33.685 30.302 17.094 1.00 22.41 415 ASP A N 1
ATOM 3302 C CA . ASP A 1 415 ? -33.066 31.208 18.075 1.00 22.41 415 ASP A CA 1
ATOM 3303 C C . ASP A 1 415 ? -31.581 30.902 18.370 1.00 22.41 415 ASP A C 1
ATOM 3305 O O . ASP A 1 415 ? -31.158 29.780 18.618 1.00 22.41 415 ASP A O 1
ATOM 3309 N N . THR A 1 416 ? -30.808 31.988 18.303 1.00 24.25 416 THR A N 1
ATOM 3310 C CA . THR A 1 416 ? -29.516 32.330 18.928 1.00 24.25 416 THR A CA 1
ATOM 3311 C C . THR A 1 416 ? -28.600 31.237 19.520 1.00 24.25 416 THR A C 1
ATOM 3313 O O . THR A 1 416 ? -28.797 30.755 20.629 1.00 24.25 416 THR A O 1
ATOM 3316 N N . ALA A 1 417 ? -27.446 31.018 18.873 1.00 22.42 417 ALA A N 1
ATOM 3317 C CA . ALA A 1 417 ? -26.221 30.566 19.540 1.00 22.42 417 ALA A CA 1
ATOM 3318 C C . ALA A 1 417 ? -24.982 31.200 18.883 1.00 22.42 417 ALA A C 1
ATOM 3320 O O . ALA A 1 417 ? -24.821 31.202 17.663 1.00 22.42 417 ALA A O 1
ATOM 3321 N N . GLN A 1 418 ? -24.129 31.790 19.719 1.00 23.45 418 GLN A N 1
ATOM 3322 C CA . GLN A 1 418 ? -22.926 32.536 19.362 1.00 23.45 418 GLN A CA 1
ATOM 3323 C C . GLN A 1 418 ? -21.938 31.681 18.550 1.00 23.45 418 GLN A C 1
ATOM 3325 O O . GLN A 1 418 ? -21.331 30.749 19.073 1.00 23.45 418 GLN A O 1
ATOM 3330 N N . GLN A 1 419 ? -21.723 32.038 17.281 1.00 21.50 419 GLN A N 1
ATOM 3331 C CA . GLN A 1 419 ? -20.590 31.549 16.497 1.00 21.50 419 GLN A CA 1
ATOM 3332 C C . GLN A 1 419 ? -19.321 32.303 16.899 1.00 21.50 419 GLN A C 1
ATOM 3334 O O . GLN A 1 419 ? -19.128 33.473 16.565 1.00 21.50 419 GLN A O 1
ATOM 3339 N N . THR A 1 420 ? -18.415 31.600 17.569 1.00 21.61 420 THR A N 1
ATOM 3340 C CA . THR A 1 420 ? -16.996 31.937 17.586 1.00 21.61 420 THR A CA 1
ATOM 3341 C C . THR A 1 420 ? -16.442 31.769 16.170 1.00 21.61 420 THR A C 1
ATOM 3343 O O . THR A 1 420 ? -16.297 30.673 15.633 1.00 21.61 420 THR A O 1
ATOM 3346 N N . THR A 1 421 ? -16.161 32.893 15.521 1.00 20.19 421 THR A N 1
ATOM 3347 C CA . THR A 1 421 ? -15.544 32.961 14.196 1.00 20.19 421 THR A CA 1
ATOM 3348 C C . THR A 1 421 ? -14.132 32.364 14.216 1.00 20.19 421 THR A C 1
ATOM 3350 O O . THR A 1 421 ? -13.188 33.025 14.654 1.00 20.19 421 THR A O 1
ATOM 3353 N N . PHE A 1 422 ? -13.945 31.157 13.676 1.00 21.75 422 PHE A N 1
ATOM 3354 C CA . PHE A 1 422 ? -12.634 30.732 13.178 1.00 21.75 422 PHE A CA 1
ATOM 3355 C C . PHE A 1 422 ? -12.378 31.428 11.836 1.00 21.75 422 PHE A C 1
ATOM 3357 O O . PHE A 1 422 ? -13.002 31.130 10.817 1.00 21.75 422 PHE A O 1
ATOM 3364 N N . LYS A 1 423 ? -11.470 32.410 11.846 1.00 21.84 423 LYS A N 1
ATOM 3365 C CA . LYS A 1 423 ? -10.986 33.098 10.644 1.00 21.84 423 LYS A CA 1
ATOM 3366 C C . LYS A 1 423 ? -10.427 32.076 9.646 1.00 21.84 423 LYS A C 1
ATOM 3368 O O . LYS A 1 423 ? -9.423 31.428 9.924 1.00 21.84 423 LYS A O 1
ATOM 3373 N N . LYS A 1 424 ? -11.019 32.012 8.448 1.00 23.14 424 LYS A N 1
ATOM 3374 C CA . LYS A 1 424 ? -10.345 31.526 7.234 1.00 23.14 424 LYS A CA 1
ATOM 3375 C C . LYS A 1 424 ? -9.110 32.400 7.006 1.00 23.14 424 LYS A C 1
ATOM 3377 O O . LYS A 1 424 ? -9.236 33.542 6.570 1.00 23.14 424 LYS A O 1
ATOM 3382 N N . SER A 1 425 ? -7.922 31.890 7.308 1.00 22.08 425 SER A N 1
ATOM 3383 C CA . SER A 1 425 ? -6.675 32.530 6.899 1.00 22.08 425 SER A CA 1
ATOM 3384 C C . SER A 1 425 ? -6.411 32.203 5.430 1.00 22.08 425 SER A C 1
ATOM 3386 O O . SER A 1 425 ? -5.990 31.104 5.075 1.00 22.08 425 SER A O 1
ATOM 3388 N N . SER A 1 426 ? -6.675 33.179 4.567 1.00 22.72 426 SER A N 1
ATOM 3389 C CA . SER A 1 426 ? -6.086 33.278 3.236 1.00 22.72 426 SER A CA 1
ATOM 3390 C C . SER A 1 426 ? -4.559 33.284 3.364 1.00 22.72 426 SER A C 1
ATOM 3392 O O . SER A 1 426 ? -3.993 34.250 3.877 1.00 22.72 426 SER A O 1
ATOM 3394 N N . PHE A 1 427 ? -3.885 32.220 2.929 1.00 22.77 427 PHE A N 1
ATOM 3395 C CA . PHE A 1 427 ? -2.423 32.165 2.937 1.00 22.77 427 PHE A CA 1
ATOM 3396 C C . PHE A 1 427 ? -1.859 32.728 1.631 1.00 22.77 427 PHE A C 1
ATOM 3398 O O . PHE A 1 427 ? -1.967 32.125 0.562 1.00 22.77 427 PHE A O 1
ATOM 3405 N N . SER A 1 428 ? -1.247 33.906 1.733 1.00 21.55 428 SER A N 1
ATOM 3406 C CA . SER A 1 428 ? -0.370 34.476 0.719 1.00 21.55 428 SER A CA 1
ATOM 3407 C C . SER A 1 428 ? 0.953 33.702 0.698 1.00 21.55 428 SER A C 1
ATOM 3409 O O . SER A 1 428 ? 1.645 33.577 1.706 1.00 21.55 428 SER A O 1
ATOM 3411 N N . LEU A 1 429 ? 1.309 33.154 -0.465 1.00 25.11 429 LEU A N 1
ATOM 3412 C CA . LEU A 1 429 ? 2.619 32.544 -0.690 1.00 25.11 429 LEU A CA 1
ATOM 3413 C C . LEU A 1 429 ? 3.668 33.650 -0.854 1.00 25.11 429 LEU A C 1
ATOM 3415 O O . LEU A 1 429 ? 3.658 34.357 -1.861 1.00 25.11 429 LEU A O 1
ATOM 3419 N N . SER A 1 430 ? 4.575 33.786 0.111 1.00 24.22 430 SER A N 1
ATOM 3420 C CA . SER A 1 430 ? 5.779 34.605 -0.031 1.00 24.22 430 SER A CA 1
ATOM 3421 C C . SER A 1 430 ? 6.852 33.871 -0.848 1.00 24.22 430 SER A C 1
ATOM 3423 O O . SER A 1 430 ? 7.011 32.652 -0.777 1.00 24.22 430 SER A O 1
ATOM 3425 N N . SER A 1 431 ? 7.577 34.631 -1.668 1.00 24.31 431 SER A N 1
ATOM 3426 C CA . SER A 1 431 ? 8.700 34.164 -2.487 1.00 24.31 431 SER A CA 1
ATOM 3427 C C . SER A 1 431 ? 9.886 33.693 -1.621 1.00 24.31 431 SER A C 1
ATOM 3429 O O . SER A 1 431 ? 10.110 34.242 -0.542 1.00 24.31 431 SER A O 1
ATOM 3431 N N . PRO A 1 432 ? 10.689 32.713 -2.077 1.00 29.86 432 PRO A N 1
ATOM 3432 C CA . PRO A 1 432 ? 11.700 32.059 -1.247 1.00 29.86 432 PRO A CA 1
ATOM 3433 C C . PRO A 1 432 ? 12.926 32.943 -0.951 1.00 29.86 432 PRO A C 1
ATOM 3435 O O . PRO A 1 432 ? 13.639 33.389 -1.858 1.00 29.86 432 PRO A O 1
ATOM 3438 N N . ASN A 1 433 ? 13.257 33.083 0.336 1.00 24.44 433 ASN A N 1
ATOM 3439 C CA . ASN A 1 433 ? 14.582 33.507 0.785 1.00 24.44 433 ASN A CA 1
ATOM 3440 C C . ASN A 1 433 ? 15.522 32.293 0.823 1.00 24.44 433 ASN A C 1
ATOM 3442 O O . ASN A 1 433 ? 15.454 31.452 1.713 1.00 24.44 433 ASN A O 1
ATOM 3446 N N . PHE A 1 434 ? 16.403 32.207 -0.173 1.00 30.02 434 PHE A N 1
ATOM 3447 C CA . PHE A 1 434 ? 17.580 31.337 -0.136 1.00 30.02 434 PHE A CA 1
ATOM 3448 C C . PHE A 1 434 ? 18.514 31.791 0.999 1.00 30.02 434 PHE A C 1
ATOM 3450 O O . PHE A 1 434 ? 18.679 33.003 1.163 1.00 30.02 434 PHE A O 1
ATOM 3457 N N . PRO A 1 435 ? 19.160 30.876 1.740 1.00 25.19 435 PRO A N 1
ATOM 3458 C CA . PRO A 1 435 ? 20.159 31.249 2.733 1.00 25.19 435 PRO A CA 1
ATOM 3459 C C . PRO A 1 435 ? 21.333 31.948 2.037 1.00 25.19 435 PRO A C 1
ATOM 3461 O O . PRO A 1 435 ? 21.974 31.398 1.141 1.00 25.19 435 PRO A O 1
ATOM 3464 N N . SER A 1 436 ? 21.587 33.194 2.428 1.00 24.47 436 SER A N 1
ATOM 3465 C CA . SER A 1 436 ? 22.686 34.011 1.926 1.00 24.47 436 SER A CA 1
ATOM 3466 C C . SER A 1 436 ? 24.018 33.482 2.458 1.00 24.47 436 SER A C 1
ATOM 3468 O O . SER A 1 436 ? 24.364 33.720 3.614 1.00 24.47 436 SER A O 1
ATOM 3470 N N . ARG A 1 437 ? 24.802 32.805 1.613 1.00 27.55 437 ARG A N 1
ATOM 3471 C CA . ARG A 1 437 ? 26.265 32.861 1.745 1.00 27.55 437 ARG A CA 1
ATOM 3472 C C . ARG A 1 437 ? 26.701 34.239 1.254 1.00 27.55 437 ARG A C 1
ATOM 3474 O O . ARG A 1 437 ? 26.321 34.642 0.157 1.00 27.55 437 ARG A O 1
ATOM 3481 N N . SER A 1 438 ? 27.451 34.965 2.075 1.00 26.52 438 SER A N 1
ATOM 3482 C CA . SER A 1 438 ? 28.049 36.255 1.731 1.00 26.52 438 SER A CA 1
ATOM 3483 C C . SER A 1 438 ? 28.954 36.101 0.505 1.00 26.52 438 SER A C 1
ATOM 3485 O O . SER A 1 438 ? 30.055 35.562 0.611 1.00 26.52 438 SER A O 1
ATOM 3487 N N . ILE A 1 439 ? 28.483 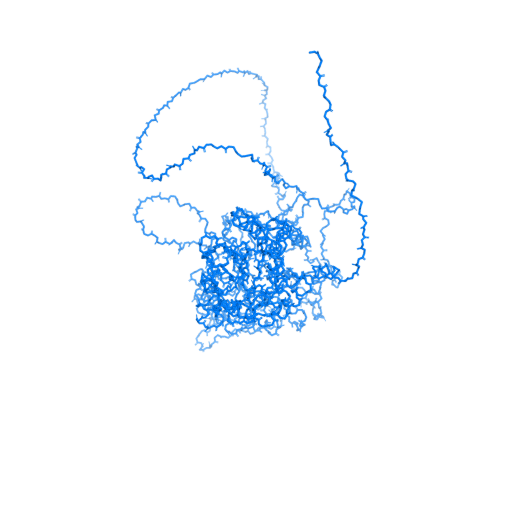36.543 -0.659 1.00 29.44 439 ILE A N 1
ATOM 3488 C CA . ILE A 1 439 ? 29.274 36.636 -1.886 1.00 29.44 439 ILE A CA 1
ATOM 3489 C C . ILE A 1 439 ? 29.045 38.035 -2.452 1.00 29.44 439 ILE A C 1
ATOM 3491 O O . ILE A 1 439 ? 27.905 38.459 -2.640 1.00 29.44 439 ILE A O 1
ATOM 3495 N N . ASN A 1 440 ? 30.150 38.749 -2.668 1.00 25.47 440 ASN A N 1
ATOM 3496 C CA . ASN A 1 440 ? 30.198 40.104 -3.201 1.00 25.47 440 ASN A CA 1
ATOM 3497 C C . ASN A 1 440 ? 29.345 40.258 -4.469 1.00 25.47 440 ASN A C 1
ATOM 3499 O O . ASN A 1 440 ? 29.392 39.443 -5.394 1.00 25.47 440 ASN A O 1
ATOM 3503 N N . SER A 1 441 ? 28.592 41.355 -4.510 1.00 26.67 441 SER A N 1
ATOM 3504 C CA . SER A 1 441 ? 27.776 41.798 -5.633 1.00 26.67 441 SER A CA 1
ATOM 3505 C C . SER A 1 441 ? 28.666 42.212 -6.807 1.00 26.67 441 SER A C 1
ATOM 3507 O O . SER A 1 441 ? 29.074 43.365 -6.878 1.00 26.67 441 SER A O 1
ATOM 3509 N N . ASN A 1 442 ? 29.033 41.247 -7.655 1.00 27.58 442 ASN A N 1
ATOM 3510 C CA . ASN A 1 442 ? 29.386 41.391 -9.080 1.00 27.58 442 ASN A CA 1
ATOM 3511 C C . ASN A 1 442 ? 29.863 40.041 -9.654 1.00 27.58 442 ASN A C 1
ATOM 3513 O O . ASN A 1 442 ? 30.940 39.939 -10.235 1.00 27.58 442 ASN A O 1
ATOM 3517 N N . SER A 1 443 ? 29.077 38.974 -9.491 1.00 26.86 443 SER A N 1
ATOM 3518 C CA . SER A 1 443 ? 29.352 37.705 -10.175 1.00 26.86 443 SER A CA 1
ATOM 3519 C C . SER A 1 443 ? 28.081 37.119 -10.780 1.00 26.86 443 SER A C 1
ATOM 3521 O O . SER A 1 443 ? 27.014 37.083 -10.167 1.00 26.86 443 SER A O 1
ATOM 3523 N N . THR A 1 444 ? 28.199 36.708 -12.039 1.00 29.16 444 THR A N 1
ATOM 3524 C CA . THR A 1 444 ? 27.243 35.856 -12.746 1.00 29.16 444 THR A CA 1
ATOM 3525 C C . THR A 1 444 ? 26.986 34.578 -11.938 1.00 29.16 444 THR A C 1
ATOM 3527 O O . THR A 1 444 ? 27.865 34.147 -11.190 1.00 29.16 444 THR A O 1
ATOM 3530 N N . PRO A 1 445 ? 25.800 33.947 -12.048 1.00 34.84 445 PRO A N 1
ATOM 3531 C CA . PRO A 1 445 ? 25.507 32.743 -11.285 1.00 34.84 445 PRO A CA 1
ATOM 3532 C C . PRO A 1 445 ? 26.453 31.631 -11.747 1.00 34.84 445 PRO A C 1
ATOM 3534 O O . PRO A 1 445 ? 26.314 31.088 -12.849 1.00 34.84 445 PRO A O 1
ATOM 3537 N N . VAL A 1 446 ? 27.451 31.332 -10.917 1.00 37.81 446 VAL A N 1
ATOM 3538 C CA . VAL A 1 446 ? 28.331 30.182 -11.097 1.00 37.81 446 VAL A CA 1
ATOM 3539 C C . VAL A 1 446 ? 27.450 28.959 -10.893 1.00 37.81 446 VAL A C 1
ATOM 3541 O O . VAL A 1 446 ? 26.999 28.675 -9.784 1.00 37.81 446 VAL A O 1
ATOM 3544 N N . SER A 1 447 ? 27.132 28.288 -11.996 1.00 46.28 447 SER A N 1
ATOM 3545 C CA . SER A 1 447 ? 26.516 26.969 -11.982 1.00 46.28 447 SER A CA 1
ATOM 3546 C C . SER A 1 447 ? 27.410 26.066 -11.142 1.00 46.28 447 SER A C 1
ATOM 3548 O O . SER A 1 447 ? 28.608 25.972 -11.411 1.00 46.28 447 SER A O 1
ATOM 3550 N N . SER A 1 448 ? 26.856 25.444 -10.103 1.00 54.12 448 SER A N 1
ATOM 3551 C CA . SER A 1 448 ? 27.541 24.407 -9.334 1.00 54.12 448 SER A CA 1
ATOM 3552 C C . SER A 1 448 ? 27.625 23.151 -10.202 1.00 54.12 448 SER A C 1
ATOM 3554 O O . SER A 1 448 ? 26.888 22.196 -9.987 1.00 54.12 448 SER A O 1
ATOM 3556 N N . CYS A 1 449 ? 28.435 23.199 -11.257 1.00 56.53 449 CYS A N 1
ATOM 3557 C CA . CYS A 1 449 ? 28.703 22.058 -12.117 1.00 56.53 449 CYS A CA 1
ATOM 3558 C C . CYS A 1 449 ? 29.624 21.099 -11.369 1.00 56.53 449 CYS A C 1
ATOM 3560 O O . CYS A 1 449 ? 30.547 21.538 -10.676 1.00 56.53 449 CYS A O 1
ATOM 3562 N N . VAL A 1 450 ? 29.382 19.796 -11.504 1.00 60.16 450 VAL A N 1
ATOM 3563 C CA . VAL A 1 450 ? 30.358 18.806 -11.048 1.00 60.16 450 VAL A CA 1
ATOM 3564 C C . VAL A 1 450 ? 31.312 18.515 -12.187 1.00 60.16 450 VAL A C 1
ATOM 3566 O O . VAL A 1 450 ? 30.897 18.112 -13.270 1.00 60.16 450 VAL A O 1
ATOM 3569 N N . ASN A 1 451 ? 32.590 18.714 -11.901 1.00 63.22 451 ASN A N 1
ATOM 3570 C CA . ASN A 1 451 ? 33.672 18.567 -12.849 1.00 63.22 451 ASN A CA 1
ATOM 3571 C C . ASN A 1 451 ? 34.449 17.297 -12.501 1.00 63.22 451 ASN A C 1
ATOM 3573 O O . ASN A 1 451 ? 34.947 17.178 -11.381 1.00 63.22 451 ASN A O 1
ATOM 3577 N N . ILE A 1 452 ? 34.565 16.358 -13.438 1.00 62.16 452 ILE A N 1
ATOM 3578 C CA . ILE A 1 452 ? 35.487 15.223 -13.315 1.00 62.16 452 ILE A CA 1
ATOM 3579 C C . ILE A 1 452 ? 36.686 15.499 -14.207 1.00 62.16 452 ILE A C 1
ATOM 3581 O O . ILE A 1 452 ? 36.524 15.714 -15.402 1.00 62.16 452 ILE A O 1
ATOM 3585 N N . SER A 1 453 ? 37.889 15.459 -13.642 1.00 55.62 453 SER A N 1
ATOM 3586 C CA . SER A 1 453 ? 39.118 15.451 -14.429 1.00 55.62 453 SER A CA 1
ATOM 3587 C C . SER A 1 453 ? 39.510 14.014 -14.779 1.00 55.62 453 SER A C 1
ATOM 3589 O O . SER A 1 453 ? 39.820 13.238 -13.873 1.00 55.62 453 SER A O 1
ATOM 3591 N N . LEU A 1 454 ? 39.539 13.672 -16.065 1.00 54.38 454 LEU A N 1
ATOM 3592 C CA . LEU A 1 454 ? 40.200 12.464 -16.570 1.00 54.38 454 LEU A CA 1
ATOM 3593 C C . LEU A 1 454 ? 41.307 12.893 -17.531 1.00 54.38 454 LEU A C 1
ATOM 3595 O O . LEU A 1 454 ? 41.051 13.683 -18.429 1.00 54.38 454 LEU A O 1
ATOM 3599 N N . ASN A 1 455 ? 42.528 12.380 -17.356 1.00 52.72 455 ASN A N 1
ATOM 3600 C CA . ASN A 1 455 ? 43.661 12.636 -18.260 1.00 52.72 455 ASN A CA 1
ATOM 3601 C C . ASN A 1 455 ? 43.897 14.132 -18.585 1.00 52.72 455 ASN A C 1
ATOM 3603 O O . ASN A 1 455 ? 44.174 14.481 -19.727 1.00 52.72 455 ASN A O 1
ATOM 3607 N N . ASN A 1 456 ? 43.795 15.016 -17.583 1.00 54.53 456 ASN A N 1
ATOM 3608 C CA . ASN A 1 456 ? 43.877 16.485 -17.706 1.00 54.53 456 ASN A CA 1
ATOM 3609 C C . ASN A 1 456 ? 42.732 17.178 -18.479 1.00 54.53 456 ASN A C 1
ATOM 3611 O O . ASN A 1 456 ? 42.766 18.399 -18.625 1.00 54.53 456 ASN A O 1
ATOM 3615 N N . GLU A 1 457 ? 41.688 16.457 -18.892 1.00 51.34 457 GLU A N 1
ATOM 3616 C CA . GLU A 1 457 ? 40.452 17.033 -19.433 1.00 51.34 457 GLU A CA 1
ATOM 3617 C C . GLU A 1 457 ? 39.366 17.109 -18.356 1.00 51.34 457 GLU A C 1
ATOM 3619 O O . GLU A 1 457 ? 39.157 16.160 -17.598 1.00 51.34 457 GLU A O 1
ATOM 3624 N N . VAL A 1 458 ? 38.670 18.248 -18.275 1.00 58.38 458 VAL A N 1
ATOM 3625 C CA . VAL A 1 458 ? 37.602 18.490 -17.297 1.00 58.38 458 VAL A CA 1
ATOM 3626 C C . VAL A 1 458 ? 36.239 18.278 -17.949 1.00 58.38 458 VAL A C 1
ATOM 3628 O O . VAL A 1 458 ? 35.820 19.058 -18.801 1.00 58.38 458 VAL A O 1
ATOM 3631 N N . TYR A 1 459 ? 35.525 17.252 -17.500 1.00 59.97 459 TYR A N 1
ATOM 3632 C CA . TYR A 1 459 ? 34.178 16.914 -17.938 1.00 59.97 459 TYR A CA 1
ATOM 3633 C C . TYR A 1 459 ? 33.154 17.530 -16.985 1.00 59.97 459 TYR A C 1
ATOM 3635 O O . TYR A 1 459 ? 33.129 17.196 -15.799 1.00 59.97 459 TYR A O 1
ATOM 3643 N N . ASN A 1 460 ? 32.295 18.412 -17.502 1.00 64.50 460 ASN A N 1
ATOM 3644 C CA . ASN A 1 460 ? 31.125 18.891 -16.770 1.00 64.50 460 ASN A CA 1
ATOM 3645 C C . ASN A 1 460 ? 30.069 17.791 -16.820 1.00 64.50 460 ASN A C 1
ATOM 3647 O O . ASN A 1 460 ? 29.502 17.545 -17.881 1.00 64.50 460 ASN A O 1
ATOM 3651 N N . LEU A 1 461 ? 29.812 17.140 -15.691 1.00 64.31 461 LEU A N 1
ATOM 3652 C CA . LEU A 1 461 ? 28.774 16.125 -15.608 1.00 64.31 461 LEU A CA 1
ATOM 3653 C C . LEU A 1 461 ? 27.414 16.753 -15.904 1.00 64.31 461 LEU A C 1
ATOM 3655 O O . LEU A 1 461 ? 26.804 16.458 -16.924 1.00 64.31 461 LEU A O 1
ATOM 3659 N N . GLU A 1 462 ? 26.929 17.608 -15.000 1.00 69.44 462 GLU A N 1
ATOM 3660 C CA . GLU A 1 462 ? 25.543 18.082 -14.997 1.00 69.44 462 GLU A CA 1
ATOM 3661 C C . GLU A 1 462 ? 25.371 19.344 -14.141 1.00 69.44 462 GLU A C 1
ATOM 3663 O O . GLU A 1 462 ? 26.230 19.687 -13.316 1.00 69.44 462 GLU A O 1
ATOM 3668 N N . ASP A 1 463 ? 24.222 20.009 -14.295 1.00 77.44 463 ASP A N 1
ATOM 3669 C CA . ASP A 1 463 ? 23.789 21.082 -13.402 1.00 77.44 463 ASP A CA 1
ATOM 3670 C C . ASP A 1 463 ? 23.155 20.509 -12.118 1.00 77.44 463 ASP A C 1
ATOM 3672 O O . ASP A 1 463 ? 22.026 20.011 -12.107 1.00 77.44 463 ASP A O 1
ATOM 3676 N N . LEU A 1 464 ? 23.872 20.613 -10.995 1.00 83.94 464 LEU A N 1
ATOM 3677 C CA . LEU A 1 464 ? 23.418 20.095 -9.700 1.00 83.94 464 LEU A CA 1
ATOM 3678 C C . LEU A 1 464 ? 22.181 20.815 -9.144 1.00 83.94 464 LEU A C 1
ATOM 3680 O O . LEU A 1 464 ? 21.565 20.334 -8.191 1.00 83.94 464 LEU A O 1
ATOM 3684 N N . SER A 1 465 ? 21.801 21.965 -9.708 1.00 85.50 465 SER A N 1
ATOM 3685 C CA . SER A 1 465 ? 20.670 22.746 -9.208 1.00 85.50 465 SER A CA 1
ATOM 3686 C C . SER A 1 465 ? 19.334 22.004 -9.325 1.00 85.50 465 SER A C 1
ATOM 3688 O O . SER A 1 465 ? 18.497 22.137 -8.430 1.00 85.50 465 SER A O 1
ATOM 3690 N N . TYR A 1 466 ? 19.154 21.151 -10.342 1.00 90.12 466 TYR A N 1
ATOM 3691 C CA . TYR A 1 466 ? 17.980 20.276 -10.461 1.00 90.12 466 TYR A CA 1
ATOM 3692 C C . TYR A 1 466 ? 17.904 19.276 -9.301 1.00 90.12 466 TYR A C 1
ATOM 3694 O O . TYR A 1 466 ? 16.863 19.131 -8.656 1.00 90.12 466 TYR A O 1
ATOM 3702 N N . PHE A 1 467 ? 19.023 18.614 -9.004 1.00 90.00 467 PHE A N 1
ATOM 3703 C CA . PHE A 1 467 ? 19.131 17.628 -7.932 1.00 90.00 467 PHE A CA 1
ATOM 3704 C C . PHE A 1 467 ? 18.888 18.247 -6.552 1.00 90.00 467 PHE A C 1
ATOM 3706 O O . PHE A 1 467 ? 18.089 17.734 -5.765 1.00 90.00 467 PHE A O 1
ATOM 3713 N N . GLU A 1 468 ? 19.517 19.391 -6.279 1.00 89.81 468 GLU A N 1
ATOM 3714 C CA . GLU A 1 468 ? 19.336 20.117 -5.022 1.00 89.81 468 GLU A CA 1
ATOM 3715 C C . GLU A 1 468 ? 17.904 20.641 -4.858 1.00 89.81 468 GLU A C 1
ATOM 3717 O O . GLU A 1 468 ? 17.344 20.588 -3.760 1.00 89.81 468 GLU A O 1
ATOM 3722 N N . TYR A 1 469 ? 17.252 21.065 -5.945 1.00 92.31 469 TYR A N 1
ATOM 3723 C CA . TYR A 1 469 ? 15.848 21.459 -5.887 1.00 92.31 469 TYR A CA 1
ATOM 3724 C C . TYR A 1 469 ? 14.910 20.277 -5.590 1.00 92.31 469 TYR A C 1
ATOM 3726 O O . TYR A 1 469 ? 14.000 20.414 -4.770 1.00 92.31 469 TYR A O 1
ATOM 3734 N N . ILE A 1 470 ? 15.132 19.097 -6.180 1.00 92.06 470 ILE A N 1
ATOM 3735 C CA . ILE A 1 470 ? 14.343 17.900 -5.842 1.00 92.06 470 ILE A CA 1
ATOM 3736 C C . ILE A 1 470 ? 14.558 17.490 -4.380 1.00 92.06 470 ILE A C 1
ATOM 3738 O O . ILE A 1 470 ? 13.584 17.213 -3.678 1.00 92.06 470 ILE A O 1
ATOM 3742 N N . LYS A 1 471 ? 15.800 17.517 -3.875 1.00 89.75 471 LYS A N 1
ATOM 3743 C CA . LYS A 1 471 ? 16.073 17.305 -2.441 1.00 89.75 471 LYS A CA 1
ATOM 3744 C C . LYS A 1 471 ? 15.319 18.300 -1.565 1.00 89.75 471 LYS A C 1
ATOM 3746 O O . LYS A 1 471 ? 14.762 17.905 -0.540 1.00 89.75 471 LYS A O 1
ATOM 3751 N N . TYR A 1 472 ? 15.294 19.573 -1.960 1.00 88.62 472 TYR A N 1
ATOM 3752 C CA . TYR A 1 472 ? 14.525 20.602 -1.270 1.00 88.62 472 TYR A CA 1
ATOM 3753 C C . TYR A 1 472 ? 13.032 20.257 -1.250 1.00 88.62 472 TYR A C 1
ATOM 3755 O O . TYR A 1 472 ? 12.451 20.230 -0.170 1.00 88.62 472 TYR A O 1
ATOM 3763 N N . LEU A 1 473 ? 12.426 19.910 -2.393 1.00 87.19 473 LEU A N 1
ATOM 3764 C CA . LEU A 1 473 ? 11.007 19.537 -2.456 1.00 87.19 473 LEU A CA 1
ATOM 3765 C C . LEU A 1 473 ? 10.673 18.330 -1.578 1.00 87.19 473 LEU A C 1
ATOM 3767 O O . LEU A 1 473 ? 9.645 18.336 -0.898 1.00 87.19 473 LEU A O 1
ATOM 3771 N N . ILE A 1 474 ? 11.546 17.321 -1.568 1.00 84.19 474 ILE A N 1
ATOM 3772 C CA . ILE A 1 474 ? 11.412 16.148 -0.702 1.00 84.19 474 ILE A CA 1
ATOM 3773 C C . ILE A 1 474 ? 11.474 16.575 0.767 1.00 84.19 474 ILE A C 1
ATOM 3775 O O . ILE A 1 474 ? 10.575 16.252 1.540 1.00 84.19 474 ILE A O 1
ATOM 3779 N N . LYS A 1 475 ? 12.479 17.360 1.166 1.00 81.12 475 LYS A N 1
ATOM 3780 C CA . LYS A 1 475 ? 12.615 17.838 2.550 1.00 81.12 475 LYS A CA 1
ATOM 3781 C C . LYS A 1 475 ? 11.417 18.685 2.987 1.00 81.12 475 LYS A C 1
ATOM 3783 O O . LYS A 1 475 ? 10.885 18.470 4.072 1.00 81.12 475 LYS A O 1
ATOM 3788 N N . SER A 1 476 ? 10.969 19.606 2.137 1.00 76.88 476 SER A N 1
ATOM 3789 C CA . SER A 1 476 ? 9.799 20.447 2.392 1.00 76.88 476 SER A CA 1
ATOM 3790 C C . SER A 1 476 ? 8.516 19.634 2.549 1.00 76.88 476 SER A C 1
ATOM 3792 O O . SER A 1 476 ? 7.686 19.998 3.376 1.00 76.88 476 SER A O 1
ATOM 3794 N N . SER A 1 477 ? 8.366 18.521 1.823 1.00 67.31 477 SER A N 1
ATOM 3795 C CA . SER A 1 477 ? 7.214 17.626 2.005 1.00 67.31 477 SER A CA 1
ATOM 3796 C C . SER A 1 477 ? 7.178 16.997 3.406 1.00 67.31 477 SER A C 1
ATOM 3798 O O . SER A 1 477 ? 6.122 16.952 4.029 1.00 67.31 477 SER A O 1
ATOM 3800 N N . PHE A 1 478 ? 8.338 16.612 3.955 1.00 61.41 478 PHE A N 1
ATOM 3801 C CA . PHE A 1 478 ? 8.439 16.041 5.303 1.00 61.41 478 PHE A CA 1
ATOM 3802 C C . PHE A 1 478 ? 8.257 17.085 6.412 1.00 61.41 478 PHE A C 1
ATOM 3804 O O . PHE A 1 478 ? 7.588 16.818 7.406 1.00 61.41 478 PHE A O 1
ATOM 3811 N N . SER A 1 479 ? 8.840 18.278 6.261 1.00 55.12 479 SER A N 1
ATOM 3812 C CA . SER A 1 479 ? 8.794 19.325 7.296 1.00 55.12 479 SER A CA 1
ATOM 3813 C C . SER A 1 479 ? 7.422 19.986 7.458 1.00 55.12 479 SER A C 1
ATOM 3815 O O . SER A 1 479 ? 7.167 20.595 8.491 1.00 55.12 479 SER A O 1
ATOM 3817 N N . ASN A 1 480 ? 6.528 19.861 6.476 1.00 51.38 480 ASN A N 1
ATOM 3818 C CA . ASN A 1 480 ? 5.199 20.473 6.519 1.00 51.38 480 ASN A CA 1
ATOM 3819 C C . ASN A 1 480 ? 4.142 19.643 7.279 1.00 51.38 480 ASN A C 1
ATOM 3821 O O . ASN A 1 480 ? 2.958 19.929 7.126 1.00 51.38 480 ASN A O 1
ATOM 3825 N N . ASN A 1 481 ? 4.527 18.642 8.091 1.00 46.44 481 ASN A N 1
ATOM 3826 C CA . ASN A 1 481 ? 3.594 17.813 8.882 1.00 46.44 481 ASN A CA 1
ATOM 3827 C C . ASN A 1 481 ? 2.409 17.276 8.054 1.00 46.44 481 ASN A C 1
ATOM 3829 O O . ASN A 1 481 ? 1.263 17.276 8.496 1.00 46.44 481 ASN A O 1
ATOM 3833 N N . GLN A 1 482 ? 2.677 16.837 6.824 1.00 50.22 482 GLN A N 1
ATOM 3834 C CA . GLN A 1 482 ? 1.631 16.307 5.945 1.00 50.22 482 GLN A CA 1
ATOM 3835 C C . GLN A 1 482 ? 1.313 14.834 6.211 1.00 50.22 482 GLN A C 1
ATOM 3837 O O . GLN A 1 482 ? 0.363 14.333 5.625 1.00 50.22 482 GLN A O 1
ATOM 3842 N N . LEU A 1 483 ? 2.070 14.167 7.093 1.00 51.91 483 LEU A N 1
ATOM 3843 C CA . LEU A 1 483 ? 1.691 12.861 7.615 1.00 51.91 483 LEU A CA 1
ATOM 3844 C C . LEU A 1 483 ? 0.854 13.055 8.882 1.00 51.91 483 LEU A C 1
ATOM 3846 O O . LEU A 1 483 ? 1.357 13.511 9.911 1.00 51.91 483 LEU A O 1
ATOM 3850 N N . LEU A 1 484 ? -0.432 12.726 8.802 1.00 55.75 484 LEU A N 1
ATOM 3851 C CA . LEU A 1 484 ? -1.348 12.734 9.937 1.00 55.75 484 LEU A CA 1
ATOM 3852 C C . LEU A 1 484 ? -0.801 11.817 11.054 1.00 55.75 484 LEU A C 1
ATOM 3854 O O . LEU A 1 484 ? -0.127 10.826 10.760 1.00 55.75 484 LEU A O 1
ATOM 3858 N N . PRO A 1 485 ? -1.117 12.055 12.344 1.00 59.09 485 PRO A N 1
ATOM 3859 C CA . PRO A 1 485 ? -0.696 11.175 13.443 1.00 59.09 485 PRO A CA 1
ATOM 3860 C C . PRO A 1 485 ? -1.013 9.693 13.195 1.00 59.09 485 PRO A C 1
ATOM 3862 O O . PRO A 1 485 ? -0.228 8.812 13.546 1.00 59.09 485 PRO A O 1
ATOM 3865 N N . ILE A 1 486 ? -2.130 9.427 12.510 1.00 63.25 486 ILE A N 1
ATOM 3866 C CA . ILE A 1 486 ? -2.522 8.087 12.084 1.00 63.25 486 ILE A CA 1
ATOM 3867 C C . ILE A 1 486 ? -1.546 7.487 11.066 1.00 63.25 486 ILE A C 1
ATOM 3869 O O . ILE A 1 486 ? -1.297 6.290 11.123 1.00 63.25 486 ILE A O 1
ATOM 3873 N N . GLU A 1 487 ? -0.985 8.271 10.146 1.00 60.38 487 GLU A N 1
ATOM 3874 C CA . GLU A 1 487 ? -0.011 7.834 9.137 1.00 60.38 487 GLU A CA 1
ATOM 3875 C C . GLU A 1 487 ? 1.354 7.557 9.770 1.00 60.38 487 GLU A C 1
ATOM 3877 O O . GLU A 1 487 ? 1.950 6.517 9.486 1.00 60.38 487 GLU A O 1
ATOM 3882 N N . ASN A 1 488 ? 1.778 8.398 10.720 1.00 62.78 488 ASN A N 1
ATOM 3883 C CA . ASN A 1 488 ? 2.979 8.158 11.525 1.00 62.78 488 ASN A CA 1
ATOM 3884 C C . ASN A 1 488 ? 2.865 6.876 12.358 1.00 62.78 488 ASN A C 1
ATOM 3886 O O . ASN A 1 488 ? 3.768 6.044 12.319 1.00 62.78 488 ASN A O 1
ATOM 3890 N N . TYR A 1 489 ? 1.739 6.655 13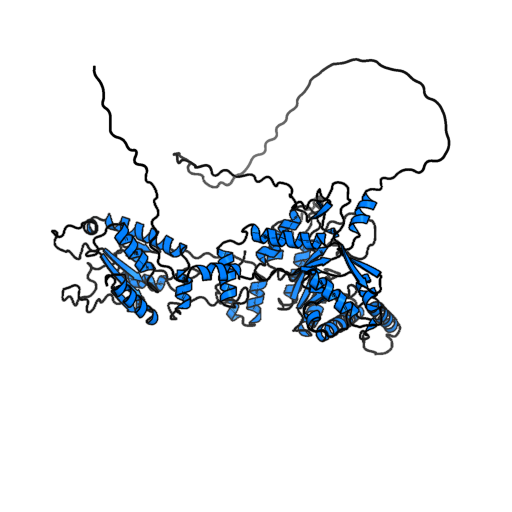.049 1.00 64.88 489 TYR A N 1
ATOM 3891 C CA . TYR A 1 489 ? 1.506 5.400 13.772 1.00 64.88 489 TYR A CA 1
ATOM 3892 C C . TYR A 1 489 ? 1.634 4.174 12.853 1.00 64.88 489 TYR A C 1
ATOM 3894 O O . TYR A 1 489 ? 2.195 3.157 13.256 1.00 64.88 489 TYR A O 1
ATOM 3902 N N . ASN A 1 490 ? 1.179 4.263 11.599 1.00 59.38 490 ASN A N 1
ATOM 3903 C CA . ASN A 1 490 ? 1.254 3.134 10.662 1.00 59.38 490 ASN A CA 1
ATOM 3904 C C . ASN A 1 490 ? 2.660 2.851 10.199 1.00 59.38 490 ASN A C 1
ATOM 3906 O O . ASN A 1 490 ? 3.041 1.690 10.144 1.00 59.38 490 ASN A O 1
ATOM 3910 N N . ILE A 1 491 ? 3.405 3.894 9.839 1.00 58.34 491 ILE A N 1
ATOM 3911 C CA . ILE A 1 491 ? 4.804 3.752 9.451 1.00 58.34 491 ILE A CA 1
ATOM 3912 C C . ILE A 1 491 ? 5.552 3.083 10.607 1.00 58.34 491 ILE A C 1
ATOM 3914 O O . ILE A 1 491 ? 6.233 2.083 10.397 1.00 58.34 491 ILE A O 1
ATOM 3918 N N . ASN A 1 492 ? 5.309 3.535 11.837 1.00 59.44 492 ASN A N 1
ATOM 3919 C CA . ASN A 1 492 ? 5.928 2.978 13.035 1.00 59.44 492 ASN A CA 1
ATOM 3920 C C . ASN A 1 492 ? 5.508 1.518 13.277 1.00 59.44 492 ASN A C 1
ATOM 3922 O O . ASN A 1 492 ? 6.360 0.676 13.541 1.00 59.44 492 ASN A O 1
ATOM 3926 N N . SER A 1 493 ? 4.219 1.195 13.136 1.00 57.66 493 SER A N 1
ATOM 3927 C CA . SER A 1 493 ? 3.683 -0.161 13.320 1.00 57.66 493 SER A CA 1
ATOM 3928 C C . SER A 1 493 ? 4.157 -1.140 12.238 1.00 57.66 493 SER A C 1
ATOM 3930 O O . SER A 1 493 ? 4.537 -2.268 12.547 1.00 57.66 493 SER A O 1
ATOM 3932 N N . LEU A 1 494 ? 4.201 -0.718 10.971 1.00 53.50 494 LEU A N 1
ATOM 3933 C CA . LEU A 1 494 ? 4.693 -1.526 9.850 1.00 53.50 494 LEU A CA 1
ATOM 3934 C C . LEU A 1 494 ? 6.195 -1.806 9.980 1.00 53.50 494 LEU A C 1
ATOM 3936 O O . LEU A 1 494 ? 6.623 -2.946 9.796 1.00 53.50 494 LEU A O 1
ATOM 3940 N N . LEU A 1 495 ? 6.980 -0.787 10.352 1.00 52.62 495 LEU A N 1
ATOM 3941 C CA . LEU A 1 495 ? 8.419 -0.920 10.591 1.00 52.62 495 LEU A CA 1
ATOM 3942 C C . LEU A 1 495 ? 8.714 -1.800 11.815 1.00 52.62 495 LEU A C 1
ATOM 3944 O O . LEU A 1 495 ? 9.593 -2.658 11.740 1.00 52.62 495 LEU A O 1
ATOM 3948 N N . ALA A 1 496 ? 7.958 -1.645 12.907 1.00 51.56 496 ALA A N 1
ATOM 3949 C CA . ALA A 1 496 ? 8.121 -2.446 14.122 1.00 51.56 496 ALA A CA 1
ATOM 3950 C C . ALA A 1 496 ? 7.737 -3.921 13.918 1.00 51.56 496 ALA A C 1
ATOM 3952 O O . ALA A 1 496 ? 8.426 -4.813 14.410 1.00 51.56 496 ALA A O 1
ATOM 3953 N N . ASN A 1 497 ? 6.673 -4.192 13.156 1.00 48.78 497 ASN A N 1
ATOM 3954 C CA . ASN A 1 497 ? 6.155 -5.549 12.966 1.00 48.78 497 ASN A CA 1
ATOM 3955 C C . ASN A 1 497 ? 6.771 -6.295 11.768 1.00 48.78 497 ASN A C 1
ATOM 3957 O O . ASN A 1 497 ? 6.345 -7.412 11.476 1.00 48.78 497 ASN A O 1
ATOM 3961 N N . LYS A 1 498 ? 7.746 -5.704 11.049 1.00 48.47 498 LYS A N 1
ATOM 3962 C CA . LYS A 1 498 ? 8.282 -6.226 9.768 1.00 48.47 498 LYS A CA 1
ATOM 3963 C C . LYS A 1 498 ? 7.177 -6.617 8.774 1.00 48.47 498 LYS A C 1
ATOM 3965 O O . LYS A 1 498 ? 7.368 -7.494 7.931 1.00 48.47 498 LYS A O 1
ATOM 3970 N N . LEU A 1 499 ? 6.007 -5.991 8.881 1.00 47.88 499 LEU A N 1
ATOM 3971 C CA . LEU A 1 499 ? 4.895 -6.269 7.990 1.00 47.88 499 LEU A CA 1
ATOM 3972 C C . LEU A 1 499 ? 5.194 -5.583 6.664 1.00 47.88 499 LEU A C 1
ATOM 3974 O O . LEU A 1 499 ? 5.497 -4.389 6.617 1.00 47.88 499 LEU A O 1
ATOM 3978 N N . SER A 1 500 ? 5.133 -6.351 5.580 1.00 48.50 500 SER A N 1
ATOM 3979 C CA . SER A 1 500 ? 5.232 -5.784 4.246 1.00 48.50 500 SER A CA 1
ATOM 3980 C C . SER A 1 500 ? 4.070 -4.818 4.022 1.00 48.50 500 SER A C 1
ATOM 3982 O O . SER A 1 500 ? 2.951 -5.009 4.504 1.00 48.50 500 SER A O 1
ATOM 3984 N N . GLU A 1 501 ? 4.357 -3.731 3.315 1.00 48.38 501 GLU A N 1
ATOM 3985 C CA . GLU A 1 501 ? 3.379 -2.712 2.960 1.00 48.38 501 GLU A CA 1
ATOM 3986 C C . GLU A 1 501 ? 2.114 -3.343 2.375 1.00 48.38 501 GLU A C 1
ATOM 3988 O O . GLU A 1 501 ? 2.156 -4.088 1.393 1.00 48.38 501 GLU A O 1
ATOM 3993 N N . GLY A 1 502 ? 0.977 -3.059 3.012 1.00 53.78 502 GLY A N 1
ATOM 3994 C CA . GLY A 1 502 ? -0.329 -3.601 2.663 1.00 53.78 502 GLY A CA 1
ATOM 3995 C C . GLY A 1 502 ? -0.421 -5.129 2.697 1.00 53.78 502 GLY A C 1
ATOM 3996 O O . GLY A 1 502 ? -1.087 -5.699 1.835 1.00 53.78 502 GLY A O 1
ATOM 3997 N N . ALA A 1 503 ? 0.249 -5.783 3.648 1.00 59.81 503 ALA A N 1
ATOM 3998 C CA . ALA A 1 503 ? -0.047 -7.162 4.013 1.00 59.81 503 ALA A CA 1
ATOM 3999 C C . ALA A 1 503 ? -1.521 -7.284 4.432 1.00 59.81 503 ALA A C 1
ATOM 4001 O O . ALA A 1 503 ? -2.011 -6.509 5.257 1.00 59.81 503 ALA A O 1
ATOM 4002 N N . LEU A 1 504 ? -2.226 -8.253 3.848 1.00 70.56 504 LEU A N 1
ATOM 4003 C CA . LEU A 1 504 ? -3.579 -8.605 4.263 1.00 70.56 504 LEU A CA 1
ATOM 4004 C C . LEU A 1 504 ? -3.512 -9.187 5.674 1.00 70.56 504 LEU A C 1
ATOM 4006 O O . LEU A 1 504 ? -2.802 -10.167 5.904 1.00 70.56 504 LEU A O 1
ATOM 4010 N N . GLN A 1 505 ? -4.239 -8.588 6.610 1.00 75.38 505 GLN A N 1
ATOM 4011 C CA . GLN A 1 505 ? -4.376 -9.139 7.953 1.00 75.38 505 GLN A CA 1
ATOM 4012 C C . GLN A 1 505 ? -5.626 -10.010 8.011 1.00 75.38 505 GLN A C 1
ATOM 4014 O O . GLN A 1 505 ? -6.578 -9.802 7.263 1.00 75.38 505 GLN A O 1
ATOM 4019 N N . VAL A 1 506 ? -5.632 -10.994 8.903 1.00 79.19 506 VAL A N 1
ATOM 4020 C CA . VAL A 1 506 ? -6.854 -11.736 9.226 1.00 79.19 506 VAL A CA 1
ATOM 4021 C C . VAL A 1 506 ? -7.588 -10.945 10.312 1.00 79.19 506 VAL A C 1
ATOM 4023 O O . VAL A 1 506 ? -6.923 -10.501 11.253 1.00 79.19 506 VAL A O 1
ATOM 4026 N N . PRO A 1 507 ? -8.917 -10.738 10.212 1.00 82.81 507 PRO A N 1
ATOM 4027 C CA . PRO A 1 507 ? -9.680 -10.121 11.289 1.00 82.81 507 PRO A CA 1
ATOM 4028 C C . PRO A 1 507 ? -9.420 -10.848 12.600 1.00 82.81 507 PRO A C 1
ATOM 4030 O O . PRO A 1 507 ? -9.394 -12.082 12.637 1.00 82.81 507 PRO A O 1
ATOM 4033 N N . LEU A 1 508 ? -9.242 -10.089 13.679 1.00 86.69 508 LEU A N 1
ATOM 4034 C CA . LEU A 1 508 ? -9.172 -10.695 14.997 1.00 86.69 508 LEU A CA 1
ATOM 4035 C C . LEU A 1 508 ? -10.490 -11.420 15.288 1.00 86.69 508 LEU A C 1
ATOM 4037 O O . LEU A 1 508 ? -11.558 -11.060 14.794 1.00 86.69 508 LEU A O 1
ATOM 4041 N N . GLN A 1 509 ? -10.388 -12.492 16.067 1.00 89.56 509 GLN A N 1
ATOM 4042 C CA . GLN A 1 509 ? -11.528 -13.293 16.509 1.00 89.56 509 GLN A CA 1
ATOM 4043 C C . GLN A 1 509 ? -11.420 -13.514 18.022 1.00 89.56 509 GLN A C 1
ATOM 4045 O O . GLN A 1 509 ? -11.175 -14.650 18.442 1.00 89.56 509 GLN A O 1
ATOM 4050 N N . PRO A 1 510 ? -11.542 -12.461 18.861 1.00 91.25 510 PRO A N 1
ATOM 4051 C CA . PRO A 1 510 ? -11.293 -12.573 20.301 1.00 91.25 510 PRO A CA 1
ATOM 4052 C C . PRO A 1 510 ? -12.249 -13.545 20.994 1.00 91.25 510 PRO A C 1
ATOM 4054 O O . PRO A 1 510 ? -11.869 -14.208 21.955 1.00 91.25 510 PRO A O 1
ATOM 4057 N N . LEU A 1 511 ? -13.476 -13.700 20.480 1.00 90.81 511 LEU A N 1
ATOM 4058 C CA . LEU A 1 511 ? -14.434 -14.668 21.014 1.00 90.81 511 LEU A CA 1
ATOM 4059 C C . LEU A 1 511 ? -14.031 -16.122 20.752 1.00 90.81 511 LEU A C 1
ATOM 4061 O O . LEU A 1 511 ? -14.341 -16.990 21.566 1.00 90.81 511 LEU A O 1
ATOM 4065 N N . ASN A 1 512 ? -13.309 -16.411 19.670 1.00 90.44 512 ASN A N 1
ATOM 4066 C CA . ASN A 1 512 ? -12.821 -17.762 19.388 1.00 90.44 512 ASN A CA 1
ATOM 4067 C C . ASN A 1 512 ? -11.435 -17.988 20.018 1.00 90.44 512 ASN A C 1
ATOM 4069 O O . ASN A 1 512 ? -11.218 -18.953 20.744 1.00 90.44 512 ASN A O 1
ATOM 4073 N N . ASN A 1 513 ? -10.531 -17.020 19.861 1.00 90.69 513 ASN A N 1
ATOM 4074 C CA . ASN A 1 513 ? -9.115 -17.144 20.199 1.00 90.69 513 ASN A CA 1
ATOM 4075 C C . ASN A 1 513 ? -8.713 -16.228 21.357 1.00 90.69 513 ASN A C 1
ATOM 4077 O O . ASN A 1 513 ? -9.125 -15.074 21.426 1.00 90.69 513 ASN A O 1
ATOM 4081 N N . ASN A 1 514 ? -7.837 -16.713 22.235 1.00 92.94 514 ASN A N 1
ATOM 4082 C CA . ASN A 1 514 ? -7.251 -15.872 23.276 1.00 92.94 514 ASN A CA 1
ATOM 4083 C C . ASN A 1 514 ? -6.203 -14.933 22.666 1.00 92.94 514 ASN A C 1
ATOM 4085 O O . ASN A 1 514 ? -5.235 -15.388 22.056 1.00 92.94 514 ASN A O 1
ATOM 4089 N N . LEU A 1 515 ? -6.391 -13.626 22.848 1.00 91.44 515 LEU A N 1
ATOM 4090 C CA . LEU A 1 515 ? -5.453 -12.615 22.366 1.00 91.44 515 LEU A CA 1
ATOM 4091 C C . LEU A 1 515 ? -4.134 -12.651 23.149 1.00 91.44 515 LEU A C 1
ATOM 4093 O O . LEU A 1 515 ? -4.094 -12.999 24.334 1.00 91.44 515 LEU A O 1
ATOM 4097 N N . THR A 1 516 ? -3.050 -12.258 22.479 1.00 91.25 516 THR A N 1
ATOM 4098 C CA . THR A 1 516 ? -1.708 -12.186 23.070 1.00 91.25 516 THR A CA 1
ATOM 4099 C C . THR A 1 516 ? -1.512 -10.898 23.870 1.00 91.25 516 THR A C 1
ATOM 4101 O O . THR A 1 516 ? -2.161 -9.885 23.610 1.00 91.25 516 THR A O 1
ATOM 4104 N N . ASN A 1 517 ? -0.553 -10.896 24.803 1.00 88.75 517 ASN A N 1
ATOM 4105 C CA . ASN A 1 517 ? -0.228 -9.707 25.603 1.00 88.75 517 ASN A CA 1
ATOM 4106 C C . ASN A 1 517 ? 0.162 -8.492 24.737 1.00 88.75 517 ASN A C 1
ATOM 4108 O O . ASN A 1 517 ? -0.257 -7.373 25.019 1.00 88.75 517 ASN A O 1
ATOM 4112 N N . LEU A 1 518 ? 0.909 -8.722 23.649 1.00 87.38 518 LEU A N 1
ATOM 4113 C CA . LEU A 1 518 ? 1.276 -7.672 22.695 1.00 87.38 518 LEU A CA 1
ATOM 4114 C C . LEU A 1 518 ? 0.040 -7.048 22.028 1.00 87.38 518 LEU A C 1
ATOM 4116 O O . LEU A 1 518 ? -0.004 -5.838 21.838 1.00 87.38 518 LEU A O 1
ATOM 4120 N N . THR A 1 519 ? -0.981 -7.855 21.723 1.00 86.44 519 THR A N 1
ATOM 4121 C CA . THR A 1 519 ? -2.228 -7.367 21.109 1.00 86.44 519 THR A CA 1
ATOM 4122 C C . THR A 1 519 ? -2.961 -6.406 22.047 1.00 86.44 519 THR A C 1
ATOM 4124 O O . THR A 1 519 ? -3.333 -5.312 21.631 1.00 86.44 519 THR A O 1
ATOM 4127 N N . TYR A 1 520 ? -3.092 -6.757 23.332 1.00 90.06 520 TYR A N 1
ATOM 4128 C CA . TYR A 1 520 ? -3.677 -5.847 24.323 1.00 90.06 520 TYR A CA 1
ATOM 4129 C C . TYR A 1 520 ? -2.860 -4.561 24.472 1.00 90.06 520 TYR A C 1
ATOM 4131 O O . TYR A 1 520 ? -3.430 -3.477 24.499 1.00 90.06 520 TYR A O 1
ATOM 4139 N N . GLN A 1 521 ? -1.528 -4.655 24.497 1.00 87.50 521 GLN A N 1
ATOM 4140 C CA . GLN A 1 521 ? -0.675 -3.469 24.573 1.00 87.50 521 GLN A CA 1
ATOM 4141 C C . GLN A 1 521 ? -0.889 -2.520 23.387 1.00 87.50 521 GLN A C 1
ATOM 4143 O O . GLN A 1 521 ? -0.966 -1.311 23.585 1.00 87.50 521 GLN A O 1
ATOM 4148 N N . ILE A 1 522 ? -1.052 -3.055 22.173 1.00 85.31 522 ILE A N 1
ATOM 4149 C CA . ILE A 1 522 ? -1.389 -2.264 20.982 1.00 85.31 522 ILE A CA 1
ATOM 4150 C C . ILE A 1 522 ? -2.724 -1.531 21.167 1.00 85.31 522 ILE A C 1
ATOM 4152 O O . ILE A 1 522 ? -2.800 -0.343 20.860 1.00 85.31 522 ILE A O 1
ATOM 4156 N N . PHE A 1 523 ? -3.752 -2.202 21.698 1.00 87.69 523 PHE A N 1
ATOM 4157 C CA . PHE A 1 523 ? -5.057 -1.580 21.951 1.00 87.69 523 PHE A CA 1
ATOM 4158 C C . PHE A 1 523 ? -4.987 -0.437 22.961 1.00 87.69 523 PHE A C 1
ATOM 4160 O O . PHE A 1 523 ? -5.677 0.565 22.801 1.00 87.69 523 PHE A O 1
ATOM 4167 N N . GLU A 1 524 ? -4.153 -0.579 23.985 1.00 89.25 524 GLU A N 1
ATOM 4168 C CA . GLU A 1 524 ? -4.034 0.374 25.091 1.00 89.25 524 GLU A CA 1
ATOM 4169 C C . GLU A 1 524 ? -3.291 1.657 24.722 1.00 89.25 524 GLU A C 1
ATOM 4171 O O . GLU A 1 524 ? -3.418 2.667 25.412 1.00 89.25 524 GLU A O 1
ATOM 4176 N N . HIS A 1 525 ? -2.558 1.649 23.609 1.00 86.06 525 HIS A N 1
ATOM 4177 C CA . HIS A 1 525 ? -1.942 2.855 23.069 1.00 86.06 525 HIS A CA 1
ATOM 4178 C C . HIS A 1 525 ? -2.958 3.841 22.466 1.00 86.06 525 HIS A C 1
ATOM 4180 O O . HIS A 1 525 ? -2.606 5.002 22.249 1.00 86.06 525 HIS A O 1
ATOM 4186 N N . ASP A 1 526 ? -4.205 3.425 22.220 1.00 86.94 526 ASP A N 1
ATOM 4187 C CA . ASP A 1 526 ? -5.262 4.315 21.734 1.00 86.94 526 ASP A CA 1
ATOM 4188 C C . ASP A 1 526 ? -5.883 5.133 22.877 1.00 86.94 526 ASP A C 1
ATOM 4190 O O . ASP A 1 526 ? -6.920 4.788 23.448 1.00 86.94 526 ASP A O 1
ATOM 4194 N N . SER A 1 527 ? -5.252 6.260 23.205 1.00 89.50 527 SER A N 1
ATOM 4195 C CA . SER A 1 527 ? -5.742 7.174 24.241 1.00 89.50 527 SER A CA 1
ATOM 4196 C C . SER A 1 527 ? -7.108 7.786 23.921 1.00 89.50 527 SER A C 1
ATOM 4198 O O . SER A 1 527 ? -7.875 8.068 24.843 1.00 89.50 527 SER A O 1
ATOM 4200 N N . THR A 1 528 ? -7.439 7.970 22.638 1.00 91.06 528 THR A N 1
ATOM 4201 C CA . THR A 1 528 ? -8.703 8.595 22.221 1.00 91.06 528 THR A CA 1
ATOM 4202 C C . THR A 1 528 ? -9.870 7.664 22.515 1.00 91.06 528 THR A C 1
ATOM 4204 O O . THR A 1 528 ? -10.864 8.103 23.093 1.00 91.06 528 THR A O 1
ATOM 4207 N N . LYS A 1 529 ? -9.721 6.365 22.220 1.00 95.12 529 LYS A N 1
ATOM 4208 C CA . LYS A 1 529 ? -10.718 5.345 22.560 1.00 95.12 529 LYS A CA 1
ATOM 4209 C C . LYS A 1 529 ? -11.086 5.391 24.042 1.00 95.12 529 LYS A C 1
ATOM 4211 O O . LYS A 1 529 ? -12.257 5.557 24.380 1.00 95.12 529 LYS A O 1
ATOM 4216 N N . TYR A 1 530 ? -10.102 5.285 24.938 1.00 96.56 530 TYR A N 1
ATOM 4217 C CA . TYR A 1 530 ? -10.381 5.237 26.379 1.00 96.56 530 TYR A CA 1
ATOM 4218 C C . TYR A 1 530 ? -10.861 6.574 26.951 1.00 96.56 530 TYR A C 1
ATOM 4220 O O . TYR A 1 530 ? -11.621 6.556 27.914 1.00 96.56 530 TYR A O 1
ATOM 4228 N N . TYR A 1 531 ? -10.474 7.707 26.358 1.00 96.69 531 TYR A N 1
ATOM 4229 C CA . TYR A 1 531 ? -11.040 9.016 26.696 1.00 96.69 531 TYR A CA 1
ATOM 4230 C C . TYR A 1 531 ? -12.536 9.097 26.348 1.00 96.69 531 TYR A C 1
ATOM 4232 O O . TYR A 1 531 ? -13.346 9.541 27.159 1.00 96.69 531 TYR A O 1
ATOM 4240 N N . CYS A 1 532 ? -12.936 8.607 25.171 1.00 97.81 532 CYS A N 1
ATOM 4241 C CA . CYS A 1 532 ? -14.347 8.546 24.788 1.00 97.81 532 CYS A CA 1
ATOM 4242 C C . CYS A 1 532 ? -15.156 7.610 25.700 1.00 97.81 532 CYS A C 1
ATOM 4244 O O . CYS A 1 532 ? -16.256 7.977 26.110 1.00 97.81 532 CYS A O 1
ATOM 4246 N N . TYR A 1 533 ? -14.611 6.439 26.056 1.00 98.44 533 TYR A N 1
ATOM 4247 C CA . TYR A 1 533 ? -15.249 5.540 27.026 1.00 98.44 533 TYR A CA 1
ATOM 4248 C C . TYR A 1 533 ? -15.403 6.196 28.399 1.00 98.44 533 TYR A C 1
ATOM 4250 O O . TYR A 1 533 ? -16.479 6.122 28.975 1.00 98.44 533 TYR A O 1
ATOM 4258 N N . GLU A 1 534 ? -14.366 6.860 28.912 1.00 98.44 534 GLU A N 1
ATOM 4259 C CA . GLU A 1 534 ? -14.410 7.581 30.190 1.00 98.44 534 GLU A CA 1
ATOM 4260 C C . GLU A 1 534 ? -15.518 8.638 30.211 1.00 98.44 534 GLU A C 1
ATOM 4262 O O . GLU A 1 534 ? -16.350 8.631 31.113 1.00 98.44 534 GLU A O 1
ATOM 4267 N N . ASN A 1 535 ? -15.611 9.471 29.170 1.00 98.31 535 ASN A N 1
ATOM 4268 C CA . ASN A 1 535 ? -16.681 10.463 29.057 1.00 98.31 535 ASN A CA 1
ATOM 4269 C C . ASN A 1 535 ? -18.075 9.818 29.003 1.00 98.31 535 ASN A C 1
ATOM 4271 O O . ASN A 1 535 ? -18.992 10.287 29.672 1.00 98.31 535 ASN A O 1
ATOM 4275 N N . ALA A 1 536 ? -18.246 8.743 28.226 1.00 98.56 536 ALA A N 1
ATOM 4276 C CA . ALA A 1 536 ? -19.526 8.042 28.127 1.00 98.56 536 ALA A CA 1
ATOM 4277 C C . ALA A 1 536 ? -19.928 7.397 29.463 1.00 98.56 536 ALA A C 1
ATOM 4279 O O . ALA A 1 536 ? -21.088 7.469 29.861 1.00 98.56 536 ALA A O 1
ATOM 4280 N N . ILE A 1 537 ? -18.966 6.798 30.171 1.00 98.69 537 ILE A N 1
ATOM 4281 C CA . ILE A 1 537 ? -19.168 6.193 31.490 1.00 98.69 537 ILE A CA 1
ATOM 4282 C C . ILE A 1 537 ? -19.543 7.264 32.515 1.00 98.69 537 ILE A C 1
ATOM 4284 O O . ILE A 1 537 ? -20.495 7.063 33.264 1.00 98.69 537 ILE A O 1
ATOM 4288 N N . PHE A 1 538 ? -18.837 8.398 32.530 1.00 98.50 538 PHE A N 1
ATOM 4289 C CA . PHE A 1 538 ? -19.133 9.517 33.423 1.00 98.50 538 PHE A CA 1
ATOM 4290 C C . PHE A 1 538 ? -20.582 9.982 33.256 1.00 98.50 538 PHE A C 1
ATOM 4292 O O . PHE A 1 538 ? -21.331 9.982 34.228 1.00 98.50 538 PHE A O 1
ATOM 4299 N N . GLN A 1 539 ? -20.997 10.282 32.020 1.00 98.25 539 GLN A N 1
ATOM 4300 C CA . GLN A 1 539 ? -22.358 10.745 31.729 1.00 98.25 539 GLN A CA 1
ATOM 4301 C C . GLN A 1 539 ? -23.413 9.687 32.073 1.00 98.25 539 GLN A C 1
ATOM 4303 O O . GLN A 1 539 ? -24.394 9.993 32.741 1.00 98.25 539 GLN A O 1
ATOM 4308 N N . ALA A 1 540 ? -23.182 8.419 31.716 1.00 97.88 540 ALA A N 1
ATOM 4309 C CA . ALA A 1 540 ? -24.117 7.346 32.048 1.00 97.88 540 ALA A CA 1
ATOM 4310 C C . ALA A 1 540 ? -24.296 7.177 33.565 1.00 97.88 540 ALA A C 1
ATOM 4312 O O . ALA A 1 540 ? -25.406 6.945 34.038 1.00 97.88 540 ALA A O 1
ATOM 4313 N N . ILE A 1 541 ? -23.218 7.292 34.348 1.00 96.75 541 ILE A N 1
ATOM 4314 C CA . ILE A 1 541 ? -23.312 7.232 35.810 1.00 96.75 541 ILE A CA 1
ATOM 4315 C C . ILE A 1 541 ? -24.039 8.472 36.347 1.00 96.75 541 ILE A C 1
ATOM 4317 O O . ILE A 1 541 ? -24.882 8.308 37.228 1.00 96.75 541 ILE A O 1
ATOM 4321 N N . SER A 1 542 ? -23.766 9.669 35.814 1.00 95.50 542 SER A N 1
ATOM 4322 C CA . SER A 1 542 ? -24.481 10.904 36.166 1.00 95.50 542 SER A CA 1
ATOM 4323 C C . SER A 1 542 ? -25.993 10.778 35.952 1.00 95.50 542 SER A C 1
ATOM 4325 O O . SER A 1 542 ? -26.755 11.049 36.877 1.00 95.50 542 SER A O 1
ATOM 4327 N N . ASP A 1 543 ? -26.432 10.265 34.803 1.00 94.81 543 ASP A N 1
ATOM 4328 C CA . ASP A 1 543 ? -27.857 10.049 34.519 1.00 94.81 543 ASP A CA 1
ATOM 4329 C C . ASP A 1 543 ? -28.477 9.015 35.476 1.00 94.81 543 ASP A C 1
ATOM 4331 O O . ASP A 1 543 ? -29.595 9.174 35.973 1.00 94.81 543 ASP A O 1
ATOM 4335 N N . LEU A 1 544 ? -27.740 7.941 35.785 1.00 93.50 544 LEU A N 1
ATOM 4336 C CA . LEU A 1 544 ? -28.221 6.895 36.686 1.00 93.50 544 LEU A CA 1
ATOM 4337 C C . LEU A 1 544 ? -28.416 7.417 38.115 1.00 93.50 544 LEU A C 1
ATOM 4339 O O . LEU A 1 544 ? -29.422 7.087 38.740 1.00 93.50 544 LEU A O 1
ATOM 4343 N N . ILE A 1 545 ? -27.510 8.237 38.654 1.00 91.75 545 ILE A N 1
ATOM 4344 C CA . ILE A 1 545 ? -27.636 8.740 40.036 1.00 91.75 545 ILE A CA 1
ATOM 4345 C C . ILE A 1 545 ? -28.786 9.745 40.220 1.00 91.75 545 ILE A C 1
ATOM 4347 O O . ILE A 1 545 ? -29.255 9.924 41.348 1.00 91.75 545 ILE A O 1
ATOM 4351 N N . GLU A 1 546 ? -29.299 10.350 39.144 1.00 90.44 546 GLU A N 1
ATOM 4352 C CA . GLU A 1 546 ? -30.495 11.202 39.202 1.00 90.44 546 GLU A CA 1
ATOM 4353 C C . GLU A 1 546 ? -31.776 10.407 39.497 1.00 90.44 546 GLU A C 1
ATOM 4355 O O . GLU A 1 546 ? -32.727 10.935 40.095 1.00 90.44 546 GLU A O 1
ATOM 4360 N N . ILE A 1 547 ? -31.796 9.115 39.148 1.00 88.56 547 ILE A N 1
ATOM 4361 C CA . ILE A 1 547 ? -32.933 8.231 39.406 1.00 88.56 547 ILE A CA 1
ATOM 4362 C C . ILE A 1 547 ? -33.161 8.149 40.929 1.00 88.56 547 ILE A C 1
ATOM 4364 O O . ILE A 1 547 ? -32.247 7.780 41.671 1.00 88.56 547 ILE A O 1
ATOM 4368 N N . PRO A 1 548 ? -34.388 8.399 41.440 1.00 86.50 548 PRO A N 1
ATOM 4369 C CA . PRO A 1 548 ? -34.649 8.534 42.877 1.00 86.50 548 PRO A CA 1
ATOM 4370 C C . PRO A 1 548 ? -34.123 7.398 43.767 1.00 86.50 548 PRO A C 1
ATOM 4372 O O . PRO A 1 548 ? -33.671 7.660 44.881 1.00 86.50 548 PRO A O 1
ATOM 4375 N N . ARG A 1 549 ? -34.136 6.147 43.284 1.00 82.75 549 ARG A N 1
ATOM 4376 C CA . ARG A 1 549 ? -33.620 4.984 44.033 1.00 82.75 549 ARG A CA 1
ATOM 4377 C C . ARG A 1 549 ? -32.094 4.992 44.211 1.00 82.75 549 ARG A C 1
ATOM 4379 O O . ARG A 1 549 ? -31.597 4.389 45.155 1.00 82.75 549 ARG A O 1
ATOM 4386 N N . PHE A 1 550 ? -31.360 5.686 43.340 1.00 85.81 550 PHE A N 1
ATOM 4387 C CA . PHE A 1 550 ? -29.897 5.770 43.365 1.00 85.81 550 PHE A CA 1
ATOM 4388 C C . PHE A 1 550 ? -29.368 7.061 43.981 1.00 85.81 550 PHE A C 1
ATOM 4390 O O . PHE A 1 550 ? -28.176 7.136 44.255 1.00 85.81 550 PHE A O 1
ATOM 4397 N N . LYS A 1 551 ? -30.232 8.022 44.338 1.00 77.56 551 LYS A N 1
ATOM 4398 C CA . LYS A 1 551 ? -29.806 9.215 45.087 1.00 77.56 551 LYS A CA 1
ATOM 4399 C C . LYS A 1 551 ? -29.041 8.863 46.360 1.00 77.56 551 LYS A C 1
ATOM 4401 O O . LYS A 1 551 ? -28.104 9.551 46.711 1.00 77.56 551 LYS A O 1
ATOM 4406 N N . GLN A 1 552 ? -29.374 7.758 47.033 1.00 72.88 552 GLN A N 1
ATOM 4407 C CA . GLN A 1 552 ? -28.651 7.295 48.229 1.00 72.88 552 GLN A CA 1
ATOM 4408 C C . GLN A 1 552 ? -27.183 6.906 47.973 1.00 72.88 552 GLN A C 1
ATOM 4410 O O . GLN A 1 552 ? -26.407 6.840 48.922 1.00 72.88 552 GLN A O 1
ATOM 4415 N N . VAL A 1 553 ? -26.796 6.646 46.719 1.00 77.88 553 VAL A N 1
ATOM 4416 C CA . VAL A 1 553 ? -25.419 6.306 46.320 1.00 77.88 553 VAL A CA 1
ATOM 4417 C C . VAL A 1 553 ? -24.484 7.514 46.455 1.00 77.88 553 VAL A C 1
ATOM 4419 O O . VAL A 1 553 ? -23.299 7.327 46.715 1.00 77.88 553 VAL A O 1
ATOM 4422 N N . THR A 1 554 ? -25.008 8.741 46.362 1.00 75.81 554 THR A N 1
ATOM 4423 C CA . THR A 1 554 ? -24.231 9.985 46.513 1.00 75.81 554 THR A CA 1
ATOM 4424 C C . THR A 1 554 ? -24.125 10.457 47.969 1.00 75.81 554 THR A C 1
ATOM 4426 O O . THR A 1 554 ? -23.481 11.464 48.239 1.00 75.81 554 THR A O 1
ATOM 4429 N N . TYR A 1 555 ? -24.782 9.789 48.929 1.00 67.38 555 TYR A N 1
ATOM 4430 C CA . TYR A 1 555 ? -24.720 10.174 50.344 1.00 67.38 555 TYR A CA 1
ATOM 4431 C C . TYR A 1 555 ? -23.705 9.315 51.115 1.00 67.38 555 TYR A C 1
ATOM 4433 O O . TYR A 1 555 ? -23.738 8.081 51.082 1.00 67.38 555 TYR A O 1
ATOM 4441 N N . HIS A 1 556 ? -22.863 9.977 51.910 1.00 62.31 556 HIS A N 1
ATOM 4442 C CA . HIS A 1 556 ? -21.913 9.339 52.831 1.00 62.31 556 HIS A CA 1
ATOM 4443 C C . HIS A 1 556 ? -22.483 9.068 54.239 1.00 62.31 556 HIS A C 1
ATOM 4445 O O . HIS A 1 556 ? -21.758 8.605 55.113 1.00 62.31 556 HIS A O 1
ATOM 4451 N N . ASN A 1 557 ? -23.774 9.324 54.486 1.00 53.25 557 ASN A N 1
ATOM 4452 C CA . ASN A 1 557 ? -24.363 9.148 55.818 1.00 53.25 557 ASN A CA 1
ATOM 4453 C C . ASN A 1 557 ? -24.633 7.668 56.154 1.00 53.25 557 ASN A C 1
ATOM 4455 O O . ASN A 1 557 ? -25.537 7.039 55.598 1.00 53.25 557 ASN A O 1
ATOM 4459 N N . GLU A 1 558 ? -23.895 7.156 57.141 1.00 53.91 558 GLU A N 1
ATOM 4460 C CA . GLU A 1 558 ? -23.960 5.787 57.690 1.00 53.91 558 GLU A CA 1
ATOM 4461 C C . GLU A 1 558 ? -25.274 5.453 58.430 1.00 53.91 558 GLU A C 1
ATOM 4463 O O . GLU A 1 558 ? -25.510 4.310 58.810 1.00 53.91 558 GLU A O 1
ATOM 4468 N N . THR A 1 559 ? -26.165 6.429 58.635 1.00 51.88 559 THR A N 1
ATOM 4469 C CA . THR A 1 559 ? -27.372 6.288 59.472 1.00 51.88 559 THR A CA 1
ATOM 4470 C C . THR A 1 559 ? -28.581 5.675 58.760 1.00 51.88 559 THR A C 1
ATOM 4472 O O . THR A 1 559 ? -29.594 5.384 59.398 1.00 51.88 559 THR A O 1
ATOM 4475 N N . THR A 1 560 ? -28.504 5.446 57.446 1.00 56.12 560 THR A N 1
ATOM 4476 C CA . THR A 1 560 ? -29.571 4.776 56.685 1.00 56.12 560 THR A CA 1
ATOM 4477 C C . THR A 1 560 ? -29.289 3.278 56.593 1.00 56.12 560 THR A C 1
ATOM 4479 O O . THR A 1 560 ? -28.196 2.879 56.200 1.00 56.12 560 THR A O 1
ATOM 4482 N N . LYS A 1 561 ? -30.272 2.433 56.950 1.00 60.41 561 LYS A N 1
ATOM 4483 C CA . LYS A 1 561 ? -30.162 0.969 56.802 1.00 60.41 561 LYS A CA 1
ATOM 4484 C C . LYS A 1 561 ? -29.674 0.630 55.388 1.00 60.41 561 LYS A C 1
ATOM 4486 O O . LYS A 1 561 ? -30.234 1.127 54.411 1.00 60.41 561 LYS A O 1
ATOM 4491 N N . PHE A 1 562 ? -28.634 -0.197 55.298 1.00 64.50 562 PHE A N 1
ATOM 4492 C CA . PHE A 1 562 ? -28.098 -0.679 54.030 1.00 64.50 562 PHE A CA 1
ATOM 4493 C C . PHE A 1 562 ? -29.179 -1.500 53.313 1.00 64.50 562 PHE A C 1
ATOM 4495 O O . PHE A 1 562 ? -29.562 -2.569 53.781 1.00 64.50 562 PHE A O 1
ATOM 4502 N N . ASP A 1 563 ? -29.712 -0.967 52.214 1.00 65.81 563 ASP A N 1
ATOM 4503 C CA . ASP A 1 563 ? -30.678 -1.659 51.363 1.00 65.81 563 ASP A CA 1
ATOM 4504 C C . ASP A 1 563 ? -30.009 -1.984 50.029 1.00 65.81 563 ASP A C 1
ATOM 4506 O O . ASP A 1 563 ? -29.703 -1.087 49.237 1.00 65.81 563 ASP A O 1
ATOM 4510 N N . HIS A 1 564 ? -29.810 -3.279 49.774 1.00 63.78 564 HIS A N 1
ATOM 4511 C CA . HIS A 1 564 ? -29.245 -3.790 48.525 1.00 63.78 564 HIS A CA 1
ATOM 4512 C C . HIS A 1 564 ? -30.038 -3.342 47.282 1.00 63.78 564 HIS A C 1
ATOM 4514 O O . HIS A 1 564 ? -29.479 -3.304 46.188 1.00 63.78 564 HIS A O 1
ATOM 4520 N N . LYS A 1 565 ? -31.317 -2.952 47.427 1.00 63.78 565 LYS A N 1
ATOM 4521 C CA . LYS A 1 565 ? -32.148 -2.429 46.325 1.00 63.78 565 LYS A CA 1
ATOM 4522 C C . LYS A 1 565 ? -31.713 -1.050 45.818 1.00 63.78 565 LYS A C 1
ATOM 4524 O O . LYS A 1 565 ? -32.094 -0.673 44.712 1.00 63.78 565 LYS A O 1
ATOM 4529 N N . ASN A 1 566 ? -30.919 -0.317 46.599 1.00 72.19 566 ASN A N 1
ATOM 4530 C CA . ASN A 1 566 ? -30.458 1.037 46.276 1.00 72.19 566 ASN A CA 1
ATOM 4531 C C . ASN A 1 566 ? -28.979 1.060 45.850 1.00 72.19 566 ASN A C 1
ATOM 4533 O O . ASN A 1 566 ? -28.334 2.108 45.918 1.00 72.19 566 ASN A O 1
ATOM 4537 N N . CYS A 1 567 ? -28.427 -0.090 45.443 1.00 83.94 567 CYS A N 1
ATOM 4538 C CA . CYS A 1 567 ? -27.065 -0.198 44.929 1.00 83.94 567 CYS A CA 1
ATOM 4539 C C . CYS A 1 567 ? -27.003 -0.020 43.406 1.00 83.94 567 CYS A C 1
ATOM 4541 O O . CYS A 1 567 ? -27.861 -0.503 42.665 1.00 83.94 567 CYS A O 1
ATOM 4543 N N . LEU A 1 568 ? -25.937 0.617 42.925 1.00 89.31 568 LEU A N 1
ATOM 4544 C CA . LEU A 1 568 ? -25.639 0.740 41.502 1.00 89.31 568 LEU A CA 1
ATOM 4545 C C . LEU A 1 568 ? -24.828 -0.476 41.025 1.00 89.31 568 LEU A C 1
ATOM 4547 O O . LEU A 1 568 ? -23.665 -0.624 41.391 1.00 89.31 568 LEU A O 1
ATOM 4551 N N . ASN A 1 569 ? -25.426 -1.342 40.206 1.00 91.56 569 ASN A N 1
ATOM 4552 C CA . ASN A 1 569 ? -24.778 -2.535 39.657 1.00 91.56 569 ASN A CA 1
ATOM 4553 C C . ASN A 1 569 ? -24.230 -2.271 38.243 1.00 91.56 569 ASN A C 1
ATOM 4555 O O . ASN A 1 569 ? -24.999 -1.991 37.318 1.00 91.56 569 ASN A O 1
ATOM 4559 N N . ILE A 1 570 ? -22.915 -2.416 38.080 1.00 95.88 570 ILE A N 1
ATOM 4560 C CA . ILE A 1 570 ? -22.162 -2.195 36.842 1.00 95.88 570 ILE A CA 1
ATOM 4561 C C . ILE A 1 570 ? -21.554 -3.522 36.374 1.00 95.88 570 ILE A C 1
ATOM 4563 O O . ILE A 1 570 ? -20.908 -4.229 37.154 1.00 95.88 570 ILE A O 1
ATOM 4567 N N . LEU A 1 571 ? -21.734 -3.843 35.094 1.00 96.62 571 LEU A N 1
ATOM 4568 C CA . LEU A 1 571 ? -21.100 -4.975 34.424 1.00 96.62 571 LEU A CA 1
ATOM 4569 C C . LEU A 1 571 ? -20.097 -4.481 33.383 1.00 96.62 571 LEU A C 1
ATOM 4571 O O . LEU A 1 571 ? -20.447 -3.687 32.516 1.00 96.62 571 LEU A O 1
ATOM 4575 N N . VAL A 1 572 ? -18.877 -5.007 33.421 1.00 98.12 572 VAL A N 1
ATOM 4576 C CA . VAL A 1 572 ? -17.878 -4.830 32.363 1.00 98.12 572 VAL A CA 1
ATOM 4577 C C . VAL A 1 572 ? -17.647 -6.177 31.679 1.00 98.12 572 VAL A C 1
ATOM 4579 O O . VAL A 1 572 ? -17.190 -7.131 32.312 1.00 98.12 572 VAL A O 1
ATOM 4582 N N . VAL A 1 573 ? -17.981 -6.270 30.394 1.00 97.75 573 VAL A N 1
ATOM 4583 C CA . VAL A 1 573 ? -17.853 -7.486 29.579 1.00 97.75 573 VAL A CA 1
ATOM 4584 C C . VAL A 1 573 ? -16.627 -7.363 28.682 1.00 97.75 573 VAL A C 1
ATOM 4586 O O . VAL A 1 573 ? -16.521 -6.414 27.908 1.00 97.75 573 VAL A O 1
ATOM 4589 N N . GLY A 1 574 ? -15.703 -8.318 28.785 1.00 97.19 574 GLY A N 1
ATOM 4590 C CA . GLY A 1 574 ? -14.424 -8.280 28.071 1.00 97.19 574 GLY A CA 1
ATOM 4591 C C . GLY A 1 574 ? -13.547 -7.089 28.481 1.00 97.19 574 GLY A C 1
ATOM 4592 O O . GLY A 1 574 ? -13.171 -6.292 27.626 1.00 97.19 574 GLY A O 1
ATOM 4593 N N . PRO A 1 575 ? -13.217 -6.912 29.776 1.00 96.56 575 PRO A N 1
ATOM 4594 C CA . PRO A 1 575 ? -12.400 -5.791 30.250 1.00 96.56 575 PRO A CA 1
ATOM 4595 C C . PRO A 1 575 ? -10.950 -5.798 29.731 1.00 96.56 575 PRO A C 1
ATOM 4597 O O . PRO A 1 575 ? -10.227 -4.822 29.969 1.00 96.56 575 PRO A O 1
ATOM 4600 N N . GLY A 1 576 ? -10.480 -6.883 29.098 1.00 94.94 576 GLY A N 1
ATOM 4601 C CA . GLY A 1 576 ? -9.074 -7.045 28.735 1.00 94.94 576 GLY A CA 1
ATOM 4602 C C . GLY A 1 576 ? -8.186 -6.899 29.971 1.00 94.94 576 GLY A C 1
ATOM 4603 O O . GLY A 1 576 ? -8.523 -7.393 31.043 1.00 94.94 576 GLY A O 1
ATOM 4604 N N . ARG A 1 577 ? -7.071 -6.165 29.874 1.00 96.19 577 ARG A N 1
ATOM 4605 C CA . ARG A 1 577 ? -6.177 -5.901 31.024 1.00 96.19 577 ARG A CA 1
ATOM 4606 C C . ARG A 1 577 ? -6.713 -4.839 32.005 1.00 96.19 577 ARG A C 1
ATOM 4608 O O . ARG A 1 577 ? -6.006 -4.408 32.916 1.00 96.19 577 ARG A O 1
ATOM 4615 N N . GLY A 1 578 ? -7.969 -4.416 31.851 1.00 96.56 578 GLY A N 1
ATOM 4616 C CA . GLY A 1 578 ? -8.697 -3.653 32.863 1.00 96.56 578 GLY A CA 1
ATOM 4617 C C . GLY A 1 578 ? -8.681 -2.134 32.709 1.00 96.56 578 GLY A C 1
ATOM 4618 O O . GLY A 1 578 ? -9.065 -1.453 33.650 1.00 96.56 578 GLY A O 1
ATOM 4619 N N . LEU A 1 579 ? -8.277 -1.571 31.563 1.00 96.50 579 LEU A N 1
ATOM 4620 C CA . LEU A 1 579 ? -8.319 -0.109 31.372 1.00 96.50 579 LEU A CA 1
ATOM 4621 C C . LEU A 1 579 ? -9.743 0.455 31.460 1.00 96.50 579 LEU A C 1
ATOM 4623 O O . LEU A 1 579 ? -9.940 1.517 32.038 1.00 96.50 579 LEU A O 1
ATOM 4627 N N . LEU A 1 580 ? -10.751 -0.259 30.945 1.00 97.81 580 LEU A N 1
ATOM 4628 C CA . LEU A 1 580 ? -12.152 0.158 31.099 1.00 97.81 580 LEU A CA 1
ATOM 4629 C C . LEU A 1 580 ? -12.577 0.185 32.572 1.00 97.81 580 LEU A C 1
ATOM 4631 O O . LEU A 1 580 ? -13.323 1.068 32.979 1.00 97.81 580 LEU A O 1
ATOM 4635 N N . ILE A 1 581 ? -12.067 -0.747 33.380 1.00 98.25 581 ILE A N 1
ATOM 4636 C CA . ILE A 1 581 ? -12.324 -0.784 34.823 1.00 98.25 581 ILE A CA 1
ATOM 4637 C C . ILE A 1 581 ? -11.662 0.416 35.512 1.00 98.25 581 ILE A C 1
ATOM 4639 O O . ILE A 1 581 ? -12.296 1.042 36.360 1.00 98.25 581 ILE A O 1
ATOM 4643 N N . ASP A 1 582 ? -10.439 0.787 35.114 1.00 97.75 582 ASP A N 1
ATOM 4644 C CA . ASP A 1 582 ? -9.789 2.006 35.615 1.00 97.75 582 ASP A CA 1
ATOM 4645 C C . ASP A 1 582 ? -10.640 3.245 35.322 1.00 97.75 582 ASP A C 1
ATOM 4647 O O . ASP A 1 582 ? -10.817 4.082 36.205 1.00 97.75 582 ASP A O 1
ATOM 4651 N N . LYS A 1 583 ? -11.209 3.338 34.111 1.00 98.19 583 LYS A N 1
ATOM 4652 C CA . LYS A 1 583 ? -12.107 4.440 33.734 1.00 98.19 583 LYS A CA 1
ATOM 4653 C C . LYS A 1 583 ? -13.376 4.463 34.577 1.00 98.19 583 LYS A C 1
ATOM 4655 O O . LYS A 1 583 ? -13.728 5.518 35.087 1.00 98.19 583 LYS A O 1
ATOM 4660 N N . VAL A 1 584 ? -14.007 3.309 34.813 1.00 98.38 584 VAL A N 1
ATOM 4661 C CA . VAL A 1 584 ? -15.161 3.211 35.725 1.00 98.38 584 VAL A CA 1
ATOM 4662 C C . VAL A 1 584 ? -14.807 3.733 37.115 1.00 98.38 584 VAL A C 1
ATOM 4664 O O . VAL A 1 584 ? -15.503 4.598 37.635 1.00 98.38 584 VAL A O 1
ATOM 4667 N N . LEU A 1 585 ? -13.726 3.240 37.721 1.00 97.81 585 LEU A N 1
ATOM 4668 C CA . LEU A 1 585 ? -13.330 3.644 39.074 1.00 97.81 585 LEU A CA 1
ATOM 4669 C C . LEU A 1 585 ? -12.931 5.124 39.152 1.00 97.81 585 LEU A C 1
ATOM 4671 O O . LEU A 1 585 ? -13.241 5.772 40.151 1.00 97.81 585 LEU A O 1
ATOM 4675 N N . GLY A 1 586 ? -12.294 5.654 38.104 1.00 97.38 586 GLY A N 1
ATOM 4676 C CA . GLY A 1 586 ? -12.016 7.082 37.949 1.00 97.38 586 GLY A CA 1
ATOM 4677 C C . GLY A 1 586 ? -13.298 7.910 37.991 1.00 97.38 586 GLY A C 1
ATOM 4678 O O . GLY A 1 586 ? -13.448 8.743 38.877 1.00 97.38 586 GLY A O 1
ATOM 4679 N N . CYS A 1 587 ? -14.277 7.595 37.137 1.00 97.94 587 CYS A N 1
ATOM 4680 C CA . CYS A 1 587 ? -15.556 8.309 37.108 1.00 97.94 587 CYS A CA 1
ATOM 4681 C C . CYS A 1 587 ? -16.329 8.206 38.432 1.00 97.94 587 CYS A C 1
ATOM 4683 O O . CYS A 1 587 ? -16.913 9.189 38.878 1.00 97.94 587 CYS A O 1
ATOM 4685 N N . LEU A 1 588 ? -16.326 7.036 39.086 1.00 96.00 588 LEU A N 1
ATOM 4686 C CA . LEU A 1 588 ? -16.967 6.864 40.398 1.00 96.00 588 LEU A CA 1
ATOM 4687 C C . LEU A 1 588 ? -16.336 7.763 41.469 1.00 96.00 588 LEU A C 1
ATOM 4689 O O . LEU A 1 588 ? -17.047 8.269 42.335 1.00 96.00 588 LEU A O 1
ATOM 4693 N N . LYS A 1 589 ? -15.013 7.948 41.410 1.00 94.81 589 LYS A N 1
ATOM 4694 C CA . LYS A 1 589 ? -14.273 8.842 42.302 1.00 94.81 589 LYS A CA 1
ATOM 4695 C C . LYS A 1 589 ? -14.544 10.311 41.974 1.00 94.81 589 LYS A C 1
ATOM 4697 O O . LYS A 1 589 ? -14.764 11.091 42.891 1.00 94.81 589 LYS A O 1
ATOM 4702 N N . ASP A 1 590 ? -14.543 10.676 40.696 1.00 95.44 590 ASP A N 1
ATOM 4703 C CA . ASP A 1 590 ? -14.775 12.055 40.249 1.00 95.44 590 ASP A CA 1
ATOM 4704 C C . ASP A 1 590 ? -16.200 12.538 40.569 1.00 95.44 590 ASP A C 1
ATOM 4706 O O . ASP A 1 590 ? -16.411 13.722 40.821 1.00 95.44 590 ASP A O 1
ATOM 4710 N N . LEU A 1 591 ? -17.167 11.615 40.606 1.00 94.19 591 LEU A N 1
ATOM 4711 C CA . LEU A 1 591 ? -18.553 11.859 41.021 1.00 94.19 591 LEU A CA 1
ATOM 4712 C C . LEU A 1 591 ? -18.783 11.735 42.539 1.00 94.19 591 LEU A C 1
ATOM 4714 O O . LEU A 1 591 ? -19.927 11.840 42.978 1.00 94.19 591 LEU A O 1
ATOM 4718 N N . ASP A 1 592 ? -17.729 11.496 43.326 1.00 91.38 592 ASP A N 1
ATOM 4719 C CA . ASP A 1 592 ? -17.772 11.349 44.789 1.00 91.38 592 ASP A CA 1
ATOM 4720 C C . ASP A 1 592 ? -18.824 10.328 45.271 1.00 91.38 592 ASP A C 1
ATOM 4722 O O . ASP A 1 592 ? -19.614 10.564 46.184 1.00 91.38 592 ASP A O 1
ATOM 4726 N N . LEU A 1 593 ? -18.892 9.170 44.601 1.00 90.38 593 LEU A N 1
ATOM 4727 C CA . LEU A 1 593 ? -19.884 8.147 44.931 1.00 90.38 593 LEU A CA 1
ATOM 4728 C C . LEU A 1 593 ? -19.441 7.269 46.099 1.00 90.38 593 LEU A C 1
ATOM 4730 O O . LEU A 1 593 ? -18.297 6.811 46.187 1.00 90.38 593 LEU A O 1
ATOM 4734 N N . ASN A 1 594 ? -20.398 6.915 46.958 1.00 88.38 594 ASN A N 1
ATOM 4735 C CA . ASN A 1 594 ? -20.167 5.970 48.038 1.00 88.38 594 ASN A CA 1
ATOM 4736 C C . ASN A 1 594 ? -19.962 4.556 47.471 1.00 88.38 594 ASN A C 1
ATOM 4738 O O . ASN A 1 594 ? -20.915 3.820 47.198 1.00 88.38 594 ASN A O 1
ATOM 4742 N N . LEU A 1 595 ? -18.695 4.150 47.349 1.00 86.25 595 LEU A N 1
ATOM 4743 C CA . LEU A 1 595 ? -18.300 2.860 46.783 1.00 86.25 595 LEU A CA 1
ATOM 4744 C C . LEU A 1 595 ? -18.938 1.659 47.493 1.00 86.25 595 LEU A C 1
ATOM 4746 O O . LEU A 1 595 ? -19.085 0.617 46.862 1.00 86.25 595 LEU A O 1
ATOM 4750 N N . SER A 1 596 ? -19.356 1.757 48.761 1.00 83.69 596 SER A N 1
ATOM 4751 C CA . SER A 1 596 ? -20.071 0.657 49.438 1.00 83.69 596 SER A CA 1
ATOM 4752 C C . SER A 1 596 ? -21.415 0.316 48.776 1.00 83.69 596 SER A C 1
ATOM 4754 O O . SER A 1 596 ? -21.884 -0.813 48.890 1.00 83.69 596 SER A O 1
ATOM 4756 N N . ARG A 1 597 ? -22.001 1.263 48.031 1.00 86.25 597 ARG A N 1
ATOM 4757 C CA . ARG A 1 597 ? -23.279 1.122 47.321 1.00 86.25 597 ARG A CA 1
ATOM 4758 C C . ARG A 1 597 ? -23.126 0.873 45.820 1.00 86.25 597 ARG A C 1
ATOM 4760 O O . ARG A 1 597 ? -24.124 0.868 45.108 1.00 86.25 597 ARG A O 1
ATOM 4767 N N . VAL A 1 598 ? -21.909 0.652 45.327 1.00 90.12 598 VAL A N 1
ATOM 4768 C CA . VAL A 1 598 ? -21.650 0.344 43.912 1.00 90.12 598 VAL A CA 1
ATOM 4769 C C . VAL A 1 598 ? -21.120 -1.078 43.797 1.00 90.12 598 VAL A C 1
ATOM 4771 O O . VAL A 1 598 ? -20.138 -1.420 44.445 1.00 90.12 598 VAL A O 1
ATOM 4774 N N . ASN A 1 599 ? -21.722 -1.912 42.960 1.00 91.12 599 ASN A N 1
ATOM 4775 C CA . ASN A 1 599 ? -21.258 -3.273 42.705 1.00 91.12 599 ASN A CA 1
ATOM 4776 C C . ASN A 1 599 ? -20.691 -3.351 41.292 1.00 91.12 599 ASN A C 1
ATOM 4778 O O . ASN A 1 599 ? -21.394 -3.035 40.338 1.00 91.12 599 ASN A O 1
ATOM 4782 N N . ILE A 1 600 ? -19.436 -3.781 41.154 1.00 94.94 600 ILE A N 1
ATOM 4783 C CA . ILE A 1 600 ? -18.762 -3.887 39.855 1.00 94.94 600 ILE A CA 1
ATOM 4784 C C . ILE A 1 600 ? -18.412 -5.349 39.608 1.00 94.94 600 ILE A C 1
ATOM 4786 O O . ILE A 1 600 ? -17.682 -5.961 40.393 1.00 94.94 600 ILE A O 1
ATOM 4790 N N . ILE A 1 601 ? -18.922 -5.901 38.511 1.00 95.44 601 ILE A N 1
ATOM 4791 C CA . ILE A 1 601 ? -18.595 -7.245 38.038 1.00 95.44 601 ILE A CA 1
ATOM 4792 C C . ILE A 1 601 ? -17.882 -7.116 36.696 1.00 95.44 601 ILE A C 1
ATOM 4794 O O . ILE A 1 601 ? -18.325 -6.387 35.816 1.00 95.44 601 ILE A O 1
ATOM 4798 N N . ALA A 1 602 ? -16.781 -7.837 36.540 1.00 97.06 602 ALA A N 1
ATOM 4799 C CA . ALA A 1 602 ? -16.004 -7.924 35.319 1.00 97.06 602 ALA A CA 1
ATOM 4800 C C . ALA A 1 602 ? -15.980 -9.381 34.842 1.00 97.06 602 ALA A C 1
ATOM 4802 O O . ALA A 1 602 ? -15.568 -10.268 35.593 1.00 97.06 602 ALA A O 1
ATOM 4803 N N . ILE A 1 603 ? -16.433 -9.634 33.614 1.00 96.62 603 ILE A N 1
ATOM 4804 C CA . ILE A 1 603 ? -16.460 -10.970 33.004 1.00 96.62 603 ILE A CA 1
ATOM 4805 C C . ILE A 1 603 ? -15.480 -10.988 31.834 1.00 96.62 603 ILE A C 1
ATOM 4807 O O . ILE A 1 603 ? -15.665 -10.266 30.858 1.00 96.62 603 ILE A O 1
ATOM 4811 N N . GLU A 1 604 ? -14.445 -11.816 31.937 1.00 97.56 604 GLU A N 1
ATOM 4812 C CA . GLU A 1 604 ? -13.412 -12.008 30.917 1.00 97.56 604 GLU A CA 1
ATOM 4813 C C . GLU A 1 604 ? -13.273 -13.507 30.645 1.00 97.56 604 GLU A C 1
ATOM 4815 O O . GLU A 1 604 ? -13.235 -14.295 31.588 1.00 97.56 604 GLU A O 1
ATOM 4820 N N . LYS A 1 605 ? -13.194 -13.919 29.376 1.00 96.38 605 LYS A N 1
ATOM 4821 C CA . LYS A 1 605 ? -13.043 -15.345 29.047 1.00 96.38 605 LYS A CA 1
ATOM 4822 C C . LYS A 1 605 ? -11.584 -15.779 28.983 1.00 96.38 605 LYS A C 1
ATOM 4824 O O . LYS A 1 605 ? -11.306 -16.969 29.082 1.00 96.38 605 LYS A O 1
ATOM 4829 N N . ASN A 1 606 ? -10.670 -14.854 28.681 1.00 96.75 606 ASN A N 1
ATOM 4830 C CA . ASN A 1 606 ? -9.279 -15.188 28.408 1.00 96.75 606 ASN A CA 1
ATOM 4831 C C . ASN A 1 606 ? -8.552 -15.470 29.733 1.00 96.75 606 ASN A C 1
ATOM 4833 O O . ASN A 1 606 ? -8.208 -14.522 30.446 1.00 96.75 606 ASN A O 1
ATOM 4837 N N . PRO A 1 607 ? -8.236 -16.739 30.059 1.00 96.25 607 PRO A N 1
ATOM 4838 C CA . PRO A 1 607 ? -7.677 -17.099 31.361 1.00 96.25 607 PRO A CA 1
ATOM 4839 C C . PRO A 1 607 ? -6.311 -16.451 31.619 1.00 96.25 607 PRO A C 1
ATOM 4841 O O . PRO A 1 607 ? -5.950 -16.212 32.768 1.00 96.25 607 PRO A O 1
ATOM 4844 N N . ASN A 1 608 ? -5.562 -16.119 30.563 1.00 96.12 608 ASN A N 1
ATOM 4845 C CA . ASN A 1 608 ? -4.238 -15.509 30.686 1.00 96.12 608 ASN A CA 1
ATOM 4846 C C . ASN A 1 608 ? -4.309 -14.075 31.232 1.00 96.12 608 ASN A C 1
ATOM 4848 O O . ASN A 1 608 ? -3.394 -13.615 31.910 1.00 96.12 608 ASN A O 1
ATOM 4852 N N . VAL A 1 609 ? -5.401 -13.364 30.945 1.00 94.81 609 VAL A N 1
ATOM 4853 C CA . VAL A 1 609 ? -5.600 -11.963 31.343 1.00 94.81 609 VAL A CA 1
ATOM 4854 C C . VAL A 1 609 ? -6.135 -11.855 32.770 1.00 94.81 609 VAL A C 1
ATOM 4856 O O . VAL A 1 609 ? -5.847 -10.888 33.474 1.00 94.81 609 VAL A O 1
ATOM 4859 N N . ILE A 1 610 ? -6.850 -12.881 33.232 1.00 96.38 610 ILE A N 1
ATOM 4860 C CA . ILE A 1 610 ? -7.423 -12.964 34.582 1.00 96.38 610 ILE A CA 1
ATOM 4861 C C . ILE A 1 610 ? -6.360 -12.784 35.671 1.00 96.38 610 ILE A C 1
ATOM 4863 O O . ILE A 1 610 ? -6.618 -12.121 36.673 1.00 96.38 610 ILE A O 1
ATOM 4867 N N . ILE A 1 611 ? -5.150 -13.310 35.456 1.00 94.12 611 ILE A N 1
ATOM 4868 C CA . ILE A 1 611 ? -4.016 -13.155 36.379 1.00 94.12 611 ILE A CA 1
ATOM 4869 C C . ILE A 1 611 ? -3.704 -11.666 36.591 1.00 94.12 611 ILE A C 1
ATOM 4871 O O . ILE A 1 611 ? -3.617 -11.202 37.727 1.00 94.12 611 ILE A O 1
ATOM 4875 N N . HIS A 1 612 ? -3.622 -10.908 35.494 1.00 94.12 612 HIS A N 1
ATOM 4876 C CA . HIS A 1 612 ? -3.345 -9.475 35.525 1.00 94.12 612 HIS A CA 1
ATOM 4877 C C . HIS A 1 612 ? -4.496 -8.686 36.159 1.00 94.12 612 HIS A C 1
ATOM 4879 O O . HIS A 1 612 ? -4.268 -7.774 36.950 1.00 94.12 612 HIS A O 1
ATOM 4885 N N . LEU A 1 613 ? -5.743 -9.069 35.869 1.00 97.12 613 LEU A N 1
ATOM 4886 C CA . LEU A 1 613 ? -6.920 -8.453 36.480 1.00 97.12 613 LEU A CA 1
ATOM 4887 C C . LEU A 1 613 ? -6.951 -8.659 38.000 1.00 97.12 613 LEU A C 1
ATOM 4889 O O . LEU A 1 613 ? -7.234 -7.709 38.724 1.00 97.12 613 LEU A O 1
ATOM 4893 N N . HIS A 1 614 ? -6.643 -9.856 38.509 1.00 97.06 614 HIS A N 1
ATOM 4894 C CA . HIS A 1 614 ? -6.605 -10.105 39.955 1.00 97.06 614 HIS A CA 1
ATOM 4895 C C . HIS A 1 614 ? -5.493 -9.325 40.655 1.00 97.06 614 HIS A C 1
ATOM 4897 O O . HIS A 1 614 ? -5.731 -8.752 41.720 1.00 97.06 614 HIS A O 1
ATOM 4903 N N . GLU A 1 615 ? -4.302 -9.268 40.055 1.00 96.38 615 GLU A N 1
ATOM 4904 C CA . GLU A 1 615 ? -3.196 -8.455 40.562 1.00 96.38 615 GLU A CA 1
ATOM 4905 C C . GLU A 1 615 ? -3.590 -6.975 40.629 1.00 96.38 615 GLU A C 1
ATOM 4907 O O . GLU A 1 615 ? -3.451 -6.332 41.670 1.00 96.38 615 GLU A O 1
ATOM 4912 N N . LYS A 1 616 ? -4.178 -6.452 39.550 1.00 96.44 616 LYS A N 1
ATOM 4913 C CA . LYS A 1 616 ? -4.640 -5.067 39.474 1.00 96.44 616 LYS A CA 1
ATOM 4914 C C . LYS A 1 616 ? -5.772 -4.777 40.458 1.00 96.44 616 LYS A C 1
ATOM 4916 O O . LYS A 1 616 ? -5.767 -3.738 41.113 1.00 96.44 616 LYS A O 1
ATOM 4921 N N . ASN A 1 617 ? -6.684 -5.725 40.655 1.00 97.31 617 ASN A N 1
ATOM 4922 C CA . ASN A 1 617 ? -7.754 -5.596 41.637 1.00 97.31 617 ASN A CA 1
ATOM 4923 C C . ASN A 1 617 ? -7.220 -5.490 43.066 1.00 97.31 617 ASN A C 1
ATOM 4925 O O . ASN A 1 617 ? -7.679 -4.650 43.838 1.00 97.31 617 ASN A O 1
ATOM 4929 N N . LYS A 1 618 ? -6.212 -6.302 43.398 1.00 96.44 618 LYS A N 1
ATOM 4930 C CA . LYS A 1 618 ? -5.555 -6.282 44.705 1.00 96.44 618 LYS A CA 1
ATOM 4931 C C . LYS A 1 618 ? -4.750 -5.000 44.923 1.00 96.44 618 LYS A C 1
ATOM 4933 O O . LYS A 1 618 ? -4.847 -4.405 45.992 1.00 96.44 618 LYS A O 1
ATOM 4938 N N . ASN A 1 619 ? -3.967 -4.590 43.927 1.00 96.19 619 ASN A N 1
ATOM 4939 C CA . ASN A 1 619 ? -2.974 -3.524 44.074 1.00 96.19 619 ASN A CA 1
ATOM 4940 C C . ASN A 1 619 ? -3.543 -2.119 43.820 1.00 96.19 619 ASN A C 1
ATOM 4942 O O . ASN A 1 619 ? -3.057 -1.155 44.405 1.00 96.19 619 ASN A O 1
ATOM 4946 N N . HIS A 1 620 ? -4.553 -1.992 42.954 1.00 95.19 620 HIS A N 1
ATOM 4947 C CA . HIS A 1 620 ? -5.058 -0.697 42.480 1.00 95.19 620 HIS A CA 1
ATOM 4948 C C . HIS A 1 620 ? -6.557 -0.492 42.700 1.00 95.19 620 HIS A C 1
ATOM 4950 O O . HIS A 1 620 ? -6.981 0.645 42.887 1.00 95.19 620 HIS A O 1
ATOM 4956 N N . TRP A 1 621 ? -7.366 -1.556 42.705 1.00 95.88 621 TRP A N 1
ATOM 4957 C CA . TRP A 1 621 ? -8.823 -1.427 42.853 1.00 95.88 621 TRP A CA 1
ATOM 4958 C C . TRP A 1 621 ? -9.337 -1.778 44.251 1.00 95.88 621 TRP A C 1
ATOM 4960 O O . TRP A 1 621 ? -10.545 -1.849 44.444 1.00 95.88 621 TRP A O 1
ATOM 4970 N N . MET A 1 622 ? -8.457 -1.999 45.233 1.00 93.44 622 MET A N 1
ATOM 4971 C CA . MET A 1 622 ? -8.826 -2.297 46.628 1.00 93.44 622 MET A CA 1
ATOM 4972 C C . MET A 1 622 ? -9.787 -3.491 46.771 1.00 93.44 622 MET A C 1
ATOM 4974 O O . MET A 1 622 ? -10.672 -3.494 47.624 1.00 93.44 622 MET A O 1
ATOM 4978 N N . ASN A 1 623 ? -9.639 -4.501 45.910 1.00 93.38 623 ASN A N 1
ATOM 4979 C CA . ASN A 1 623 ? -10.543 -5.649 45.787 1.00 93.38 623 ASN A CA 1
ATOM 4980 C C . ASN A 1 623 ? -12.015 -5.268 45.531 1.00 93.38 623 ASN A C 1
ATOM 4982 O O . ASN A 1 623 ? -12.923 -6.043 45.836 1.00 93.38 623 ASN A O 1
ATOM 4986 N N . LYS A 1 624 ? -12.270 -4.081 44.966 1.00 92.75 624 LYS A N 1
ATOM 4987 C CA . LYS A 1 624 ? -13.622 -3.563 44.728 1.00 92.75 624 LYS A CA 1
ATOM 4988 C C . LYS A 1 624 ? -14.357 -4.293 43.606 1.00 92.75 624 LYS A C 1
ATOM 4990 O O . LYS A 1 624 ? -15.588 -4.318 43.597 1.00 92.75 624 LYS A O 1
ATOM 4995 N N . VAL A 1 625 ? -13.618 -4.860 42.656 1.00 95.38 625 VAL A N 1
ATOM 4996 C CA . VAL A 1 625 ? -14.174 -5.446 41.435 1.00 95.38 625 VAL A CA 1
ATOM 4997 C C . VAL A 1 625 ? -14.259 -6.954 41.580 1.00 95.38 625 VAL A C 1
ATOM 4999 O O . VAL A 1 625 ? -13.278 -7.619 41.908 1.00 95.38 625 VAL A O 1
ATOM 5002 N N . LYS A 1 626 ? -15.421 -7.531 41.286 1.00 93.19 626 LYS A N 1
ATOM 5003 C CA . LYS A 1 626 ? -15.544 -8.980 41.179 1.00 93.19 626 LYS A CA 1
ATOM 5004 C C . LYS A 1 626 ? -15.163 -9.433 39.775 1.00 93.19 626 LYS A C 1
ATOM 5006 O O . LYS A 1 626 ? -15.875 -9.136 38.825 1.00 93.19 626 LYS A O 1
ATOM 5011 N N . ILE A 1 627 ? -14.098 -10.217 39.663 1.00 95.69 627 ILE A N 1
ATOM 5012 C CA . ILE A 1 627 ? -13.623 -10.770 38.389 1.00 95.69 627 ILE A CA 1
ATOM 5013 C C . ILE A 1 627 ? -14.128 -12.206 38.230 1.00 95.69 627 ILE A C 1
ATOM 5015 O O . ILE A 1 627 ? -14.043 -13.004 39.164 1.00 95.69 627 ILE A O 1
ATOM 5019 N N . LEU A 1 628 ? -14.653 -12.530 37.050 1.00 94.25 628 LEU A N 1
ATOM 5020 C CA . LEU A 1 628 ? -15.139 -13.853 36.672 1.00 94.25 628 LEU A CA 1
ATOM 5021 C C . LEU A 1 628 ? -14.448 -14.311 35.384 1.00 94.25 628 LEU A C 1
ATOM 5023 O O . LEU A 1 628 ? -14.525 -13.621 34.368 1.00 94.25 628 LEU A O 1
ATOM 5027 N N . ASN A 1 629 ? -13.814 -15.485 35.435 1.00 95.38 629 ASN A N 1
ATOM 5028 C CA . ASN A 1 629 ? -13.209 -16.137 34.274 1.00 95.38 629 ASN A CA 1
ATOM 5029 C C . ASN A 1 629 ? -14.226 -17.047 33.575 1.00 95.38 629 ASN A C 1
ATOM 5031 O O . ASN A 1 629 ? -14.376 -18.209 33.955 1.00 95.38 629 ASN A O 1
ATOM 5035 N N . GLN A 1 630 ? -14.962 -16.515 32.605 1.00 93.69 630 GLN A N 1
ATOM 5036 C CA . GLN A 1 630 ? -15.967 -17.270 31.854 1.00 93.69 630 GLN A CA 1
ATOM 5037 C C . GLN A 1 630 ? -16.358 -16.546 30.563 1.00 93.69 630 GLN A C 1
ATOM 5039 O O . GLN A 1 630 ? -16.197 -15.334 30.430 1.00 93.69 630 GLN A O 1
ATOM 5044 N N . ASP A 1 631 ? -16.978 -17.286 29.650 1.00 94.94 631 ASP A N 1
ATOM 5045 C CA . ASP A 1 631 ? -17.720 -16.703 28.535 1.00 94.94 631 ASP A CA 1
ATOM 5046 C C . ASP A 1 631 ? -19.052 -16.118 29.034 1.00 94.94 631 ASP A C 1
ATOM 5048 O O . ASP A 1 631 ? -19.827 -16.805 29.707 1.00 94.94 631 ASP A O 1
ATOM 5052 N N . ILE A 1 632 ? -19.335 -14.858 28.692 1.00 93.69 632 ILE A N 1
ATOM 5053 C CA . ILE A 1 632 ? -20.563 -14.157 29.091 1.00 93.69 632 ILE A CA 1
ATOM 5054 C C . ILE A 1 632 ? -21.839 -14.861 28.611 1.00 93.69 632 ILE A C 1
ATOM 5056 O O . ILE A 1 632 ? -22.876 -14.785 29.269 1.00 93.69 632 ILE A O 1
ATOM 5060 N N . ARG A 1 633 ? -21.774 -15.595 27.496 1.00 93.69 633 ARG A N 1
ATOM 5061 C CA . ARG A 1 633 ? -22.914 -16.331 26.927 1.00 93.69 633 ARG A CA 1
ATOM 5062 C C . ARG A 1 633 ? -23.306 -17.537 27.772 1.00 93.69 633 ARG A C 1
ATOM 5064 O O . ARG A 1 633 ? -24.472 -17.922 27.798 1.00 93.69 633 ARG A O 1
ATOM 5071 N N . ASN A 1 634 ? -22.337 -18.089 28.497 1.00 91.38 634 ASN A N 1
ATOM 5072 C CA . ASN A 1 634 ? -22.518 -19.248 29.365 1.00 91.38 634 ASN A CA 1
ATOM 5073 C C . ASN A 1 634 ? -22.827 -18.849 30.811 1.00 91.38 634 ASN A C 1
ATOM 5075 O O . ASN A 1 634 ? -23.075 -19.714 31.653 1.00 91.38 634 ASN A O 1
ATOM 5079 N N . TRP A 1 635 ? -22.805 -17.552 31.125 1.00 87.56 635 TRP A N 1
ATOM 5080 C CA . TRP A 1 635 ? -23.069 -17.099 32.476 1.00 87.56 635 TRP A CA 1
ATOM 5081 C C . TRP A 1 635 ? -24.552 -17.231 32.822 1.00 87.56 635 TRP A C 1
ATOM 5083 O O . TRP A 1 635 ? -25.425 -16.639 32.194 1.00 87.56 635 TRP A O 1
ATOM 5093 N N . ASN A 1 636 ? -24.835 -17.998 33.869 1.00 80.00 636 ASN A N 1
ATOM 5094 C CA . ASN A 1 636 ? -26.188 -18.288 34.341 1.00 80.00 636 ASN A CA 1
ATOM 5095 C C . ASN A 1 636 ? -26.696 -17.297 35.405 1.00 80.00 636 ASN A C 1
ATOM 5097 O O . ASN A 1 636 ? -27.747 -17.526 36.000 1.00 80.00 636 ASN A O 1
ATOM 5101 N N . GLY A 1 637 ? -25.947 -16.228 35.692 1.00 69.56 637 GLY A N 1
ATOM 5102 C CA . GLY A 1 637 ? -26.296 -15.267 36.742 1.00 69.56 637 GLY A CA 1
ATOM 5103 C C . GLY A 1 637 ? -26.223 -15.842 38.157 1.00 69.56 637 GLY A C 1
ATOM 5104 O O . GLY A 1 637 ? -26.620 -15.172 39.111 1.00 69.56 637 GLY A O 1
ATOM 5105 N N . LEU A 1 638 ? -25.723 -17.070 38.339 1.00 63.66 638 LEU A N 1
ATOM 5106 C CA . LEU A 1 638 ? -25.451 -17.594 39.667 1.00 63.66 638 LEU A CA 1
ATOM 5107 C C . LEU A 1 638 ? -24.159 -16.972 40.169 1.00 63.66 638 LEU A C 1
ATOM 5109 O O . LEU A 1 638 ? -23.054 -17.227 39.694 1.00 63.66 638 LEU A O 1
ATOM 5113 N N . ILE A 1 639 ? -24.321 -16.150 41.189 1.00 60.28 639 ILE A N 1
ATOM 5114 C CA . ILE A 1 639 ? -23.248 -15.743 42.070 1.00 60.28 639 ILE A CA 1
ATOM 5115 C C . ILE A 1 639 ? -23.205 -16.793 43.190 1.00 60.28 639 ILE A C 1
ATOM 5117 O O . ILE A 1 639 ? -23.585 -16.535 44.324 1.00 60.28 639 ILE A O 1
ATOM 5121 N N . ALA A 1 640 ? -22.831 -18.031 42.863 1.00 41.41 640 ALA A N 1
ATOM 5122 C CA . ALA A 1 640 ? -22.607 -19.031 43.899 1.00 41.41 640 ALA A CA 1
ATOM 5123 C C . ALA A 1 640 ? -21.327 -18.639 44.659 1.00 41.41 640 ALA A C 1
ATOM 5125 O O . ALA A 1 640 ? -20.270 -18.500 44.045 1.00 41.41 640 ALA A O 1
ATOM 5126 N N . ASN A 1 641 ? -21.445 -18.430 45.972 1.00 38.22 641 ASN A N 1
ATOM 5127 C CA . ASN A 1 641 ? -20.363 -18.101 46.909 1.00 38.22 641 ASN A CA 1
ATOM 5128 C C . ASN A 1 641 ? -19.719 -16.718 46.716 1.00 38.22 641 ASN A C 1
ATOM 5130 O O . ASN A 1 641 ? -18.576 -16.600 46.276 1.00 38.22 641 ASN A O 1
ATOM 5134 N N . LEU A 1 642 ? -20.421 -15.652 47.108 1.00 45.09 642 LEU A N 1
ATOM 5135 C CA . LEU A 1 642 ? -19.766 -14.382 47.415 1.00 45.09 642 LEU A CA 1
ATOM 5136 C C . LEU A 1 642 ? -19.975 -14.000 48.867 1.00 45.09 642 LEU A C 1
ATOM 5138 O O . LEU A 1 642 ? -21.086 -13.691 49.278 1.00 45.09 642 LEU A O 1
ATOM 5142 N N . ASN A 1 643 ? -18.868 -13.925 49.594 1.00 37.59 643 ASN A N 1
ATOM 5143 C CA . ASN A 1 643 ? -18.764 -13.231 50.867 1.00 37.59 643 ASN A CA 1
ATOM 5144 C C . ASN A 1 643 ? -18.949 -11.717 50.658 1.00 37.59 643 ASN A C 1
ATOM 5146 O O . ASN A 1 643 ? -17.998 -10.947 50.731 1.00 37.59 643 ASN A O 1
ATOM 5150 N N . PHE A 1 644 ? -20.177 -11.286 50.390 1.00 44.66 644 PHE A N 1
ATOM 5151 C CA . PHE A 1 644 ? -20.663 -9.992 50.853 1.00 44.66 644 PHE A CA 1
ATOM 5152 C C . PHE A 1 644 ? -21.554 -10.283 52.057 1.00 44.66 644 PHE A C 1
ATOM 5154 O O . PHE A 1 644 ? -22.768 -10.255 51.946 1.00 44.66 644 PHE A O 1
ATOM 5161 N N . ASN A 1 645 ? -20.925 -10.681 53.163 1.00 40.28 645 ASN A N 1
ATOM 5162 C CA . ASN A 1 645 ? -21.496 -10.826 54.506 1.00 40.28 645 ASN A CA 1
ATOM 5163 C C . ASN A 1 645 ? -22.864 -11.502 54.717 1.00 40.28 645 ASN A C 1
ATOM 5165 O O . ASN A 1 645 ? -23.315 -11.462 55.849 1.00 40.28 645 ASN A O 1
ATOM 5169 N N . ASP A 1 646 ? -23.477 -12.200 53.759 1.00 37.97 646 ASP A N 1
ATOM 5170 C CA . ASP A 1 646 ? -24.675 -12.998 54.037 1.00 37.97 646 ASP A CA 1
ATOM 5171 C C . ASP A 1 646 ? -24.793 -14.240 53.144 1.00 37.97 646 ASP A C 1
ATOM 5173 O O . ASP A 1 646 ? -24.610 -14.207 51.925 1.00 37.97 646 ASP A O 1
ATOM 5177 N N . ASN A 1 647 ? -25.134 -15.359 53.788 1.00 34.84 647 ASN A N 1
ATOM 5178 C CA . ASN A 1 647 ? -25.497 -16.630 53.172 1.00 34.84 647 ASN A CA 1
ATOM 5179 C C . ASN A 1 647 ? -26.755 -16.464 52.305 1.00 34.84 647 ASN A C 1
ATOM 5181 O O . ASN A 1 647 ? -27.871 -16.663 52.779 1.00 34.84 647 ASN A O 1
ATOM 5185 N N . ILE A 1 648 ? -26.592 -16.144 51.021 1.00 39.97 648 ILE A N 1
ATOM 5186 C CA . ILE A 1 648 ? -27.674 -16.241 50.036 1.00 39.97 648 ILE A CA 1
ATOM 5187 C C . ILE A 1 648 ? -27.207 -17.125 48.881 1.00 39.97 648 ILE A C 1
ATOM 5189 O O . ILE A 1 648 ? -26.665 -16.672 47.876 1.00 39.97 648 ILE A O 1
ATOM 5193 N N . ILE A 1 649 ? -27.456 -18.427 49.031 1.00 38.56 649 ILE A N 1
ATOM 5194 C CA . ILE A 1 649 ? -27.603 -19.346 47.902 1.00 38.56 649 ILE A CA 1
ATOM 5195 C C . ILE A 1 649 ? -28.976 -19.039 47.314 1.00 38.56 649 ILE A C 1
ATOM 5197 O O . ILE A 1 649 ? -29.960 -19.600 47.767 1.00 38.56 649 ILE A O 1
ATOM 5201 N N . ASN A 1 650 ? -29.061 -18.090 46.388 1.00 40.25 650 ASN A N 1
ATOM 5202 C CA . ASN A 1 650 ? -30.154 -17.965 45.424 1.00 40.25 650 ASN A CA 1
ATOM 5203 C C . ASN A 1 650 ? -29.671 -17.034 44.308 1.00 40.25 650 ASN A C 1
ATOM 5205 O O . ASN A 1 650 ? -28.993 -16.045 44.580 1.00 40.25 650 ASN A O 1
ATOM 5209 N N . GLY A 1 651 ? -29.952 -17.389 43.051 1.00 46.44 651 GLY A N 1
ATOM 5210 C CA . GLY A 1 651 ? -29.505 -16.651 41.864 1.00 46.44 651 GLY A CA 1
ATOM 5211 C C . GLY A 1 651 ? -29.918 -15.177 41.850 1.00 46.44 651 GLY A C 1
ATOM 5212 O O . GLY A 1 651 ? -30.591 -14.705 42.762 1.00 46.44 651 GLY A O 1
ATOM 5213 N N . PHE A 1 652 ? -29.520 -14.440 40.806 1.00 48.72 652 PHE A N 1
ATOM 5214 C CA . PHE A 1 652 ? -29.977 -13.065 40.558 1.00 48.72 652 PHE A CA 1
ATOM 5215 C C . PHE A 1 652 ? -31.500 -12.945 40.779 1.00 48.72 652 PHE A C 1
ATOM 5217 O O . PHE A 1 652 ? -32.304 -13.309 39.924 1.00 48.72 652 PHE A O 1
ATOM 5224 N N . SER A 1 653 ? -31.910 -12.463 41.955 1.00 49.78 653 SER A N 1
ATOM 5225 C CA . SER A 1 653 ? -33.302 -12.111 42.218 1.00 49.78 653 SER A CA 1
ATOM 5226 C C . SER A 1 653 ? -33.640 -10.842 41.429 1.00 49.78 653 SER A C 1
ATOM 5228 O O . SER A 1 653 ? -32.738 -10.116 41.002 1.00 49.78 653 SER A O 1
ATOM 5230 N N . ASN A 1 654 ? -34.928 -10.521 41.270 1.00 48.50 654 ASN A N 1
ATOM 5231 C CA . ASN A 1 654 ? -35.382 -9.289 40.601 1.00 48.50 654 ASN A CA 1
ATOM 5232 C C . ASN A 1 654 ? -34.714 -7.992 41.119 1.00 48.50 654 ASN A C 1
ATOM 5234 O O . ASN A 1 654 ? -34.764 -6.980 40.425 1.00 48.50 654 ASN A O 1
ATOM 5238 N N . ASN A 1 655 ? -34.071 -8.021 42.294 1.00 53.34 655 ASN A N 1
ATOM 5239 C CA . ASN A 1 655 ? -33.402 -6.880 42.919 1.00 53.34 655 ASN A CA 1
ATOM 5240 C C . ASN A 1 655 ? -31.912 -6.716 42.548 1.00 53.34 655 ASN A C 1
ATOM 5242 O O . ASN A 1 655 ? -31.326 -5.715 42.941 1.00 53.34 655 ASN A O 1
ATOM 5246 N N . ASN A 1 656 ? -31.297 -7.642 41.799 1.00 67.81 656 ASN A N 1
ATOM 5247 C CA . ASN A 1 656 ? -29.852 -7.611 41.508 1.00 67.81 656 ASN A CA 1
ATOM 5248 C C . ASN A 1 656 ? -29.500 -7.230 40.064 1.00 67.81 656 ASN A C 1
ATOM 5250 O O . ASN A 1 656 ? -28.364 -7.416 39.658 1.00 67.81 656 ASN A O 1
ATOM 5254 N N . LYS A 1 657 ? -30.435 -6.696 39.276 1.00 84.94 657 LYS A N 1
ATOM 5255 C CA . LYS A 1 657 ? -30.216 -6.392 37.853 1.00 84.94 657 LYS A CA 1
ATOM 5256 C C . LYS A 1 657 ? -29.113 -5.348 37.615 1.00 84.94 657 LYS A C 1
ATOM 5258 O O . LYS A 1 657 ? -28.867 -4.496 38.468 1.00 84.94 657 LYS A O 1
ATOM 5263 N N . PHE A 1 658 ? -28.457 -5.408 36.456 1.00 91.25 658 PHE A N 1
ATOM 5264 C CA . PHE A 1 658 ? -27.485 -4.396 36.031 1.00 91.25 658 PHE A CA 1
ATOM 5265 C C . PHE A 1 658 ? -28.168 -3.130 35.525 1.00 91.25 658 PHE A C 1
ATOM 5267 O O . PHE A 1 658 ? -29.219 -3.192 34.881 1.00 91.25 658 PHE A O 1
ATOM 5274 N N . HIS A 1 659 ? -27.532 -1.998 35.815 1.00 93.38 659 HIS A N 1
ATOM 5275 C CA . HIS A 1 659 ? -27.972 -0.662 35.409 1.00 93.38 659 HIS A CA 1
ATOM 5276 C C . HIS A 1 659 ? -26.999 -0.015 34.420 1.00 93.38 659 HIS A C 1
ATOM 5278 O O . HIS A 1 659 ? -27.374 0.905 33.704 1.00 93.38 659 HIS A O 1
ATOM 5284 N N . LEU A 1 660 ? -25.758 -0.499 34.372 1.00 96.75 660 LEU A N 1
ATOM 5285 C CA . LEU A 1 660 ? -24.757 -0.072 33.408 1.00 96.75 660 LEU A CA 1
ATOM 5286 C C . LEU A 1 660 ? -23.998 -1.296 32.904 1.00 96.75 660 LEU A C 1
ATOM 5288 O O . LEU A 1 660 ? -23.439 -2.044 33.708 1.00 96.75 660 LEU A O 1
ATOM 5292 N N . ILE A 1 661 ? -23.977 -1.496 31.590 1.00 97.56 661 ILE A N 1
ATOM 5293 C CA . ILE A 1 661 ? -23.193 -2.543 30.931 1.00 97.56 661 ILE A CA 1
ATOM 5294 C C . ILE A 1 661 ? -22.203 -1.887 29.983 1.00 97.56 661 ILE A C 1
ATOM 5296 O O . ILE A 1 661 ? -22.592 -1.120 29.109 1.00 97.56 661 ILE A O 1
ATOM 5300 N N . ILE A 1 662 ? -20.924 -2.202 30.156 1.00 98.56 662 ILE A N 1
ATOM 5301 C CA . ILE A 1 662 ? -19.818 -1.636 29.386 1.00 98.56 662 ILE A CA 1
ATOM 5302 C C . ILE A 1 662 ? -19.093 -2.771 28.673 1.00 98.56 662 ILE A C 1
ATOM 5304 O O . ILE A 1 662 ? -18.782 -3.794 29.283 1.00 98.56 662 ILE A O 1
ATOM 5308 N N . SER A 1 663 ? -18.794 -2.587 27.393 1.00 97.94 663 SER A N 1
ATOM 5309 C CA . SER A 1 663 ? -18.028 -3.544 26.598 1.00 97.94 663 SER A CA 1
ATOM 5310 C C . SER A 1 663 ? -17.246 -2.846 25.491 1.00 97.94 663 SER A C 1
ATOM 5312 O O . SER A 1 663 ? -17.649 -1.783 25.033 1.00 97.94 663 SER A O 1
ATOM 5314 N N . GLU A 1 664 ? -16.155 -3.460 25.041 1.00 97.44 664 GLU A N 1
ATOM 5315 C CA . GLU A 1 664 ? -15.408 -3.057 23.843 1.00 97.44 664 GLU A CA 1
ATOM 5316 C C . GLU A 1 664 ? -15.103 -4.337 23.058 1.00 97.44 664 GLU A C 1
ATOM 5318 O O . GLU A 1 664 ? -14.073 -4.975 23.248 1.00 97.44 664 GLU A O 1
ATOM 5323 N N . LEU A 1 665 ? -16.098 -4.781 22.286 1.00 96.75 665 LEU A N 1
ATOM 5324 C CA . LEU A 1 665 ? -16.099 -6.045 21.536 1.00 96.75 665 LEU A CA 1
ATOM 5325 C C . LEU A 1 665 ? -16.279 -5.788 20.029 1.00 96.75 665 LEU A C 1
ATOM 5327 O O . LEU A 1 665 ? -16.872 -6.603 19.320 1.00 96.75 665 LEU A O 1
ATOM 5331 N N . LEU A 1 666 ? -15.890 -4.597 19.563 1.00 96.06 666 LEU A N 1
ATOM 5332 C CA . LEU A 1 666 ? -16.156 -4.134 18.205 1.00 96.06 666 LEU A CA 1
ATOM 5333 C C . LEU A 1 666 ? -14.968 -4.432 17.294 1.00 96.06 666 LEU A C 1
ATOM 5335 O O . LEU A 1 666 ? -13.842 -4.025 17.562 1.00 96.06 666 LEU A O 1
ATOM 5339 N N . GLY A 1 667 ? -15.249 -5.065 16.157 1.00 92.94 667 GLY A N 1
ATOM 5340 C CA . GLY A 1 667 ? -14.281 -5.181 15.073 1.00 92.94 667 GLY A CA 1
ATOM 5341 C C . GLY A 1 667 ? -14.337 -3.990 14.113 1.00 92.94 667 GLY A C 1
ATOM 5342 O O . GLY A 1 667 ? -15.179 -3.097 14.226 1.00 92.94 667 GLY A O 1
ATOM 5343 N N . SER A 1 668 ? -13.478 -3.997 13.088 1.00 90.88 668 SER A N 1
ATOM 5344 C CA . SER A 1 668 ? -13.443 -2.934 12.065 1.00 90.88 668 SER A CA 1
ATOM 5345 C C . SER A 1 668 ? -14.751 -2.770 11.277 1.00 90.88 668 SER A C 1
ATOM 5347 O O . SER A 1 668 ? -15.002 -1.700 10.733 1.00 90.88 668 SER A O 1
ATOM 5349 N N . PHE A 1 669 ? -15.585 -3.809 11.216 1.00 94.31 669 PHE A N 1
ATOM 5350 C CA . PHE A 1 669 ? -16.916 -3.794 10.607 1.00 94.31 669 PHE A CA 1
ATOM 5351 C C . PHE A 1 669 ? -18.030 -3.806 11.671 1.00 94.31 669 PHE A C 1
ATOM 5353 O O . PHE A 1 669 ? -19.155 -4.234 11.408 1.00 94.31 669 PHE A O 1
ATOM 5360 N N . GLY A 1 670 ? -17.726 -3.353 12.891 1.00 94.88 670 GLY A N 1
ATOM 5361 C CA . GLY A 1 670 ? -18.642 -3.312 14.028 1.00 94.88 670 GLY A CA 1
ATOM 5362 C C . GLY A 1 670 ? -18.891 -4.702 14.608 1.00 94.88 670 GLY A C 1
ATOM 5363 O O . GLY A 1 670 ? -18.184 -5.146 15.508 1.00 94.88 670 GLY A O 1
ATOM 5364 N N . CYS A 1 671 ? -19.890 -5.407 14.077 1.00 94.94 671 CYS A N 1
ATOM 5365 C CA . CYS A 1 671 ? -20.370 -6.687 14.611 1.00 94.94 671 CYS A CA 1
ATOM 5366 C C . CYS A 1 671 ? -19.491 -7.906 14.281 1.00 94.94 671 CYS A C 1
ATOM 5368 O O . CYS A 1 671 ? -19.752 -8.993 14.787 1.00 94.94 671 CYS A O 1
ATOM 5370 N N . ASN A 1 672 ? -18.442 -7.765 13.465 1.00 94.19 672 ASN A N 1
ATOM 5371 C CA . ASN A 1 672 ? -17.639 -8.895 12.972 1.00 94.19 672 ASN A CA 1
ATOM 5372 C C . ASN A 1 672 ? -16.775 -9.608 14.038 1.00 94.19 672 ASN A C 1
ATOM 5374 O O . ASN A 1 672 ? -16.075 -10.565 13.706 1.00 94.19 672 ASN A O 1
ATOM 5378 N N . GLU A 1 673 ? -16.801 -9.135 15.285 1.00 95.25 673 GLU A N 1
ATOM 5379 C CA . GLU A 1 673 ? -16.228 -9.802 16.465 1.00 95.25 673 GLU A CA 1
ATOM 5380 C C . GLU A 1 673 ? -17.309 -10.360 17.414 1.00 95.25 673 GLU A C 1
ATOM 5382 O O . GLU A 1 673 ? -17.019 -10.728 18.550 1.00 95.25 673 GLU A O 1
ATOM 5387 N N . LEU A 1 674 ? -18.549 -10.485 16.921 1.00 96.12 674 LEU A N 1
ATOM 5388 C CA . LEU A 1 674 ? -19.696 -11.102 17.598 1.00 96.12 674 LEU A CA 1
ATOM 5389 C C . LEU A 1 674 ? -20.142 -10.367 18.876 1.00 96.12 674 LEU A C 1
ATOM 5391 O O . LEU A 1 674 ? -20.607 -10.974 19.846 1.00 96.12 674 LEU A O 1
ATOM 5395 N N . SER A 1 675 ? -20.007 -9.033 18.879 1.00 96.75 675 SER A N 1
ATOM 5396 C CA . SER A 1 675 ? -20.553 -8.167 19.934 1.00 96.75 675 SER A CA 1
ATOM 5397 C C . SER A 1 675 ? -22.058 -8.382 20.165 1.00 96.75 675 SER A C 1
ATOM 5399 O O . SER A 1 675 ? -22.419 -8.534 21.336 1.00 96.75 675 SER A O 1
ATOM 5401 N N . PRO A 1 676 ? -22.937 -8.447 19.136 1.00 96.75 676 PRO A N 1
ATOM 5402 C CA . PRO A 1 676 ? -24.368 -8.657 19.358 1.00 96.75 676 PRO A CA 1
ATOM 5403 C C . PRO A 1 676 ? -24.652 -9.929 20.160 1.00 96.75 676 PRO A C 1
ATOM 5405 O O . PRO A 1 676 ? -25.342 -9.875 21.171 1.00 96.75 676 PRO A O 1
ATOM 5408 N N . GLU A 1 677 ? -24.052 -11.055 19.776 1.00 96.38 677 GLU A N 1
ATOM 5409 C CA . GLU A 1 677 ? -24.254 -12.358 20.413 1.00 96.38 677 GLU A CA 1
ATOM 5410 C C . GLU A 1 677 ? -23.715 -12.397 21.850 1.00 96.38 677 GLU A C 1
ATOM 5412 O O . GLU A 1 677 ? -24.268 -13.089 22.707 1.00 96.38 677 GLU A O 1
ATOM 5417 N N . CYS A 1 678 ? -22.632 -11.664 22.128 1.00 95.88 678 CYS A N 1
ATOM 5418 C CA . CYS A 1 678 ? -22.068 -11.553 23.474 1.00 95.88 678 CYS A CA 1
ATOM 5419 C C . CYS A 1 678 ? -22.920 -10.674 24.395 1.00 95.88 678 CYS A C 1
ATOM 5421 O O . CYS A 1 678 ? -23.074 -10.990 25.572 1.00 95.88 678 CYS A O 1
ATOM 5423 N N . ILE A 1 679 ? -23.448 -9.557 23.892 1.00 94.19 679 ILE A N 1
ATOM 5424 C CA . ILE A 1 679 ? -24.211 -8.605 24.707 1.00 94.19 679 ILE A CA 1
ATOM 5425 C C . ILE A 1 679 ? -25.664 -9.049 24.871 1.00 94.19 679 ILE A C 1
ATOM 5427 O O . ILE A 1 679 ? -26.223 -8.876 25.955 1.00 94.19 679 ILE A O 1
ATOM 5431 N N . ASP A 1 680 ? -26.256 -9.702 23.871 1.00 93.94 680 ASP A N 1
ATOM 5432 C CA . ASP A 1 680 ? -27.625 -10.221 23.948 1.00 93.94 680 ASP A CA 1
ATOM 5433 C C . ASP A 1 680 ? -27.800 -11.227 25.100 1.00 93.94 680 ASP A C 1
ATOM 5435 O O . ASP A 1 680 ? -28.830 -11.241 25.777 1.00 93.94 680 ASP A O 1
ATOM 5439 N N . SER A 1 681 ? -26.757 -11.991 25.450 1.00 90.94 681 SER A N 1
ATOM 5440 C CA . SER A 1 681 ? -26.812 -12.905 26.600 1.00 90.94 681 SER A CA 1
ATOM 5441 C C . SER A 1 681 ? -26.969 -12.190 27.949 1.00 90.94 681 SER A C 1
ATOM 5443 O O . SER A 1 681 ? -27.456 -12.792 28.911 1.00 90.94 681 SER A O 1
ATOM 5445 N N . THR A 1 682 ? -26.603 -10.906 28.031 1.00 90.56 682 THR A N 1
ATOM 5446 C CA . THR A 1 682 ? -26.696 -10.104 29.260 1.00 90.56 682 THR A CA 1
ATOM 5447 C C . THR A 1 682 ? -28.105 -9.591 29.540 1.00 90.56 682 THR A C 1
ATOM 5449 O O . THR A 1 682 ? -28.419 -9.285 30.692 1.00 90.56 682 THR A O 1
ATOM 5452 N N . THR A 1 683 ? -28.980 -9.551 28.528 1.00 86.25 683 THR A N 1
ATOM 5453 C CA . THR A 1 683 ? -30.347 -9.000 28.615 1.00 86.25 683 THR A CA 1
ATOM 5454 C C . THR A 1 683 ? -31.149 -9.610 29.767 1.00 86.25 683 THR A C 1
ATOM 5456 O O . THR A 1 683 ? -31.844 -8.897 30.494 1.00 86.25 683 THR A O 1
ATOM 5459 N N . LYS A 1 684 ? -30.955 -10.909 30.029 1.00 83.62 684 LYS A N 1
ATOM 5460 C CA . LYS A 1 684 ? -31.574 -11.668 31.132 1.00 83.62 684 LYS A CA 1
ATOM 5461 C C . LYS A 1 684 ? -31.272 -11.091 32.521 1.00 83.62 684 LYS A C 1
ATOM 5463 O O . LYS A 1 684 ? -32.069 -11.263 33.440 1.00 83.62 684 LYS A O 1
ATOM 5468 N N . PHE A 1 685 ? -30.148 -10.391 32.672 1.00 84.81 685 PHE A N 1
ATOM 5469 C CA . PHE A 1 685 ? -29.657 -9.838 33.938 1.00 84.81 685 PHE A CA 1
ATOM 5470 C C . PHE A 1 685 ? -29.778 -8.309 34.008 1.00 84.81 685 PHE A C 1
ATOM 5472 O O . PHE A 1 685 ? -29.301 -7.699 34.964 1.00 84.81 685 PHE A O 1
ATOM 5479 N N . THR A 1 686 ? -30.416 -7.679 33.019 1.00 87.19 686 THR A N 1
ATOM 5480 C CA . THR A 1 686 ? -30.511 -6.216 32.909 1.00 87.19 686 THR A CA 1
ATOM 5481 C C . THR A 1 686 ? -31.820 -5.660 33.456 1.00 87.19 686 THR A C 1
ATOM 5483 O O . THR A 1 686 ? -32.887 -6.291 33.394 1.00 87.19 686 THR A O 1
ATOM 5486 N N . ASP A 1 687 ? -31.753 -4.441 33.992 1.00 86.12 687 ASP A N 1
ATOM 5487 C CA . ASP A 1 687 ? -32.937 -3.623 34.224 1.00 86.12 687 ASP A CA 1
ATOM 5488 C C . ASP A 1 687 ? -33.378 -3.002 32.899 1.00 86.12 687 ASP A C 1
ATOM 5490 O O . ASP A 1 687 ? -32.967 -1.902 32.555 1.00 86.12 687 ASP A O 1
ATOM 5494 N N . LEU A 1 688 ? -34.241 -3.707 32.164 1.00 77.62 688 LEU A N 1
ATOM 5495 C CA . LEU A 1 688 ? -34.740 -3.290 30.848 1.00 77.62 688 LEU A CA 1
ATOM 5496 C C . LEU A 1 688 ? -35.328 -1.867 30.804 1.00 77.62 688 LEU A C 1
ATOM 5498 O O . LEU A 1 688 ? -35.480 -1.322 29.717 1.00 77.62 688 LEU A O 1
ATOM 5502 N N . LYS A 1 689 ? -35.690 -1.270 31.949 1.00 84.06 689 LYS A N 1
ATOM 5503 C CA . LYS A 1 689 ? -36.221 0.099 31.998 1.00 84.06 689 LYS A CA 1
ATOM 5504 C C . LYS A 1 689 ? -35.142 1.171 32.115 1.00 84.06 689 LYS A C 1
ATOM 5506 O O . LYS A 1 689 ? -35.329 2.251 31.576 1.00 84.06 689 LYS A O 1
ATOM 5511 N N . ASN A 1 690 ? -34.068 0.897 32.854 1.00 85.62 690 ASN A N 1
ATOM 5512 C CA . ASN A 1 690 ? -33.094 1.917 33.262 1.00 85.62 690 ASN A CA 1
ATOM 5513 C C . ASN A 1 690 ? -31.640 1.530 32.955 1.00 85.62 690 ASN A C 1
ATOM 5515 O O . ASN A 1 690 ? -30.732 2.247 33.356 1.00 85.62 690 ASN A O 1
ATOM 5519 N N . CYS A 1 691 ? -31.394 0.376 32.333 1.00 93.06 691 CYS A N 1
ATOM 5520 C CA . CYS A 1 691 ? -30.044 -0.072 32.033 1.00 93.06 691 CYS A CA 1
ATOM 5521 C C . CYS A 1 691 ? -29.482 0.688 30.834 1.00 93.06 691 CYS A C 1
ATOM 5523 O O . CYS A 1 691 ? -30.057 0.659 29.747 1.00 93.06 691 CYS A O 1
ATOM 5525 N N . ILE A 1 692 ? -28.324 1.311 31.028 1.00 96.69 692 ILE A N 1
ATOM 5526 C CA . ILE A 1 692 ? -27.562 1.963 29.970 1.00 96.69 692 ILE A CA 1
ATOM 5527 C C . ILE A 1 692 ? -26.510 0.981 29.453 1.00 96.69 692 ILE A C 1
ATOM 5529 O O . ILE A 1 692 ? -25.803 0.336 30.230 1.00 96.69 692 ILE A O 1
ATOM 5533 N N . PHE A 1 693 ? -26.407 0.867 28.132 1.00 97.25 693 PHE A N 1
ATOM 5534 C CA . PHE A 1 693 ? -25.365 0.095 27.463 1.00 97.25 693 PHE A CA 1
ATOM 5535 C C . PHE A 1 693 ? -24.330 1.043 26.866 1.00 97.25 693 PHE A C 1
ATOM 5537 O O . PHE A 1 693 ? -24.681 2.038 26.234 1.00 97.25 693 PHE A O 1
ATOM 5544 N N . ILE A 1 694 ? -23.055 0.714 27.049 1.00 98.06 694 ILE A N 1
ATOM 5545 C CA . ILE A 1 694 ? -21.921 1.378 26.412 1.00 98.06 694 ILE A CA 1
ATOM 5546 C C . ILE A 1 694 ? -21.121 0.302 25.656 1.00 98.06 694 ILE A C 1
ATOM 5548 O O . ILE A 1 694 ? -20.540 -0.577 26.299 1.00 98.06 694 ILE A O 1
ATOM 5552 N N . PRO A 1 695 ? -21.063 0.347 24.312 1.00 97.56 695 PRO A N 1
ATOM 5553 C CA . PRO A 1 695 ? -21.765 1.281 23.425 1.00 97.56 695 PRO A CA 1
ATOM 5554 C C . PRO A 1 695 ? -23.289 1.056 23.414 1.00 97.56 695 PRO A C 1
ATOM 5556 O O . PRO A 1 695 ? -23.756 -0.072 23.540 1.00 97.56 695 PRO A O 1
ATOM 5559 N N . GLN A 1 696 ? -24.062 2.129 23.213 1.00 95.62 696 GLN A N 1
ATOM 5560 C CA . GLN A 1 696 ? -25.526 2.045 23.081 1.00 95.62 696 GLN A CA 1
ATOM 5561 C C . GLN A 1 696 ? -25.943 1.523 21.699 1.00 95.62 696 GLN A C 1
ATOM 5563 O O . GLN A 1 696 ? -26.935 0.814 21.562 1.00 95.62 696 GLN A O 1
ATOM 5568 N N . SER A 1 697 ? -25.195 1.899 20.661 1.00 96.31 697 SER A N 1
ATOM 5569 C CA . SER A 1 697 ? -25.397 1.445 19.287 1.00 96.31 697 SER A CA 1
ATOM 5570 C C . SER A 1 697 ? -24.100 1.572 18.491 1.00 96.31 697 SER A C 1
ATOM 5572 O O . SER A 1 697 ? -23.183 2.301 18.874 1.00 96.31 697 SER A O 1
ATOM 5574 N N . TYR A 1 698 ? -24.024 0.851 17.379 1.00 96.81 698 TYR A N 1
ATOM 5575 C CA . TYR A 1 698 ? -22.977 0.979 16.373 1.00 96.81 698 TYR A CA 1
ATOM 5576 C C . TYR A 1 698 ? -23.564 0.642 15.003 1.00 96.81 698 TYR A C 1
ATOM 5578 O O . TYR A 1 698 ? -24.569 -0.062 14.893 1.00 96.81 698 TYR A O 1
ATOM 5586 N N . SER A 1 699 ? -22.954 1.164 13.942 1.00 96.56 699 SER A N 1
ATOM 5587 C CA . SER A 1 699 ? -23.400 0.935 12.567 1.00 96.56 699 SER A CA 1
ATOM 5588 C C . SER A 1 699 ? -22.206 0.653 11.673 1.00 96.56 699 SER A C 1
ATOM 5590 O O . SER A 1 699 ? -21.188 1.342 11.745 1.00 96.56 699 SER A O 1
ATOM 5592 N N . SER A 1 700 ? -22.340 -0.366 10.833 1.00 95.75 700 SER A N 1
ATOM 5593 C CA . SER A 1 700 ? -21.332 -0.733 9.844 1.00 95.75 700 SER A CA 1
ATOM 5594 C C . SER A 1 700 ? -21.544 0.080 8.570 1.00 95.75 700 SER A C 1
ATOM 5596 O O . SER A 1 700 ? -22.676 0.250 8.118 1.00 95.75 700 SER A O 1
ATOM 5598 N N . TYR A 1 701 ? -20.454 0.556 7.973 1.00 93.25 701 TYR A N 1
ATOM 5599 C CA . TYR A 1 701 ? -20.477 1.312 6.723 1.00 93.25 701 TYR A CA 1
ATOM 5600 C C . TYR A 1 701 ? -19.704 0.560 5.647 1.00 93.25 701 TYR A C 1
ATOM 5602 O O . TYR A 1 701 ? -18.670 -0.050 5.918 1.00 93.25 701 TYR A O 1
ATOM 5610 N N . ILE A 1 702 ? -20.200 0.637 4.415 1.00 92.69 702 ILE A N 1
ATOM 5611 C CA . ILE A 1 702 ? -19.527 0.121 3.226 1.00 92.69 702 ILE A CA 1
ATOM 5612 C C . ILE A 1 702 ? -19.334 1.258 2.230 1.00 92.69 702 ILE A C 1
ATOM 5614 O O . ILE A 1 702 ? -20.211 2.102 2.057 1.00 92.69 702 ILE A O 1
ATOM 5618 N N . ALA A 1 703 ? -18.185 1.267 1.565 1.00 91.25 703 ALA A N 1
ATOM 5619 C CA . ALA A 1 703 ? -17.905 2.171 0.463 1.00 91.25 703 ALA A CA 1
ATOM 5620 C C . ALA A 1 703 ? -17.208 1.383 -0.653 1.00 91.25 703 ALA A C 1
ATOM 5622 O O . ALA A 1 703 ? -16.264 0.641 -0.363 1.00 91.25 703 ALA A O 1
ATOM 5623 N N . PRO A 1 704 ? -17.645 1.511 -1.917 1.00 90.62 704 PRO A N 1
ATOM 5624 C CA . PRO A 1 704 ? -16.907 0.933 -3.027 1.00 90.62 704 PRO A CA 1
ATOM 5625 C C . PRO A 1 704 ? -15.546 1.627 -3.144 1.00 90.62 704 PRO A C 1
ATOM 5627 O O . PRO A 1 704 ? -15.450 2.853 -3.100 1.00 90.62 704 PRO A O 1
ATOM 5630 N N . VAL A 1 705 ? -14.487 0.837 -3.305 1.00 85.00 705 VAL A N 1
ATOM 5631 C CA . VAL A 1 705 ? -13.114 1.330 -3.469 1.00 85.00 705 VAL A CA 1
ATOM 5632 C C . VAL A 1 705 ? -12.467 0.693 -4.691 1.00 85.00 705 VAL A C 1
ATOM 5634 O O . VAL A 1 705 ? -12.809 -0.423 -5.079 1.00 85.00 705 VAL A O 1
ATOM 5637 N N . ILE A 1 706 ? -11.506 1.395 -5.291 1.00 84.19 706 ILE A N 1
ATOM 5638 C CA . ILE A 1 706 ? -10.700 0.888 -6.401 1.00 84.19 706 ILE A CA 1
ATOM 5639 C C . ILE A 1 706 ? -9.249 0.755 -5.949 1.00 84.19 706 ILE A C 1
ATOM 5641 O O . ILE A 1 706 ? -8.581 1.736 -5.649 1.00 84.19 706 ILE A O 1
ATOM 5645 N N . SER A 1 707 ? -8.743 -0.477 -5.912 1.00 82.88 707 SER A N 1
ATOM 5646 C CA . SER A 1 707 ? -7.354 -0.738 -5.538 1.00 82.88 707 SER A CA 1
ATOM 5647 C C . SER A 1 707 ? -6.747 -1.844 -6.397 1.00 82.88 707 SER A C 1
ATOM 5649 O O . SER A 1 707 ? -6.817 -3.024 -6.042 1.00 82.88 707 SER A O 1
ATOM 5651 N N . PRO A 1 708 ? -6.121 -1.479 -7.529 1.00 83.75 708 PRO A N 1
ATOM 5652 C CA . PRO A 1 708 ? -5.313 -2.387 -8.335 1.00 83.75 708 PRO A CA 1
ATOM 5653 C C . PRO A 1 708 ? -4.297 -3.180 -7.521 1.00 83.75 708 PRO A C 1
ATOM 5655 O O . PRO A 1 708 ? -4.130 -4.379 -7.726 1.00 83.75 708 PRO A O 1
ATOM 5658 N N . GLN A 1 709 ? -3.635 -2.502 -6.583 1.00 77.81 709 GLN A N 1
ATOM 5659 C CA . GLN A 1 709 ? -2.615 -3.096 -5.732 1.00 77.81 709 GLN A CA 1
ATOM 5660 C C . GLN A 1 709 ? -3.206 -4.140 -4.775 1.00 77.81 709 GLN A C 1
ATOM 5662 O O . GLN A 1 709 ? -2.601 -5.194 -4.594 1.00 77.81 709 GLN A O 1
ATOM 5667 N N . LEU A 1 710 ? -4.380 -3.889 -4.182 1.00 80.00 710 LEU A N 1
ATOM 5668 C CA . LEU A 1 710 ? -5.042 -4.862 -3.308 1.00 80.00 710 LEU A CA 1
ATOM 5669 C C . LEU A 1 710 ? -5.551 -6.071 -4.096 1.00 80.00 710 LEU A C 1
ATOM 5671 O O . LEU A 1 710 ? -5.310 -7.203 -3.684 1.00 80.00 710 LEU A O 1
ATOM 5675 N N . TYR A 1 711 ? -6.190 -5.835 -5.248 1.00 85.44 711 TYR A N 1
ATOM 5676 C CA . TYR A 1 711 ? -6.636 -6.905 -6.143 1.00 85.44 711 TYR A CA 1
ATOM 5677 C C . TYR A 1 711 ? -5.467 -7.815 -6.521 1.00 85.44 711 TYR A C 1
ATOM 5679 O O . TYR A 1 711 ? -5.535 -9.025 -6.326 1.00 85.44 711 TYR A O 1
ATOM 5687 N N . LYS A 1 712 ? -4.356 -7.202 -6.947 1.00 82.38 712 LYS A N 1
ATOM 5688 C CA . LYS A 1 712 ? -3.092 -7.877 -7.238 1.00 82.38 712 LYS A CA 1
ATOM 5689 C C . LYS A 1 712 ? -2.587 -8.691 -6.046 1.00 82.38 712 LYS A C 1
ATOM 5691 O O . LYS A 1 712 ? -2.152 -9.812 -6.230 1.00 82.38 712 LYS A O 1
ATOM 5696 N N . LYS A 1 713 ? -2.656 -8.181 -4.812 1.00 79.38 713 LYS A N 1
ATOM 5697 C CA . LYS A 1 713 ? -2.214 -8.934 -3.622 1.00 79.38 713 LYS A CA 1
ATOM 5698 C C . LYS A 1 713 ? -3.061 -10.167 -3.333 1.00 79.38 713 LYS A C 1
ATOM 5700 O O . LYS A 1 713 ? -2.513 -11.185 -2.925 1.00 79.38 713 LYS A O 1
ATOM 5705 N N . ILE A 1 714 ? -4.373 -10.079 -3.535 1.00 82.88 714 ILE A N 1
ATOM 5706 C CA . ILE A 1 714 ? -5.285 -11.207 -3.315 1.00 82.88 714 ILE A CA 1
ATOM 5707 C C . ILE A 1 714 ? -5.146 -12.231 -4.450 1.00 82.88 714 ILE A C 1
ATOM 5709 O O . ILE A 1 714 ? -5.099 -13.431 -4.187 1.00 82.88 714 ILE A O 1
ATOM 5713 N N . SER A 1 715 ? -5.011 -11.777 -5.701 1.00 82.25 715 SER A N 1
ATOM 5714 C CA . SER A 1 715 ? -4.925 -12.666 -6.865 1.00 82.25 715 SER A CA 1
ATOM 5715 C C . SER A 1 715 ? -3.690 -13.572 -6.840 1.00 82.25 715 SER A C 1
ATOM 5717 O O . SER A 1 715 ? -3.754 -14.687 -7.341 1.00 82.25 715 SER A O 1
ATOM 5719 N N . ILE A 1 716 ? -2.596 -13.146 -6.197 1.00 79.50 716 ILE A N 1
ATOM 5720 C CA . ILE A 1 716 ? -1.354 -13.930 -6.047 1.00 79.50 716 ILE A CA 1
ATOM 5721 C C . ILE A 1 716 ? -1.576 -15.272 -5.354 1.00 79.50 716 ILE A C 1
ATOM 5723 O O . ILE A 1 716 ? -0.867 -16.232 -5.647 1.00 79.50 716 ILE A O 1
ATOM 5727 N N . PHE A 1 717 ? -2.542 -15.353 -4.439 1.00 79.00 717 PHE A N 1
ATOM 5728 C CA . PHE A 1 717 ? -2.814 -16.601 -3.732 1.00 79.00 717 PHE A CA 1
ATOM 5729 C C . PHE A 1 717 ? -3.382 -17.687 -4.655 1.00 79.00 717 PHE A C 1
ATOM 5731 O O . PHE A 1 717 ? -3.406 -18.843 -4.245 1.00 79.00 717 PHE A O 1
ATOM 5738 N N . ASN A 1 718 ? -3.832 -17.334 -5.871 1.00 78.81 718 ASN A N 1
ATOM 5739 C CA . ASN A 1 718 ? -4.512 -18.234 -6.810 1.00 78.81 718 ASN A CA 1
ATOM 5740 C C . ASN A 1 718 ? -5.649 -19.038 -6.147 1.00 78.81 718 ASN A C 1
ATOM 5742 O O . ASN A 1 718 ? -5.959 -20.159 -6.540 1.00 78.81 718 ASN A O 1
ATOM 5746 N N . ASP A 1 719 ? -6.272 -18.447 -5.128 1.00 83.12 719 ASP A N 1
ATOM 5747 C CA . ASP A 1 719 ? -7.302 -19.055 -4.300 1.00 83.12 719 ASP A CA 1
ATOM 5748 C C . ASP A 1 719 ? -8.511 -18.121 -4.277 1.00 83.12 719 ASP A C 1
ATOM 5750 O O . ASP A 1 719 ? -8.526 -17.094 -3.591 1.00 83.12 719 ASP A O 1
ATOM 5754 N N . PHE A 1 720 ? -9.537 -18.485 -5.046 1.00 83.38 720 PHE A N 1
ATOM 5755 C CA . PHE A 1 720 ? -10.772 -17.711 -5.148 1.00 83.38 720 PHE A CA 1
ATOM 5756 C C . PHE A 1 720 ? -11.484 -17.557 -3.800 1.00 83.38 720 PHE A C 1
ATOM 5758 O O . PHE A 1 720 ? -12.160 -16.551 -3.589 1.00 83.38 720 PHE A O 1
ATOM 5765 N N . SER A 1 721 ? -11.285 -18.479 -2.848 1.00 85.69 721 SER A N 1
ATOM 5766 C CA . SER A 1 721 ? -11.891 -18.367 -1.518 1.00 85.69 721 SER A CA 1
ATOM 5767 C C . SER A 1 721 ? -11.393 -17.135 -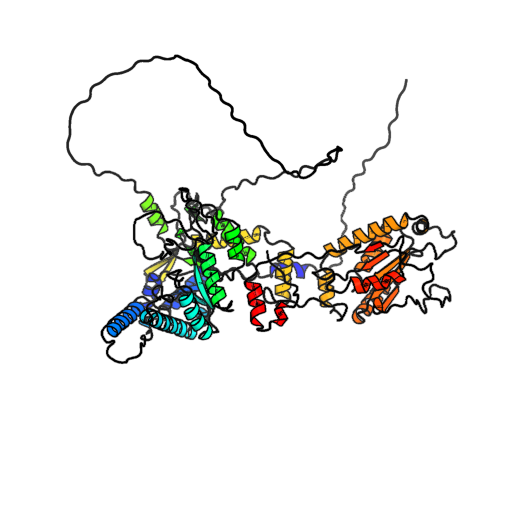0.756 1.00 85.69 721 SER A C 1
ATOM 5769 O O . SER A 1 721 ? -12.109 -16.599 0.090 1.00 85.69 721 SER A O 1
ATOM 5771 N N . LYS A 1 722 ? -10.201 -16.612 -1.083 1.00 83.50 722 LYS A N 1
ATOM 5772 C CA . LYS A 1 722 ? -9.689 -15.371 -0.489 1.00 83.50 722 LYS A CA 1
ATOM 5773 C C . LYS A 1 722 ? -10.561 -14.168 -0.832 1.00 83.50 722 LYS A C 1
ATOM 5775 O O . LYS A 1 722 ? -10.754 -13.336 0.041 1.00 83.50 722 LYS A O 1
ATOM 5780 N N . PHE A 1 723 ? -11.164 -14.105 -2.019 1.00 85.94 723 PHE A N 1
ATOM 5781 C CA . PHE A 1 723 ? -12.085 -13.018 -2.377 1.00 85.94 723 PHE A CA 1
ATOM 5782 C C . PHE A 1 723 ? -13.413 -13.062 -1.607 1.00 85.94 723 PHE A C 1
ATOM 5784 O O . PHE A 1 723 ? -14.129 -12.066 -1.577 1.00 85.94 723 PHE A O 1
ATOM 5791 N N . HIS A 1 724 ? -13.732 -14.184 -0.958 1.00 87.12 724 HIS A N 1
ATOM 5792 C CA . HIS A 1 724 ? -14.919 -14.322 -0.110 1.00 87.12 724 HIS A CA 1
ATOM 5793 C C . HIS A 1 724 ? -14.651 -13.971 1.364 1.00 87.12 724 HIS A C 1
ATOM 5795 O O . HIS A 1 724 ? -15.561 -14.057 2.185 1.00 87.12 724 HIS A O 1
ATOM 5801 N N . ASN A 1 725 ? -13.419 -13.586 1.715 1.00 83.62 725 ASN A N 1
ATOM 5802 C CA . ASN A 1 725 ? -13.029 -13.256 3.082 1.00 83.62 725 ASN A CA 1
ATOM 5803 C C . ASN A 1 725 ? -12.866 -11.745 3.281 1.00 83.62 725 ASN A C 1
ATOM 5805 O O . ASN A 1 725 ? -12.422 -11.021 2.391 1.00 83.62 725 ASN A O 1
ATOM 5809 N N . MET A 1 726 ? -13.169 -11.279 4.493 1.00 86.25 726 MET A N 1
ATOM 5810 C CA . MET A 1 726 ? -12.865 -9.916 4.918 1.00 86.25 726 MET A CA 1
ATOM 5811 C C . MET A 1 726 ? -11.438 -9.846 5.464 1.00 86.25 726 MET A C 1
ATOM 5813 O O . MET A 1 726 ? -11.036 -10.691 6.262 1.00 86.25 726 MET A O 1
ATOM 5817 N N . PHE A 1 727 ? -10.698 -8.807 5.088 1.00 83.19 727 PHE A N 1
ATOM 5818 C CA . PHE A 1 727 ? -9.361 -8.533 5.610 1.00 83.19 727 PHE A CA 1
ATOM 5819 C C . PHE A 1 727 ? -9.336 -7.119 6.189 1.00 83.19 727 PHE A C 1
ATOM 5821 O O . PHE A 1 727 ? -9.679 -6.179 5.466 1.00 83.19 727 PHE A O 1
ATOM 5828 N N . PRO A 1 728 ? -8.907 -6.913 7.449 1.00 81.06 728 PRO A N 1
ATOM 5829 C CA . PRO A 1 728 ? -8.524 -5.599 7.910 1.00 81.06 728 PRO A CA 1
ATOM 5830 C C . PRO A 1 728 ? -7.355 -5.157 7.044 1.00 81.06 728 PRO A C 1
ATOM 5832 O O . PRO A 1 728 ? -6.283 -5.768 7.010 1.00 81.06 728 PRO A O 1
ATOM 5835 N N . PHE A 1 729 ? -7.608 -4.106 6.285 1.00 73.38 729 PHE A N 1
ATOM 5836 C CA . PHE A 1 729 ? -6.642 -3.529 5.385 1.00 73.38 729 PHE A CA 1
ATOM 5837 C C . PHE A 1 729 ? -6.630 -2.034 5.607 1.00 73.38 729 PHE A C 1
ATOM 5839 O O . PHE A 1 729 ? -7.676 -1.384 5.663 1.00 73.38 729 PHE A O 1
ATOM 5846 N N . LYS A 1 730 ? -5.428 -1.478 5.716 1.00 67.25 730 LYS A N 1
ATOM 5847 C CA . LYS A 1 730 ? -5.293 -0.038 5.787 1.00 67.25 730 LYS A CA 1
ATOM 5848 C C . LYS A 1 730 ? -5.297 0.543 4.386 1.00 67.25 730 LYS A C 1
ATOM 5850 O O . LYS A 1 730 ? -4.288 0.508 3.686 1.00 67.25 730 LYS A O 1
ATOM 5855 N N . TYR A 1 731 ? -6.450 1.063 3.996 1.00 62.62 731 TYR A N 1
ATOM 5856 C CA . TYR A 1 731 ? -6.608 1.772 2.741 1.00 62.62 731 TYR A CA 1
ATOM 5857 C C . TYR A 1 731 ? -6.015 3.179 2.880 1.00 62.62 731 TYR A C 1
ATOM 5859 O O . TYR A 1 731 ? -6.560 4.016 3.597 1.00 62.62 731 TYR A O 1
ATOM 5867 N N . PHE A 1 732 ? -4.860 3.414 2.253 1.00 55.72 732 PHE A N 1
ATOM 5868 C CA . PHE A 1 732 ? -4.297 4.756 2.110 1.00 55.72 732 PHE A CA 1
ATOM 5869 C C . PHE A 1 732 ? -5.082 5.450 1.003 1.00 55.72 732 PHE A C 1
ATOM 5871 O O . PHE A 1 732 ? -4.878 5.162 -0.175 1.00 55.72 732 PHE A O 1
ATOM 5878 N N . GLN A 1 733 ? -6.051 6.272 1.402 1.00 43.91 733 GLN A N 1
ATOM 5879 C CA . GLN A 1 733 ? -6.812 7.090 0.468 1.00 43.91 733 GLN A CA 1
ATOM 5880 C C . GLN A 1 733 ? -6.023 8.306 0.074 1.00 43.91 733 GLN A C 1
ATOM 5882 O O . GLN A 1 733 ? -5.388 8.923 0.961 1.00 43.91 733 GLN A O 1
#

Foldseek 3Di:
DDDDDDDDDDDDDDDPDDDDDDDDDDDPVVVVVLLVPQDLPPFAAEEEFDPVVLVVQVPPPDDPVSVVVVLVVVVVLPHQAYEYAFWDVVLVVQQVVLLVVCVVVVVDPDDDAGDADDPNGGSDDDLPLVRLQRYAYEYDQPQAQQDPPVSSNVSSLNRVVNSVVSSVVSVHQHYEYEAHLDPVRLLSNLVSVLVVCVVCVRHQYAYEFELFDDPPPDDDDDDPDDSDHPDDDDPDDDPDDDDDDDDDDDPPGPRCVRVVSVVSNCVSSVVRPRYFYEYEQDALPDDQDDPVSLVSVLQGRHAEYEYELNQFDQDPLGFTDHHPSRLVSQLSSCQSCSNPGHHYYYYNQAPCSVVVVVVVPDDDDDDDDDDDDDDDDDDDDDDDDDDDDDDDDDDDDDDDDDDDDDDDDDDDDDDDDDDPDPDPDPDDDDDDDDDDDDDDPDDDPDQPFDWDDDPNDTDGRGRCSVVVNVVVSVVVSVVVPPQDPVNSVVSVVCVVVVPRAWDFAAWDQVVVDPDDPVVVVVVVVPPVVLVVLLVVLLVLVVVLCVPPLQVCQQDPDPPDPDDLLSAAEEEEEACQLNSSVVSNVVSCVVSNTDLVRYAAEYEHQRPVSVVSVVVCCVPPVVVSYHYHHHQLLPDPQQPPDDPPPDDDRDGQDPSQAHQEYEYDQQTPQGCPNPPVSRVVSNPVRHPPVRHDYVVNDDHGDDDDDDRSPVSSVQVVVVDVVSVVHDTPTDNSD

InterPro domains:
  IPR007857 Protein arginine N-methyltransferase PRMT5 [PIRSF015894] (119-725)
  IPR025799 Protein arginine N-methyltransferase [PTHR10738] (60-714)
  IPR029063 S-adenosyl-L-methionine-dependent methyltransferase superfamily [G3DSA:3.40.50.150] (483-696)
  IPR029063 S-adenosyl-L-methionine-dependent methyltransferase superfamily [SSF53335] (561-663)
  IPR035075 PRMT5 arginine-N-methyltransferase [PF05185] (500-694)
  IPR035247 PRMT5, TIM barrel domain [PF17285] (78-475)